Protein AF-A0A956JVE2-F1 (afdb_monomer_lite)

Foldseek 3Di:
DDDDDPPVVVVVVVVVVVVVVDDDDDQAFKWWKKWDDDPVLVVFFFKKWKFKDWPVRDTPDTDIDGADNGDIDIDIDGQDDPPRDNPIKMKMKMFGAGPVRDTPDIDMDIDDDDDDDPIDIDTDTDDDDDDDDDPPPDDDDDDDDDDDDDDDDPDDDDDDDDDDDDDDDDLPPDEDPQWDQDNSDTDGDDPPDDDPDDDDDPPRPALDDDPPPDHDHDDDDFDDDPPTFDADDDDDDPDDRPDPGLGDLFQWQDKAAEAFKIKTAGDPDQWGFIWIFFACPQLAGQQDPPDDRGGLATDTHDDPDPFTFNDKYHAHFKIWTATPQQWIWIFGAQCLLQRQQLDDGGHNHTDTADAGFDEKAREHFKIKTAHPPQQLWIWMFGDDALWQRLRHGPDGGNNHTDTRDDNFRFPYKYGYHFKIWTAGPQRWIWIFGAVQLQERQDDSDPGGGSHTDTRDDDRFWDDKYYYHNKIWTAGHQGFIWIFGDCCQLQRADDDRHPPDGGNHTDTADDDRFWDEWEYEHFKIWTAGPQAWIWIAGFQCFLQRQQQDRDGHNHTDTNDPHFFDYKYYYHFKIWGAGDSNWIWIFGACPRSNRNQDPPDGGHNHTDTHGHDDD

Sequence (613 aa):
MRRIKQSTLLAALLAALLGALAGCDDPLTQLLVYIDADSTARARGRRVRVVVSGESGLPLLDKDVAIGSDASFPLRVPLLPMGGDAARRWSVYAELIDEAGQIIAQKRAIGSYLAEQVSEVWLLFESACLDTLDCGGRTCQEGTCVSACVVPGALGSGARARPVPCPDIDCAGGCGECEVCVGGSCQAVGDGTPCGDGRCWRGACCDGCWDGTKCVAGDSTEACGGDGRRCEACTCTGDSCSGGFCEQSTQARRVAAGALHTCALLGPGGAGEAYCWGEGRDGALGVGPDAPPKAELPQRIVKGSPELYVEIGTGARFSCALDSAGVISCWGRNDVGQLGAGVPGDLDTPLPIAGTWRSLGVGGAHACAVSNDGSGAISCWGGLTGWETGQGARAPAQLAPAAVASSVMFGSVSAGVYHSCAVDDGRGLWCWGDVASFALGQVAPAAPLAQPTRVGSASDWSRVVAGAFHNCALRGAGELWCWGENSHGQVGVGPARPGVLVWQPRRVGSNDDYNALALGQSATCAVRRSGELYCWGSNDIGQLGLGDRLDRDSPARVSLEGWQAIALGRRHTCGVRRGGTLWCWGENTRGQLGLGAGQGLKQLPTRVCFPAP

Structure (mmCIF, N/CA/C/O backbone):
data_AF-A0A956JVE2-F1
#
_entry.id   AF-A0A956JVE2-F1
#
loop_
_atom_site.group_PDB
_atom_site.id
_atom_site.type_symbol
_atom_site.label_atom_id
_atom_site.label_alt_id
_atom_site.label_comp_id
_atom_site.label_asym_id
_atom_site.label_entity_id
_atom_site.label_seq_id
_atom_site.pdbx_PDB_ins_code
_atom_site.Cartn_x
_atom_site.Cartn_y
_atom_site.Cartn_z
_atom_site.occupancy
_atom_site.B_iso_or_equiv
_atom_site.auth_seq_id
_atom_site.auth_comp_id
_atom_site.auth_asym_id
_atom_site.auth_atom_id
_atom_site.pdbx_PDB_model_num
ATOM 1 N N . MET A 1 1 ? 36.284 -66.614 -29.655 1.00 28.73 1 MET A N 1
ATOM 2 C CA . MET A 1 1 ? 36.488 -67.638 -28.604 1.00 28.73 1 MET A CA 1
ATOM 3 C C . MET A 1 1 ? 36.491 -66.947 -27.251 1.00 28.73 1 MET A C 1
ATOM 5 O O . MET A 1 1 ? 37.255 -66.012 -27.101 1.00 28.73 1 MET A O 1
ATOM 9 N N . ARG A 1 2 ? 35.659 -67.441 -26.317 1.00 29.73 2 ARG A N 1
ATOM 10 C CA . ARG A 1 2 ? 35.480 -67.017 -24.905 1.00 29.73 2 ARG A CA 1
ATOM 11 C C . ARG A 1 2 ? 34.862 -65.609 -24.729 1.00 29.73 2 ARG A C 1
ATOM 13 O O . ARG A 1 2 ? 35.447 -64.630 -25.152 1.00 29.73 2 ARG A O 1
ATOM 20 N N . ARG A 1 3 ? 33.575 -65.485 -24.346 1.00 25.94 3 ARG A N 1
ATOM 21 C CA . ARG A 1 3 ? 32.963 -65.692 -22.997 1.00 25.94 3 ARG A CA 1
ATOM 22 C C . ARG A 1 3 ? 33.569 -64.691 -21.991 1.00 25.94 3 ARG A C 1
ATOM 24 O O . ARG A 1 3 ? 34.773 -64.738 -21.826 1.00 25.94 3 ARG A O 1
ATOM 31 N N . ILE A 1 4 ? 32.863 -63.809 -21.273 1.00 28.80 4 ILE A N 1
ATOM 32 C CA . ILE A 1 4 ? 31.464 -63.739 -20.810 1.00 28.80 4 ILE A CA 1
ATOM 33 C C . ILE A 1 4 ? 31.181 -62.289 -20.316 1.00 28.80 4 ILE A C 1
ATOM 35 O O . ILE A 1 4 ? 32.044 -61.687 -19.690 1.00 28.80 4 ILE A O 1
ATOM 39 N N . LYS A 1 5 ? 29.951 -61.804 -20.575 1.00 29.78 5 LYS A N 1
ATOM 40 C CA . LYS A 1 5 ? 29.157 -60.706 -19.955 1.00 29.78 5 LYS A CA 1
ATOM 41 C C . LYS A 1 5 ? 29.723 -59.268 -19.878 1.00 29.78 5 LYS A C 1
ATOM 43 O O . LYS A 1 5 ? 30.234 -58.840 -18.852 1.00 29.78 5 LYS A O 1
ATOM 48 N N . GLN A 1 6 ? 29.379 -58.464 -20.889 1.00 36.91 6 GLN A N 1
ATOM 49 C CA . GLN A 1 6 ? 29.153 -57.009 -20.781 1.00 36.91 6 GLN A CA 1
ATOM 50 C C . GLN A 1 6 ? 27.664 -56.677 -21.028 1.00 36.91 6 GLN A C 1
ATOM 52 O O . GLN A 1 6 ? 27.305 -55.858 -21.864 1.00 36.91 6 GLN A O 1
ATOM 57 N N . SER A 1 7 ? 26.768 -57.354 -20.307 1.00 42.75 7 SER A N 1
ATOM 58 C CA . SER A 1 7 ? 25.317 -57.097 -20.358 1.00 42.75 7 SER A CA 1
ATOM 59 C C . SER A 1 7 ? 24.669 -56.973 -18.974 1.00 42.75 7 SER A C 1
ATOM 61 O O . SER A 1 7 ? 23.461 -57.117 -18.834 1.00 42.75 7 SER A O 1
ATOM 63 N N . THR A 1 8 ? 25.461 -56.653 -17.947 1.00 37.53 8 THR A N 1
ATOM 64 C CA . THR A 1 8 ? 24.978 -56.342 -16.587 1.00 37.53 8 THR A CA 1
ATOM 65 C C . THR A 1 8 ? 25.189 -54.884 -16.180 1.00 37.53 8 THR A C 1
ATOM 67 O O . THR A 1 8 ? 24.553 -54.442 -15.233 1.00 37.53 8 THR A O 1
ATOM 70 N N . LEU A 1 9 ? 25.994 -54.098 -16.908 1.00 34.34 9 LEU A N 1
ATOM 71 C CA . LEU A 1 9 ? 26.166 -52.673 -16.592 1.00 34.34 9 LEU A CA 1
ATOM 72 C C . LEU A 1 9 ? 25.031 -51.793 -17.131 1.00 34.34 9 LEU A C 1
ATOM 74 O O . LEU A 1 9 ? 24.680 -50.814 -16.488 1.00 34.34 9 LEU A O 1
ATOM 78 N N . LEU A 1 10 ? 24.401 -52.157 -18.253 1.00 37.81 10 LEU A N 1
ATOM 79 C CA . LEU A 1 10 ? 23.277 -51.381 -18.791 1.00 37.81 10 LEU A CA 1
ATOM 80 C C . LEU A 1 10 ? 21.951 -51.688 -18.069 1.00 37.81 10 LEU A C 1
ATOM 82 O O . LEU A 1 10 ? 21.102 -50.814 -17.956 1.00 37.81 10 LEU A O 1
ATOM 86 N N . ALA A 1 11 ? 21.812 -52.892 -17.500 1.00 35.03 11 ALA A N 1
ATOM 87 C CA . ALA A 1 11 ? 20.708 -53.229 -16.600 1.00 35.03 11 ALA A CA 1
ATOM 88 C C . ALA A 1 11 ? 20.886 -52.596 -15.207 1.00 35.03 11 ALA A C 1
ATOM 90 O O . ALA A 1 11 ? 19.901 -52.180 -14.614 1.00 35.03 11 ALA A O 1
ATOM 91 N N . ALA A 1 12 ? 22.125 -52.448 -14.715 1.00 32.31 12 ALA A N 1
ATOM 92 C CA . ALA A 1 12 ? 22.411 -51.714 -13.479 1.00 32.31 12 ALA A CA 1
ATOM 93 C C . ALA A 1 12 ? 22.217 -50.195 -13.641 1.00 32.31 12 ALA A C 1
ATOM 95 O O . ALA A 1 12 ? 21.722 -49.549 -12.727 1.00 32.31 12 ALA A O 1
ATOM 96 N N . LEU A 1 13 ? 22.527 -49.631 -14.813 1.00 34.66 13 LEU A N 1
ATOM 97 C CA . LEU A 1 13 ? 22.259 -48.220 -15.115 1.00 34.66 13 LEU A CA 1
ATOM 98 C C . LEU A 1 13 ? 20.762 -47.930 -15.302 1.00 34.66 13 LEU A C 1
ATOM 100 O O . LEU A 1 13 ? 20.307 -46.885 -14.854 1.00 34.66 13 LEU A O 1
ATOM 104 N N . LEU A 1 14 ? 19.977 -48.854 -15.872 1.00 36.22 14 LEU A N 1
ATOM 105 C CA . LEU A 1 14 ? 18.512 -48.726 -15.909 1.00 36.22 14 LEU A CA 1
ATOM 106 C C . LEU A 1 14 ? 17.836 -49.049 -14.567 1.00 36.22 14 LEU A C 1
ATOM 108 O O . LEU A 1 14 ? 16.815 -48.445 -14.266 1.00 36.22 14 LEU A O 1
ATOM 112 N N . ALA A 1 15 ? 18.411 -49.921 -13.734 1.00 33.44 15 ALA A N 1
ATOM 113 C CA . ALA A 1 15 ? 17.953 -50.127 -12.358 1.00 33.44 15 ALA A CA 1
ATOM 114 C C . ALA A 1 15 ? 18.285 -48.924 -11.459 1.00 33.44 15 ALA A C 1
ATOM 116 O O . ALA A 1 15 ? 17.464 -48.561 -10.631 1.00 33.44 15 ALA A O 1
ATOM 117 N N . ALA A 1 16 ? 19.418 -48.248 -11.673 1.00 32.84 16 ALA A N 1
ATOM 118 C CA . ALA A 1 16 ? 19.752 -46.994 -10.995 1.00 32.84 16 ALA A CA 1
ATOM 119 C C . ALA A 1 16 ? 18.871 -45.823 -11.470 1.00 32.84 16 ALA A C 1
ATOM 121 O O . ALA A 1 16 ? 18.487 -44.980 -10.670 1.00 32.84 16 ALA A O 1
ATOM 122 N N . LEU A 1 17 ? 18.483 -45.792 -12.749 1.00 34.31 17 LEU A N 1
ATOM 123 C CA . LEU A 1 17 ? 17.538 -44.798 -13.279 1.00 34.31 17 LEU A CA 1
ATOM 124 C C . LEU A 1 17 ? 16.071 -45.082 -12.907 1.00 34.31 17 LEU A C 1
ATOM 126 O O . LEU A 1 17 ? 15.273 -44.150 -12.895 1.00 34.31 17 LEU A O 1
ATOM 130 N N . LEU A 1 18 ? 15.718 -46.325 -12.559 1.00 32.81 18 LEU A N 1
ATOM 131 C CA . LEU A 1 18 ? 14.401 -46.682 -12.010 1.00 32.81 18 LEU A CA 1
ATOM 132 C C . LEU A 1 18 ? 14.360 -46.637 -10.469 1.00 32.81 18 LEU A C 1
ATOM 134 O O . LEU A 1 18 ? 13.309 -46.337 -9.916 1.00 32.81 18 LEU A O 1
ATOM 138 N N . GLY A 1 19 ? 15.489 -46.826 -9.778 1.00 30.80 19 GLY A N 1
ATOM 139 C CA . GLY A 1 19 ? 15.658 -46.540 -8.344 1.00 30.80 19 GLY A CA 1
ATOM 140 C C . GLY A 1 19 ? 15.738 -45.038 -8.043 1.00 30.80 19 GLY A C 1
ATOM 141 O O . GLY A 1 19 ? 15.246 -44.577 -7.022 1.00 30.80 19 GLY A O 1
ATOM 142 N N . ALA A 1 20 ? 16.210 -44.227 -8.994 1.00 33.00 20 ALA A N 1
ATOM 143 C CA . ALA A 1 20 ? 16.106 -42.766 -8.932 1.00 33.00 20 ALA A CA 1
ATOM 144 C C . ALA A 1 20 ? 14.659 -42.237 -9.065 1.00 33.00 20 ALA A C 1
ATOM 146 O O . ALA A 1 20 ? 14.431 -41.040 -8.900 1.00 33.00 20 ALA A O 1
ATOM 147 N N . LEU A 1 21 ? 13.684 -43.111 -9.342 1.00 32.72 21 LEU A N 1
ATOM 148 C CA . LEU A 1 21 ? 12.253 -42.793 -9.342 1.00 32.72 21 LEU A CA 1
ATOM 149 C C . LEU A 1 21 ? 11.496 -43.407 -8.146 1.00 32.72 21 LEU A C 1
ATOM 151 O O . LEU A 1 21 ? 10.292 -43.192 -8.034 1.00 32.72 21 LEU A O 1
ATOM 155 N N . ALA A 1 22 ? 12.178 -44.100 -7.223 1.00 32.28 22 ALA A N 1
ATOM 156 C CA . ALA A 1 22 ? 11.594 -44.600 -5.979 1.00 32.28 22 ALA A CA 1
ATOM 157 C C . ALA A 1 22 ? 12.660 -44.783 -4.871 1.00 32.28 22 ALA A C 1
ATOM 159 O O . ALA A 1 22 ? 13.375 -45.775 -4.859 1.00 32.28 22 ALA A O 1
ATOM 160 N N . GLY A 1 23 ? 12.704 -43.845 -3.915 1.00 35.44 23 GLY A N 1
ATOM 161 C CA . GLY A 1 23 ? 13.117 -44.074 -2.519 1.00 35.44 23 GLY A CA 1
ATOM 162 C C . GLY A 1 23 ? 14.580 -44.432 -2.204 1.00 35.44 23 GLY A C 1
ATOM 163 O O . GLY A 1 23 ? 14.911 -45.601 -2.080 1.00 35.44 23 GLY A O 1
ATOM 164 N N . CYS A 1 24 ? 15.373 -43.400 -1.882 1.00 28.70 24 CYS A N 1
ATOM 165 C CA . CYS A 1 24 ? 16.495 -43.399 -0.925 1.00 28.70 24 CYS A CA 1
ATOM 166 C C . CYS A 1 24 ? 17.641 -44.439 -1.108 1.00 28.70 24 CYS A C 1
ATOM 168 O O . CYS A 1 24 ? 17.661 -45.469 -0.444 1.00 28.70 24 CYS A O 1
ATOM 170 N N . ASP A 1 25 ? 18.680 -44.073 -1.878 1.00 34.38 25 ASP A N 1
ATOM 171 C CA . ASP A 1 25 ? 20.006 -44.733 -1.923 1.00 34.38 25 ASP A CA 1
ATOM 172 C C . ASP A 1 25 ? 21.142 -43.716 -1.611 1.00 34.38 25 ASP A C 1
ATOM 174 O O . ASP A 1 25 ? 21.927 -43.338 -2.481 1.00 34.38 25 ASP A O 1
ATOM 178 N N . ASP A 1 26 ? 21.247 -43.252 -0.356 1.00 34.91 26 ASP A N 1
ATOM 179 C CA . ASP A 1 26 ? 22.468 -42.608 0.180 1.00 34.91 26 ASP A CA 1
ATOM 180 C C . ASP A 1 26 ? 22.826 -43.231 1.555 1.00 34.91 26 ASP A C 1
ATOM 182 O O . ASP A 1 26 ? 21.987 -43.207 2.463 1.00 34.91 26 ASP A O 1
ATOM 186 N N . PRO A 1 27 ? 24.027 -43.823 1.766 1.00 36.66 27 PRO A N 1
ATOM 187 C CA . PRO A 1 27 ? 24.342 -44.612 2.960 1.00 36.66 27 PRO A CA 1
ATOM 188 C C . PRO A 1 27 ? 24.721 -43.802 4.215 1.00 36.66 27 PRO A C 1
ATOM 190 O O . PRO A 1 27 ? 25.323 -44.358 5.136 1.00 36.66 27 PRO A O 1
ATOM 193 N N . LEU A 1 28 ? 24.416 -42.506 4.304 1.00 38.56 28 LEU A N 1
ATOM 194 C CA . LEU A 1 28 ? 24.859 -41.673 5.431 1.00 38.56 28 LEU A CA 1
ATOM 195 C C . LEU A 1 28 ? 23.735 -40.872 6.087 1.00 38.56 28 LEU A C 1
ATOM 197 O O . LEU A 1 28 ? 23.852 -39.667 6.285 1.00 38.56 28 LEU A O 1
ATOM 201 N N . THR A 1 29 ? 22.695 -41.552 6.570 1.00 40.94 29 THR A N 1
ATOM 202 C CA . THR A 1 29 ? 21.870 -40.959 7.630 1.00 40.94 29 THR A CA 1
ATOM 203 C C . THR A 1 29 ? 22.684 -40.939 8.927 1.00 40.94 29 THR A C 1
ATOM 205 O O . THR A 1 29 ? 22.970 -41.983 9.526 1.00 40.94 29 THR A O 1
ATOM 208 N N . GLN A 1 30 ? 23.112 -39.749 9.344 1.00 38.19 30 GLN A N 1
ATOM 209 C CA . GLN A 1 30 ? 23.846 -39.538 10.590 1.00 38.19 30 GLN A CA 1
ATOM 210 C C . GLN A 1 30 ? 22.916 -38.928 11.638 1.00 38.19 30 GLN A C 1
ATOM 212 O O . GLN A 1 30 ? 22.277 -37.911 11.398 1.00 38.19 30 GLN A O 1
ATOM 217 N N . LEU A 1 31 ? 22.877 -39.526 12.823 1.00 40.56 31 LEU A N 1
ATOM 218 C CA . LEU A 1 31 ? 22.295 -38.921 14.010 1.00 40.56 31 LEU A CA 1
ATOM 219 C C . LEU A 1 31 ? 23.300 -37.918 14.571 1.00 40.56 31 LEU A C 1
ATOM 221 O O . LEU A 1 31 ? 24.431 -38.296 14.892 1.00 40.56 31 LEU A O 1
ATOM 225 N N . LEU A 1 32 ? 22.896 -36.658 14.695 1.00 40.31 32 LEU A N 1
ATOM 226 C CA . LEU A 1 32 ? 23.666 -35.657 15.419 1.00 40.31 32 LEU A CA 1
ATOM 227 C C . LEU A 1 32 ? 23.145 -35.596 16.855 1.00 40.31 32 LEU A C 1
ATOM 229 O O . LEU A 1 32 ? 21.994 -35.231 17.075 1.00 40.31 32 LEU A O 1
ATOM 233 N N . VAL A 1 33 ? 23.980 -35.974 17.821 1.00 43.50 33 VAL A N 1
ATOM 234 C CA . VAL A 1 33 ? 23.644 -35.896 19.247 1.00 43.50 33 VAL A CA 1
ATOM 235 C C . VAL A 1 33 ? 24.290 -34.644 19.819 1.00 43.50 33 VAL A C 1
ATOM 237 O O . VAL A 1 33 ? 25.512 -34.502 19.750 1.00 43.50 33 VAL A O 1
ATOM 240 N N . TYR A 1 34 ? 23.467 -33.748 20.362 1.00 41.53 34 TYR A N 1
ATOM 241 C CA . TYR A 1 34 ? 23.909 -32.536 21.049 1.00 41.53 34 TYR A CA 1
ATOM 242 C C . TYR A 1 34 ? 23.710 -32.701 22.553 1.00 41.53 34 TYR A C 1
ATOM 244 O O . TYR A 1 34 ? 22.629 -33.098 22.993 1.00 41.53 34 TYR A O 1
ATOM 252 N N . ILE A 1 35 ? 24.750 -32.408 23.330 1.00 48.34 35 ILE A N 1
ATOM 253 C CA . ILE A 1 35 ? 24.728 -32.509 24.791 1.00 48.34 35 ILE A CA 1
ATOM 254 C C . ILE A 1 35 ? 25.179 -31.164 25.346 1.00 48.34 35 ILE A C 1
ATOM 256 O O . ILE A 1 35 ? 26.320 -30.765 25.115 1.00 48.34 35 ILE A O 1
ATOM 260 N N . ASP A 1 36 ? 24.280 -30.480 26.051 1.00 44.38 36 ASP A N 1
ATOM 261 C CA . ASP A 1 36 ? 24.583 -29.251 26.783 1.00 44.38 36 ASP A CA 1
ATOM 262 C C . ASP A 1 36 ? 24.616 -29.552 28.286 1.00 44.38 36 ASP A C 1
ATOM 264 O O . ASP A 1 36 ? 23.643 -30.044 28.863 1.00 44.38 36 ASP A O 1
ATOM 268 N N . ALA A 1 37 ? 25.766 -29.318 28.914 1.00 45.69 37 ALA A N 1
ATOM 269 C CA . ALA A 1 37 ? 25.959 -29.524 30.344 1.00 45.69 37 ALA A CA 1
ATOM 270 C C . ALA A 1 37 ? 25.873 -28.176 31.074 1.00 45.69 37 ALA A C 1
ATOM 272 O O . ALA A 1 37 ? 26.638 -27.268 30.752 1.00 45.69 37 ALA A O 1
ATOM 273 N N . ASP A 1 38 ? 25.004 -28.049 32.083 1.00 45.81 38 ASP A N 1
ATOM 274 C CA . ASP A 1 38 ? 24.951 -26.855 32.942 1.00 45.81 38 ASP A CA 1
ATOM 275 C C . ASP A 1 38 ? 26.289 -26.649 33.683 1.00 45.81 38 ASP A C 1
ATOM 277 O O . ASP A 1 38 ? 26.966 -27.600 34.083 1.00 45.81 38 ASP A O 1
ATOM 281 N N . SER A 1 39 ? 26.656 -25.388 33.894 1.00 44.53 39 SER A N 1
ATOM 282 C CA . SER A 1 39 ? 27.806 -24.898 34.660 1.00 44.53 39 SER A CA 1
ATOM 283 C C . SER A 1 39 ? 28.000 -25.579 36.025 1.00 44.53 39 SER A C 1
ATOM 285 O O . SER A 1 39 ? 29.137 -25.813 36.439 1.00 44.53 39 SER A O 1
ATOM 287 N N . THR A 1 40 ? 26.915 -25.974 36.701 1.00 43.97 40 THR A N 1
ATOM 288 C CA . THR A 1 40 ? 26.959 -26.700 37.982 1.00 43.97 40 THR A CA 1
ATOM 289 C C . THR A 1 40 ? 27.339 -28.181 37.828 1.00 43.97 40 THR A C 1
ATOM 291 O O . THR A 1 40 ? 28.047 -28.726 38.677 1.00 43.97 40 THR A O 1
ATOM 294 N N . ALA A 1 41 ? 26.953 -28.825 36.721 1.00 48.22 41 ALA A N 1
ATOM 295 C CA . ALA A 1 41 ? 27.340 -30.193 36.369 1.00 48.22 41 ALA A CA 1
ATOM 296 C C . ALA A 1 41 ? 28.768 -30.259 35.792 1.00 48.22 41 ALA A C 1
ATOM 298 O O . ALA A 1 41 ? 29.512 -31.191 36.108 1.00 48.22 41 ALA A O 1
ATOM 299 N N . ARG A 1 42 ? 29.190 -29.228 35.039 1.00 46.53 42 ARG A N 1
ATOM 300 C CA . ARG A 1 42 ? 30.574 -29.040 34.547 1.00 46.53 42 ARG A CA 1
ATOM 301 C C . ARG A 1 42 ? 31.610 -28.974 35.677 1.00 46.53 42 ARG A C 1
ATOM 303 O O . ARG A 1 42 ? 32.765 -29.321 35.462 1.00 46.53 42 ARG A O 1
ATOM 310 N N . ALA A 1 43 ? 31.209 -28.569 36.885 1.00 46.72 43 ALA A N 1
ATOM 311 C CA . ALA A 1 43 ? 32.100 -28.508 38.046 1.00 46.72 43 ALA A CA 1
ATOM 312 C C . ALA A 1 43 ? 32.384 -29.881 38.695 1.00 46.72 43 ALA A C 1
ATOM 314 O O . ALA A 1 43 ? 33.346 -29.996 39.452 1.00 46.72 43 ALA A O 1
ATOM 315 N N . ARG A 1 44 ? 31.563 -30.913 38.432 1.00 51.72 44 ARG A N 1
ATOM 316 C CA . ARG A 1 44 ? 31.717 -32.267 39.013 1.00 51.72 44 ARG A CA 1
ATOM 317 C C . ARG A 1 44 ? 31.977 -33.366 37.975 1.00 51.72 44 ARG A C 1
ATOM 319 O O . ARG A 1 44 ? 32.641 -34.344 38.300 1.00 51.72 44 ARG A O 1
ATOM 326 N N . GLY A 1 45 ? 31.481 -33.224 36.745 1.00 58.66 45 GLY A N 1
ATOM 327 C CA . GLY A 1 45 ? 31.694 -34.176 35.649 1.00 58.66 45 GLY A CA 1
ATOM 328 C C . GLY A 1 45 ? 32.787 -33.717 34.689 1.00 58.66 45 GLY A C 1
ATOM 329 O O . GLY A 1 45 ? 32.776 -32.570 34.251 1.00 58.66 45 GLY A O 1
ATOM 330 N N . ARG A 1 46 ? 33.717 -34.613 34.330 1.00 60.91 46 ARG A N 1
ATOM 331 C CA . ARG A 1 46 ? 34.794 -34.312 33.362 1.00 60.91 46 ARG A CA 1
ATOM 332 C C . ARG A 1 46 ? 34.607 -34.974 31.999 1.00 60.91 46 ARG A C 1
ATOM 334 O O . ARG A 1 46 ? 35.262 -34.563 31.040 1.00 60.91 46 ARG A O 1
ATOM 341 N N . ARG A 1 47 ? 33.762 -36.005 31.893 1.00 63.97 47 ARG A N 1
ATOM 342 C CA . ARG A 1 47 ? 33.546 -36.757 30.647 1.00 63.97 47 ARG A CA 1
ATOM 343 C C . ARG A 1 47 ? 32.078 -37.132 30.463 1.00 63.97 47 ARG A C 1
ATOM 345 O O . ARG A 1 47 ? 31.366 -37.343 31.440 1.00 63.97 47 ARG A O 1
ATOM 352 N N . VAL A 1 48 ? 31.657 -37.252 29.207 1.00 65.31 48 VAL A N 1
ATOM 353 C CA . VAL A 1 48 ? 30.383 -37.869 28.818 1.00 65.31 48 VAL A CA 1
ATOM 354 C C . VAL A 1 48 ? 30.671 -39.161 28.070 1.00 65.31 48 VAL A C 1
ATOM 356 O O . VAL A 1 48 ? 31.450 -39.147 27.115 1.00 65.31 48 VAL A O 1
ATOM 359 N N . ARG A 1 49 ? 30.022 -40.254 28.472 1.00 67.69 49 ARG A N 1
ATOM 360 C CA . ARG A 1 49 ? 30.025 -41.520 27.738 1.00 67.69 49 ARG A CA 1
ATOM 361 C C . ARG A 1 49 ? 28.737 -41.655 26.943 1.00 67.69 49 ARG A C 1
ATOM 363 O O . ARG A 1 49 ? 27.652 -41.523 27.505 1.00 67.69 49 ARG A O 1
ATOM 370 N N . VAL A 1 50 ? 28.847 -41.923 25.644 1.00 65.31 50 VAL A N 1
ATOM 371 C CA . VAL A 1 50 ? 27.701 -42.163 24.759 1.00 65.31 50 VAL A CA 1
ATOM 372 C C . VAL A 1 50 ? 27.793 -43.565 24.184 1.00 65.31 50 VAL A C 1
ATOM 374 O O . VAL A 1 50 ? 28.760 -43.906 23.501 1.00 65.31 50 VAL A O 1
ATOM 377 N N . VAL A 1 51 ? 26.751 -44.354 24.430 1.00 63.38 51 VAL A N 1
ATOM 378 C CA . VAL A 1 51 ? 26.617 -45.724 23.948 1.00 63.38 51 VAL A CA 1
ATOM 379 C C . VAL A 1 51 ? 25.379 -45.837 23.072 1.00 63.38 51 VAL A C 1
ATOM 381 O O . VAL A 1 51 ? 24.274 -45.477 23.472 1.00 63.38 51 VAL A O 1
ATOM 384 N N . VAL A 1 52 ? 25.546 -46.378 21.872 1.00 61.09 52 VAL A N 1
ATOM 385 C CA . VAL A 1 52 ? 24.449 -46.704 20.961 1.00 61.09 52 VAL A CA 1
ATOM 386 C C . VAL A 1 52 ? 24.462 -48.200 20.752 1.00 61.09 52 VAL A C 1
ATOM 388 O O . VAL A 1 52 ? 25.459 -48.754 20.305 1.00 61.09 52 VAL A O 1
ATOM 391 N N . SER A 1 53 ? 23.368 -48.864 21.103 1.00 58.53 53 SER A N 1
ATOM 392 C CA . SER A 1 53 ? 23.254 -50.322 21.017 1.00 58.53 53 SER A CA 1
ATOM 393 C C . SER A 1 53 ? 22.062 -50.717 20.158 1.00 58.53 53 SER A C 1
ATOM 395 O O . SER A 1 53 ? 21.006 -50.082 20.225 1.00 58.53 53 SER A O 1
ATOM 397 N N . GLY A 1 54 ? 22.239 -51.772 19.364 1.00 54.47 54 GLY A N 1
ATOM 398 C CA . GLY A 1 54 ? 21.136 -52.450 18.682 1.00 54.47 54 GLY A CA 1
ATOM 399 C C . GLY A 1 54 ? 20.467 -53.494 19.582 1.00 54.47 54 GLY A C 1
ATOM 400 O O . GLY A 1 54 ? 20.936 -53.772 20.686 1.00 54.47 54 GLY A O 1
ATOM 401 N N . GLU A 1 55 ? 19.396 -54.123 19.095 1.00 46.62 55 GLU A N 1
ATOM 402 C CA . GLU A 1 55 ? 18.625 -55.136 19.844 1.00 46.62 55 GLU A CA 1
ATOM 403 C C . GLU A 1 55 ? 19.436 -56.362 20.310 1.00 46.62 55 GLU A C 1
ATOM 405 O O . GLU A 1 55 ? 19.037 -57.027 21.261 1.00 46.62 55 GLU A O 1
ATOM 410 N N . SER A 1 56 ? 20.602 -56.645 19.719 1.00 51.03 56 SER A N 1
ATOM 411 C CA . SER A 1 56 ? 21.493 -57.733 20.153 1.00 51.03 56 SER A CA 1
ATOM 412 C C . SER A 1 56 ? 22.291 -57.425 21.430 1.00 51.03 56 SER A C 1
ATOM 414 O O . SER A 1 56 ? 23.077 -58.262 21.865 1.00 51.03 56 SER A O 1
ATOM 416 N N . GLY A 1 57 ? 22.143 -56.227 22.010 1.00 50.72 57 GLY A N 1
ATOM 417 C CA . GLY A 1 57 ? 22.792 -55.821 23.263 1.00 50.72 57 GLY A CA 1
ATOM 418 C C . GLY A 1 57 ? 24.293 -55.525 23.161 1.00 50.72 57 GLY A C 1
ATOM 419 O O . GLY A 1 57 ? 24.894 -55.100 24.142 1.00 50.72 57 GLY A O 1
ATOM 420 N N . LEU A 1 58 ? 24.900 -55.710 21.985 1.00 53.81 58 LEU A N 1
ATOM 421 C CA . LEU A 1 58 ? 26.271 -55.283 21.711 1.00 53.81 58 LEU A CA 1
ATOM 422 C C . LEU A 1 58 ? 26.282 -53.812 21.259 1.00 53.81 58 LEU A C 1
ATOM 424 O O . LEU A 1 58 ? 25.460 -53.437 20.410 1.00 53.81 58 LEU A O 1
ATOM 428 N N . PRO A 1 59 ? 27.196 -52.981 21.794 1.00 57.19 59 PRO A N 1
ATOM 429 C CA . PRO A 1 59 ? 27.262 -51.575 21.434 1.00 57.19 59 PRO A CA 1
ATOM 430 C C . PRO A 1 59 ? 27.760 -51.418 19.993 1.00 57.19 59 PRO A C 1
ATOM 432 O O . PRO A 1 59 ? 28.823 -51.908 19.621 1.00 57.19 59 PRO A O 1
ATOM 435 N N . LEU A 1 60 ? 26.968 -50.722 19.181 1.00 55.09 60 LEU A N 1
ATOM 436 C CA . LEU A 1 60 ? 27.318 -50.275 17.832 1.00 55.09 60 LEU A CA 1
ATOM 437 C C . LEU A 1 60 ? 28.259 -49.059 17.878 1.00 55.09 60 LEU A C 1
ATOM 439 O O . LEU A 1 60 ? 29.072 -48.869 16.978 1.00 55.09 60 LEU A O 1
ATOM 443 N N . LEU A 1 61 ? 28.156 -48.249 18.935 1.00 55.94 61 LEU A N 1
ATOM 444 C CA . LEU A 1 61 ? 29.072 -47.162 19.267 1.00 55.94 61 LEU A CA 1
ATOM 445 C C . LEU A 1 61 ? 29.203 -47.081 20.788 1.00 55.94 61 LEU A C 1
ATOM 447 O O . LEU A 1 61 ? 28.198 -47.153 21.485 1.00 55.94 61 LEU A O 1
ATOM 451 N N . ASP A 1 62 ? 30.417 -46.897 21.290 1.00 68.38 62 ASP A N 1
ATOM 452 C CA . ASP A 1 62 ? 30.701 -46.632 22.701 1.00 68.38 62 ASP A CA 1
ATOM 453 C C . ASP A 1 62 ? 31.903 -45.685 22.761 1.00 68.38 62 ASP A C 1
ATOM 455 O O . ASP A 1 62 ? 33.001 -46.042 22.323 1.00 68.38 62 ASP A O 1
ATOM 459 N N . LYS A 1 63 ? 31.674 -44.432 23.163 1.00 60.28 63 LYS A N 1
ATOM 460 C CA . LYS A 1 63 ? 32.702 -43.384 23.150 1.00 60.28 63 LYS A CA 1
ATOM 461 C C . LYS A 1 63 ? 32.630 -42.492 24.379 1.00 60.28 63 LYS A C 1
ATOM 463 O O . LYS A 1 63 ? 31.561 -41.990 24.715 1.00 60.28 63 LYS A O 1
ATOM 468 N N . ASP A 1 64 ? 33.804 -42.203 24.932 1.00 61.88 64 ASP A N 1
ATOM 469 C CA . ASP A 1 64 ? 34.013 -41.193 25.968 1.00 61.88 64 ASP A CA 1
ATOM 470 C C . ASP A 1 64 ? 34.510 -39.881 25.351 1.00 61.88 64 ASP A C 1
ATOM 472 O O . ASP A 1 64 ? 35.438 -39.873 24.538 1.00 61.88 64 ASP A O 1
ATOM 476 N N . VAL A 1 65 ? 33.931 -38.760 25.775 1.00 59.94 65 VAL A N 1
ATOM 477 C CA . VAL A 1 65 ? 34.303 -37.414 25.320 1.00 59.94 65 VAL A CA 1
ATOM 478 C C . VAL A 1 65 ? 34.590 -36.527 26.529 1.00 59.94 65 VAL A C 1
ATOM 480 O O . VAL A 1 65 ? 33.781 -36.454 27.452 1.00 59.94 65 VAL A O 1
ATOM 483 N N . ALA A 1 66 ? 35.745 -35.855 26.545 1.00 59.44 66 ALA A N 1
ATOM 484 C CA . ALA A 1 66 ? 36.119 -34.925 27.613 1.00 59.44 66 ALA A CA 1
ATOM 485 C C . ALA A 1 66 ? 35.396 -33.577 27.470 1.00 59.44 66 ALA A C 1
ATOM 487 O O . ALA A 1 66 ? 35.317 -33.030 26.371 1.00 59.44 66 ALA A O 1
ATOM 488 N N . ILE A 1 67 ? 34.895 -33.037 28.583 1.00 57.12 67 ILE A N 1
ATOM 489 C CA . ILE A 1 67 ? 34.135 -31.783 28.618 1.00 57.12 67 ILE A CA 1
ATOM 490 C C . ILE A 1 67 ? 35.101 -30.612 28.845 1.00 57.12 67 ILE A C 1
ATOM 492 O O . ILE A 1 67 ? 35.724 -30.514 29.899 1.00 57.12 67 ILE A O 1
ATOM 496 N N . GLY A 1 68 ? 35.254 -29.739 27.845 1.00 53.25 68 GLY A N 1
ATOM 497 C CA . GLY A 1 68 ? 35.965 -28.461 27.969 1.00 53.25 68 GLY A CA 1
ATOM 498 C C . GLY A 1 68 ? 35.108 -27.405 28.677 1.00 53.25 68 GLY A C 1
ATOM 499 O O . GLY A 1 68 ? 33.906 -27.585 28.837 1.00 53.25 68 GLY A O 1
ATOM 500 N N . SER A 1 69 ? 35.702 -26.289 29.104 1.00 45.59 69 SER A N 1
ATOM 501 C CA . SER A 1 69 ? 35.022 -25.282 29.940 1.00 45.59 69 SER A CA 1
ATOM 502 C C . SER A 1 69 ? 33.803 -24.598 29.289 1.00 45.59 69 SER A C 1
ATOM 504 O O . SER A 1 69 ? 32.948 -24.112 30.022 1.00 45.59 69 SER A O 1
ATOM 506 N N . ASP A 1 70 ? 33.649 -24.664 27.960 1.00 49.19 70 ASP A N 1
ATOM 507 C CA . ASP A 1 70 ? 32.468 -24.200 27.212 1.00 49.19 70 ASP A CA 1
ATOM 508 C C . ASP A 1 70 ? 32.004 -25.230 26.179 1.00 49.19 70 ASP A C 1
ATOM 510 O O . ASP A 1 70 ? 32.365 -25.174 25.006 1.00 49.19 70 ASP A O 1
ATOM 514 N N . ALA A 1 71 ? 31.247 -26.226 26.631 1.00 42.25 71 ALA A N 1
ATOM 515 C CA . ALA A 1 71 ? 31.133 -27.483 25.911 1.00 42.25 71 ALA A CA 1
ATOM 516 C C . ALA A 1 71 ? 29.697 -27.856 25.544 1.00 42.25 71 ALA A C 1
ATOM 518 O O . ALA A 1 71 ? 28.978 -28.490 26.316 1.00 42.25 71 ALA A O 1
ATOM 519 N N . SER A 1 72 ? 29.343 -27.546 24.305 1.00 44.75 72 SER A N 1
ATOM 520 C CA . SER A 1 72 ? 28.391 -28.328 23.537 1.00 44.75 72 SER A CA 1
ATOM 521 C C . SER A 1 72 ? 29.136 -29.137 22.477 1.00 44.75 72 SER A C 1
ATOM 523 O O . SER A 1 72 ? 29.956 -28.603 21.728 1.00 44.75 72 SER A O 1
ATOM 525 N N . PHE A 1 73 ? 28.874 -30.445 22.414 1.00 45.25 73 PHE A N 1
ATOM 526 C CA . PHE A 1 73 ? 29.578 -31.347 21.500 1.00 45.25 73 PHE A CA 1
ATOM 527 C C . PHE A 1 73 ? 28.625 -31.984 20.494 1.00 45.25 73 PHE A C 1
ATOM 529 O O . PHE A 1 73 ? 27.683 -32.659 20.909 1.00 45.25 73 PHE A O 1
ATOM 536 N N . PRO A 1 74 ? 28.885 -31.839 19.186 1.00 43.56 74 PRO A N 1
ATOM 537 C CA . PRO A 1 74 ? 28.192 -32.609 18.169 1.00 43.56 74 PRO A CA 1
ATOM 538 C C . PRO A 1 74 ? 28.853 -33.984 18.000 1.00 43.56 74 PRO A C 1
ATOM 540 O O . PRO A 1 74 ? 30.018 -34.081 17.606 1.00 43.56 74 PRO A O 1
ATOM 543 N N . LEU A 1 75 ? 28.104 -35.062 18.241 1.00 45.00 75 LEU A N 1
ATOM 544 C CA . LEU A 1 75 ? 28.535 -36.427 17.920 1.00 45.00 75 LEU A CA 1
ATOM 545 C C . LEU A 1 75 ? 27.736 -36.962 16.728 1.00 45.00 75 LEU A C 1
ATOM 547 O O . LEU A 1 75 ? 26.511 -36.985 16.774 1.00 45.00 75 LEU A O 1
ATOM 551 N N . ARG A 1 76 ? 28.429 -37.408 15.672 1.00 45.53 76 ARG A N 1
ATOM 552 C CA . ARG A 1 76 ? 27.818 -38.045 14.492 1.00 45.53 76 ARG A CA 1
ATOM 553 C C . ARG A 1 76 ? 27.783 -39.560 14.671 1.00 45.53 76 ARG A C 1
ATOM 555 O O . ARG A 1 76 ? 28.838 -40.174 14.837 1.00 45.53 76 ARG A O 1
ATOM 562 N N . VAL A 1 77 ? 26.595 -40.157 14.599 1.00 47.50 77 VAL A N 1
ATOM 563 C CA . VAL A 1 77 ? 26.397 -41.611 14.707 1.00 47.50 77 VAL A CA 1
ATOM 564 C C . VAL A 1 77 ? 25.696 -42.137 13.451 1.00 47.50 77 VAL A C 1
ATOM 566 O O . VAL A 1 77 ? 24.611 -41.660 13.137 1.00 47.50 77 VAL A O 1
ATOM 569 N N . PRO A 1 78 ? 26.264 -43.106 12.717 1.00 45.16 78 PRO A N 1
ATOM 570 C CA . PRO A 1 78 ? 25.589 -43.701 11.565 1.00 45.16 78 PRO A CA 1
ATOM 571 C C . PRO A 1 78 ? 24.367 -44.517 12.016 1.00 45.16 78 PRO A C 1
ATOM 573 O O . PRO A 1 78 ? 24.470 -45.329 12.935 1.00 45.16 78 PRO A O 1
ATOM 576 N N . LEU A 1 79 ? 23.213 -44.303 11.378 1.00 45.91 79 LEU A N 1
ATOM 577 C CA . LEU A 1 79 ? 21.946 -44.943 11.763 1.00 45.91 79 LEU A CA 1
ATOM 578 C C . LEU A 1 79 ? 21.699 -46.311 11.112 1.00 45.91 79 LEU A C 1
ATOM 580 O O . LEU A 1 79 ? 20.783 -47.021 11.522 1.00 45.91 79 LEU A O 1
ATOM 584 N N . LEU A 1 80 ? 22.528 -46.715 10.148 1.00 42.75 80 LEU A N 1
ATOM 585 C CA . LEU A 1 80 ? 22.453 -48.030 9.516 1.00 42.75 80 LEU A CA 1
ATOM 586 C C . LEU A 1 80 ? 23.720 -48.834 9.845 1.00 42.75 80 LEU A C 1
ATOM 588 O O . LEU A 1 80 ? 24.826 -48.374 9.547 1.00 42.75 80 LEU A O 1
ATOM 592 N N . PRO A 1 81 ? 23.606 -50.036 10.445 1.00 39.75 81 PRO A N 1
ATOM 593 C CA . PRO A 1 81 ? 24.742 -50.943 10.533 1.00 39.75 81 PRO A CA 1
ATOM 594 C C . PRO A 1 81 ? 25.205 -51.314 9.118 1.00 39.75 81 PRO A C 1
ATOM 596 O O . PRO A 1 81 ? 24.375 -51.405 8.209 1.00 39.75 81 PRO A O 1
ATOM 599 N N . MET A 1 82 ? 26.504 -51.585 8.930 1.00 39.03 82 MET A N 1
ATOM 600 C CA . MET A 1 82 ? 27.019 -52.163 7.679 1.00 39.03 82 MET A CA 1
ATOM 601 C C . MET A 1 82 ? 26.267 -53.474 7.388 1.00 39.03 82 MET A C 1
ATOM 603 O O . MET A 1 82 ? 26.548 -54.503 7.997 1.00 39.03 82 MET A O 1
ATOM 607 N N . GLY A 1 83 ? 25.246 -53.405 6.532 1.00 45.00 83 GLY A N 1
ATOM 608 C CA . GLY A 1 83 ? 24.262 -54.473 6.343 1.00 45.00 83 GLY A CA 1
ATOM 609 C C . GLY A 1 83 ? 22.853 -54.003 5.956 1.00 45.00 83 GLY A C 1
ATOM 610 O O . GLY A 1 83 ? 22.094 -54.817 5.448 1.00 45.00 83 GLY A O 1
ATOM 611 N N . GLY A 1 84 ? 22.512 -52.718 6.136 1.00 41.84 84 GLY A N 1
ATOM 612 C CA . GLY A 1 84 ? 21.375 -52.081 5.442 1.00 41.84 84 GLY A CA 1
ATOM 613 C C . GLY A 1 84 ? 19.960 -52.439 5.922 1.00 41.84 84 GLY A C 1
ATOM 614 O O . GLY A 1 84 ? 19.000 -52.170 5.212 1.00 41.84 84 GLY A O 1
ATOM 615 N N . ASP A 1 85 ? 19.798 -53.024 7.110 1.00 42.06 85 ASP A N 1
ATOM 616 C CA . ASP A 1 85 ? 18.478 -53.416 7.626 1.00 42.06 85 ASP A CA 1
ATOM 617 C C . ASP A 1 85 ? 17.852 -52.303 8.493 1.00 42.06 85 ASP A C 1
ATOM 619 O O . ASP A 1 85 ? 18.140 -52.178 9.688 1.00 42.06 85 ASP A O 1
ATOM 623 N N . ALA A 1 86 ? 17.011 -51.469 7.872 1.00 41.72 86 ALA A N 1
ATOM 624 C CA . ALA A 1 86 ? 16.358 -50.304 8.482 1.00 41.72 86 ALA A CA 1
ATOM 625 C C . ALA A 1 86 ? 15.258 -50.652 9.514 1.00 41.72 86 ALA A C 1
ATOM 627 O O . ALA A 1 86 ? 14.705 -49.754 10.148 1.00 41.72 86 ALA A O 1
ATOM 628 N N . ALA A 1 87 ? 14.938 -51.937 9.715 1.00 37.78 87 ALA A N 1
ATOM 629 C CA . ALA A 1 87 ? 13.882 -52.384 10.630 1.00 37.78 87 ALA A CA 1
ATOM 630 C C . ALA A 1 87 ? 14.318 -52.492 12.108 1.00 37.78 87 ALA A C 1
ATOM 632 O O . ALA A 1 87 ? 13.492 -52.770 12.981 1.00 37.78 87 ALA A O 1
ATOM 633 N N . ARG A 1 88 ? 15.606 -52.296 12.422 1.00 43.56 88 ARG A N 1
ATOM 634 C CA . ARG A 1 88 ? 16.140 -52.509 13.778 1.00 43.56 88 ARG A CA 1
ATOM 635 C C . ARG A 1 88 ? 15.956 -51.287 14.678 1.00 43.56 88 ARG A C 1
ATOM 637 O O . ARG A 1 88 ? 16.390 -50.186 14.347 1.00 43.56 88 ARG A O 1
ATOM 644 N N . ARG A 1 89 ? 15.392 -51.493 15.875 1.00 47.53 89 ARG A N 1
ATOM 645 C CA . ARG A 1 89 ? 15.340 -50.459 16.919 1.00 47.53 89 ARG A CA 1
ATOM 646 C C . ARG A 1 89 ? 16.714 -50.287 17.564 1.00 47.53 89 ARG A C 1
ATOM 648 O O . ARG A 1 89 ? 17.398 -51.256 17.889 1.00 47.53 89 ARG A O 1
ATOM 655 N N . TRP A 1 90 ? 17.104 -49.040 17.775 1.00 51.56 90 TRP A N 1
ATOM 656 C CA . TRP A 1 90 ? 18.337 -48.665 18.459 1.00 51.56 90 TRP A CA 1
ATOM 657 C C . TRP A 1 90 ? 18.010 -47.935 19.759 1.00 51.56 90 TRP A C 1
ATOM 659 O O . TRP A 1 90 ? 17.001 -47.234 19.863 1.00 51.56 90 TRP A O 1
ATOM 669 N N . SER A 1 91 ? 18.868 -48.105 20.764 1.00 54.44 91 SER A N 1
ATOM 670 C CA . SER A 1 91 ? 18.804 -47.316 21.992 1.00 54.44 91 SER A CA 1
ATOM 671 C C . SER A 1 91 ? 20.069 -46.495 22.149 1.00 54.44 91 SER A C 1
ATOM 673 O O . SER A 1 91 ? 21.170 -47.042 22.043 1.00 54.44 91 SER A O 1
ATOM 675 N N . VAL A 1 92 ? 19.895 -45.205 22.424 1.00 56.44 92 VAL A N 1
ATOM 676 C CA . VAL A 1 92 ? 20.986 -44.297 22.775 1.00 56.44 92 VAL A CA 1
ATOM 677 C C . VAL A 1 92 ? 20.995 -44.131 24.278 1.00 56.44 92 VAL A C 1
ATOM 679 O O . VAL A 1 92 ? 19.957 -43.929 24.911 1.00 56.44 92 VAL A O 1
ATOM 682 N N . TYR A 1 93 ? 22.185 -44.225 24.834 1.00 59.78 93 TYR A N 1
ATOM 683 C CA . TYR A 1 93 ? 22.451 -44.099 26.242 1.00 59.78 93 TYR A CA 1
ATOM 684 C C . TYR A 1 93 ? 23.568 -43.082 26.440 1.00 59.78 93 TYR A C 1
ATOM 686 O O . TYR A 1 93 ? 24.605 -43.178 25.788 1.00 59.78 93 TYR A O 1
ATOM 694 N N . ALA A 1 94 ? 23.338 -42.089 27.293 1.00 62.31 94 ALA A N 1
ATOM 695 C CA . ALA A 1 94 ? 24.315 -41.056 27.602 1.00 62.31 94 ALA A CA 1
ATOM 696 C C . ALA A 1 94 ? 24.464 -40.914 29.118 1.00 62.31 94 ALA A C 1
ATOM 698 O O . ALA A 1 94 ? 23.466 -40.764 29.826 1.00 62.31 94 ALA A O 1
ATOM 699 N N . GLU A 1 95 ? 25.705 -40.930 29.599 1.00 65.12 95 GLU A N 1
ATOM 700 C CA . GLU A 1 95 ? 26.052 -40.780 31.014 1.00 65.12 95 GLU A CA 1
ATOM 701 C C . GLU A 1 95 ? 27.089 -39.678 31.208 1.00 65.12 95 GLU A C 1
ATOM 703 O O . GLU A 1 95 ? 28.103 -39.629 30.509 1.00 65.12 95 GLU A O 1
ATOM 708 N N . LEU A 1 96 ? 26.859 -38.821 32.199 1.00 63.69 96 LEU A N 1
ATOM 709 C CA . LEU A 1 96 ? 27.851 -37.887 32.708 1.00 63.69 96 LEU A CA 1
ATOM 710 C C . LEU A 1 96 ? 28.627 -38.563 33.838 1.00 63.69 96 LEU A C 1
ATOM 712 O O . LEU A 1 96 ? 28.021 -38.991 34.823 1.00 63.69 96 LEU A O 1
ATOM 716 N N . ILE A 1 97 ? 29.953 -38.617 33.715 1.00 66.69 97 ILE A N 1
ATOM 717 C CA . ILE A 1 97 ? 30.829 -39.289 34.680 1.00 66.69 97 ILE A CA 1
ATOM 718 C C . ILE A 1 97 ? 31.853 -38.329 35.303 1.00 66.69 97 ILE A C 1
ATOM 720 O O . ILE A 1 97 ? 32.340 -37.388 34.660 1.00 66.69 97 ILE A O 1
ATOM 724 N N . ASP A 1 98 ? 32.180 -38.570 36.573 1.00 68.56 98 ASP A N 1
ATOM 725 C CA . ASP A 1 98 ? 33.188 -37.812 37.322 1.00 68.56 98 ASP A CA 1
ATOM 726 C C . ASP A 1 98 ? 34.633 -38.252 37.000 1.00 68.56 98 ASP A C 1
ATOM 728 O O . ASP A 1 98 ? 34.893 -39.102 36.140 1.00 68.56 98 ASP A O 1
ATOM 732 N N . GLU A 1 99 ? 35.610 -37.643 37.679 1.00 65.12 99 GLU A N 1
ATOM 733 C CA . GLU A 1 99 ? 37.036 -37.968 37.521 1.00 65.12 99 GLU A CA 1
ATOM 734 C C . GLU A 1 99 ? 37.388 -39.409 37.917 1.00 65.12 99 GLU A C 1
ATOM 736 O O . GLU A 1 99 ? 38.335 -39.972 37.369 1.00 65.12 99 GLU A O 1
ATOM 741 N N . ALA A 1 100 ? 36.615 -40.017 38.821 1.00 68.94 100 ALA A N 1
ATOM 742 C CA . ALA A 1 100 ? 36.777 -41.400 39.259 1.00 68.94 100 ALA A CA 1
ATOM 743 C C . ALA A 1 100 ? 36.023 -42.402 38.361 1.00 68.94 100 ALA A C 1
ATOM 745 O O . ALA A 1 100 ? 36.158 -43.612 38.546 1.00 68.94 100 ALA A O 1
ATOM 746 N N . GLY A 1 101 ? 35.265 -41.918 37.369 1.00 64.50 101 GLY A N 1
ATOM 747 C CA . GLY A 1 101 ? 34.460 -42.735 36.461 1.00 64.50 101 GLY A CA 1
ATOM 748 C C . GLY A 1 101 ? 33.103 -43.147 37.036 1.00 64.50 101 GLY A C 1
ATOM 749 O O . GLY A 1 101 ? 32.485 -44.066 36.501 1.00 64.50 101 GLY A O 1
ATOM 750 N N . GLN A 1 102 ? 32.637 -42.502 38.109 1.00 72.31 102 GLN A N 1
ATOM 751 C CA . GLN A 1 102 ? 31.308 -42.745 38.667 1.00 72.31 102 GLN A CA 1
ATOM 752 C C . GLN A 1 102 ? 30.241 -41.926 37.937 1.00 72.31 102 GLN A C 1
ATOM 754 O O . GLN A 1 102 ? 30.473 -40.781 37.546 1.00 72.31 102 GLN A O 1
ATOM 759 N N . ILE A 1 103 ? 29.062 -42.525 37.753 1.00 69.75 103 ILE A N 1
ATOM 760 C CA . ILE A 1 103 ? 27.935 -41.918 37.036 1.00 69.75 103 ILE A CA 1
ATOM 761 C C . ILE A 1 103 ? 27.266 -40.874 37.928 1.00 69.75 103 ILE A C 1
ATOM 763 O O . ILE A 1 103 ? 26.747 -41.189 38.996 1.00 69.75 103 ILE A O 1
ATOM 767 N N . ILE A 1 104 ? 27.254 -39.631 37.454 1.00 58.59 104 ILE A N 1
ATOM 768 C CA . ILE A 1 104 ? 26.618 -38.490 38.117 1.00 58.59 104 ILE A CA 1
ATOM 769 C C . ILE A 1 104 ? 25.173 -38.327 37.625 1.00 58.59 104 ILE A C 1
ATOM 771 O O . ILE A 1 104 ? 24.283 -38.003 38.408 1.00 58.59 104 ILE A O 1
ATOM 775 N N . ALA A 1 105 ? 24.935 -38.548 36.327 1.00 56.88 105 ALA A N 1
ATOM 776 C CA . ALA A 1 105 ? 23.619 -38.467 35.692 1.00 56.88 105 ALA A CA 1
ATOM 777 C C . ALA A 1 105 ? 23.567 -39.336 34.425 1.00 56.88 105 ALA A C 1
ATOM 779 O O . ALA A 1 105 ? 24.573 -39.463 33.731 1.00 56.88 105 ALA A O 1
ATOM 780 N N . GLN A 1 106 ? 22.400 -39.900 34.097 1.00 62.31 106 GLN A N 1
ATOM 781 C CA . GLN A 1 106 ? 22.221 -40.770 32.927 1.00 62.31 106 GLN A CA 1
ATOM 782 C C . GLN A 1 106 ? 20.872 -40.547 32.238 1.00 62.31 106 GLN A C 1
ATOM 784 O O . GLN A 1 106 ? 19.862 -40.306 32.904 1.00 62.31 106 GLN A O 1
ATOM 789 N N . LYS A 1 107 ? 20.837 -40.668 30.907 1.00 53.66 107 LYS A N 1
ATOM 790 C CA . LYS A 1 107 ? 19.610 -40.573 30.103 1.00 53.66 107 LYS A CA 1
ATOM 791 C C . LYS A 1 107 ? 19.611 -41.624 28.996 1.00 53.66 107 LYS A C 1
ATOM 793 O O . LYS A 1 107 ? 20.624 -41.851 28.335 1.00 53.66 107 LYS A O 1
ATOM 798 N N . ARG A 1 108 ? 18.460 -42.265 28.783 1.00 54.97 108 ARG A N 1
ATOM 799 C CA . ARG A 1 108 ? 18.261 -43.280 27.740 1.00 54.97 108 ARG A CA 1
ATOM 800 C C . ARG A 1 108 ? 17.114 -42.874 26.828 1.00 54.97 108 ARG A C 1
ATOM 802 O O . ARG A 1 108 ? 16.063 -42.476 27.319 1.00 54.97 108 ARG A O 1
ATOM 809 N N . ALA A 1 109 ? 17.301 -43.031 25.524 1.00 48.28 109 ALA A N 1
ATOM 810 C CA . ALA A 1 109 ? 16.271 -42.811 24.518 1.00 48.28 109 ALA A CA 1
ATOM 811 C C . ALA A 1 109 ? 16.142 -44.028 23.590 1.00 48.28 109 ALA A C 1
ATOM 813 O O . ALA A 1 109 ? 17.131 -44.690 23.264 1.00 48.28 109 ALA A O 1
ATOM 814 N N . ILE A 1 110 ? 14.910 -44.312 23.167 1.00 40.88 110 ILE A N 1
ATOM 815 C CA . ILE A 1 110 ? 14.551 -45.341 22.185 1.00 40.88 110 ILE A CA 1
ATOM 816 C C . ILE A 1 110 ? 13.508 -44.690 21.268 1.00 40.88 110 ILE A C 1
ATOM 818 O O . ILE A 1 110 ? 12.457 -44.327 21.771 1.00 40.88 110 ILE A O 1
ATOM 822 N N . GLY A 1 111 ? 13.803 -44.499 19.976 1.00 42.38 111 GLY A N 1
ATOM 823 C CA . GLY A 1 111 ? 12.857 -44.080 18.920 1.00 42.38 111 GLY A CA 1
ATOM 824 C C . GLY A 1 111 ? 11.725 -43.080 19.271 1.00 42.38 111 GLY A C 1
ATOM 825 O O . GLY A 1 111 ? 10.657 -43.492 19.708 1.00 42.38 111 GLY A O 1
ATOM 826 N N . SER A 1 112 ? 11.928 -41.807 18.891 1.00 28.36 112 SER A N 1
ATOM 827 C CA . SER A 1 112 ? 11.001 -40.644 18.797 1.00 28.36 112 SER A CA 1
ATOM 828 C C . SER A 1 112 ? 10.540 -39.888 20.073 1.00 28.36 112 SER A C 1
ATOM 830 O O . SER A 1 112 ? 9.845 -40.426 20.924 1.00 28.36 112 SER A O 1
ATOM 832 N N . TYR A 1 113 ? 10.897 -38.585 20.072 1.00 24.52 113 TYR A N 1
ATOM 833 C CA . TYR A 1 113 ? 10.532 -37.405 20.893 1.00 24.52 113 TYR A CA 1
ATOM 834 C C . TYR A 1 113 ? 10.852 -37.338 22.403 1.00 24.52 113 TYR A C 1
ATOM 836 O O . TYR A 1 113 ? 10.543 -38.239 23.175 1.00 24.52 113 TYR A O 1
ATOM 844 N N . LEU A 1 114 ? 11.401 -36.184 22.824 1.00 30.19 114 LEU A N 1
ATOM 845 C CA . LEU A 1 114 ? 11.495 -35.721 24.216 1.00 30.19 114 LEU A CA 1
ATOM 846 C C . LEU A 1 114 ? 11.334 -34.187 24.306 1.00 30.19 114 LEU A C 1
ATOM 848 O O . LEU A 1 114 ? 12.054 -33.452 23.641 1.00 30.19 114 LEU A O 1
ATOM 852 N N . ALA A 1 115 ? 10.438 -33.754 25.194 1.00 25.42 115 ALA A N 1
ATOM 853 C CA . ALA A 1 115 ? 10.431 -32.509 25.979 1.00 25.42 115 ALA A CA 1
ATOM 854 C C . ALA A 1 115 ? 9.792 -32.922 27.335 1.00 25.42 115 ALA A C 1
ATOM 856 O O . ALA A 1 115 ? 8.936 -33.804 27.334 1.00 25.42 115 ALA A O 1
ATOM 857 N N . GLU A 1 116 ? 10.204 -32.511 28.535 1.00 29.80 116 GLU A N 1
ATOM 858 C CA . GLU A 1 116 ? 10.496 -31.165 29.025 1.00 29.80 116 GLU A CA 1
ATOM 859 C C . GLU A 1 116 ? 11.400 -31.191 30.284 1.00 29.80 116 GLU A C 1
ATOM 861 O O . GLU A 1 116 ? 11.381 -32.145 31.062 1.00 29.80 116 GLU A O 1
ATOM 866 N N . GLN A 1 117 ? 12.075 -30.053 30.491 1.00 29.55 117 GLN A N 1
ATOM 867 C CA . GLN A 1 117 ? 12.607 -29.473 31.738 1.00 29.55 117 GLN A CA 1
ATOM 868 C C . GLN A 1 117 ? 13.907 -30.064 32.327 1.00 29.55 117 GLN A C 1
ATOM 870 O O . GLN A 1 117 ? 13.937 -31.071 33.029 1.00 29.55 117 GLN A O 1
ATOM 875 N N . VAL A 1 118 ? 14.960 -29.265 32.083 1.00 37.62 118 VAL A N 1
ATOM 876 C CA . VAL A 1 118 ? 16.376 -29.319 32.491 1.00 37.62 118 VAL A CA 1
ATOM 877 C C . VAL A 1 118 ? 17.136 -30.537 31.941 1.00 37.62 118 VAL A C 1
ATOM 879 O O . VAL A 1 118 ? 16.760 -31.672 32.197 1.00 37.62 118 VAL A O 1
ATOM 882 N N . SER A 1 119 ? 18.242 -30.315 31.211 1.00 40.72 119 SER A N 1
ATOM 883 C CA . SER A 1 119 ? 19.124 -31.326 30.569 1.00 40.72 119 SER A CA 1
ATOM 884 C C . SER A 1 119 ? 18.549 -32.061 29.333 1.00 40.72 119 SER A C 1
ATOM 886 O O . SER A 1 119 ? 18.060 -33.195 29.398 1.00 40.72 119 SER A O 1
ATOM 888 N N . GLU A 1 120 ? 18.623 -31.412 28.165 1.00 34.19 120 GLU A N 1
ATOM 889 C CA . GLU A 1 120 ? 18.083 -31.904 26.885 1.00 34.19 120 GLU A CA 1
ATOM 890 C C . GLU A 1 120 ? 19.142 -32.567 25.985 1.00 34.19 120 GLU A C 1
ATOM 892 O O . GLU A 1 120 ? 20.280 -32.113 25.889 1.00 34.19 120 GLU A O 1
ATOM 897 N N . VAL A 1 121 ? 18.740 -33.652 25.311 1.00 33.66 121 VAL A N 1
ATOM 898 C CA . VAL A 1 121 ? 19.488 -34.320 24.234 1.00 33.66 121 VAL A CA 1
ATOM 899 C C . VAL A 1 121 ? 18.659 -34.156 22.967 1.00 33.66 121 VAL A C 1
ATOM 901 O O . VAL A 1 121 ? 17.541 -34.668 22.904 1.00 33.66 121 VAL A O 1
ATOM 904 N N . TRP A 1 122 ? 19.194 -33.450 21.973 1.00 34.00 122 TRP A N 1
ATOM 905 C CA . TRP A 1 122 ? 18.511 -33.216 20.699 1.00 34.00 122 TRP A CA 1
ATOM 906 C C . TRP A 1 122 ? 18.863 -34.311 19.693 1.00 34.00 122 TRP A C 1
ATOM 908 O O . TRP A 1 122 ? 20.038 -34.642 19.529 1.00 34.00 122 TRP A O 1
ATOM 918 N N . LEU A 1 123 ? 17.845 -34.854 19.020 1.00 34.09 123 LEU A N 1
ATOM 919 C CA . LEU A 1 123 ? 17.981 -35.790 17.905 1.00 34.09 123 LEU A CA 1
ATOM 920 C C . LEU A 1 123 ? 17.315 -35.163 16.675 1.00 34.09 123 LEU A C 1
ATOM 922 O O . LEU A 1 123 ? 16.098 -34.991 16.656 1.00 34.09 123 LEU A O 1
ATOM 926 N N . LEU A 1 124 ? 18.108 -34.807 15.667 1.00 33.41 124 LEU A N 1
ATOM 927 C CA . LEU A 1 124 ? 17.630 -34.255 14.395 1.00 33.41 124 LEU A CA 1
ATOM 928 C C . LEU A 1 124 ? 17.794 -35.301 13.286 1.00 33.41 124 LEU A C 1
ATOM 930 O O . LEU A 1 124 ? 18.815 -35.986 13.233 1.00 33.41 124 LEU A O 1
ATOM 934 N N . PHE A 1 125 ? 16.800 -35.398 12.402 1.00 34.03 125 PHE A N 1
ATOM 935 C CA . PHE A 1 125 ? 16.847 -36.195 11.174 1.00 34.03 125 PHE A CA 1
ATOM 936 C C . PHE A 1 125 ? 16.769 -35.247 9.972 1.00 34.03 125 PHE A C 1
ATOM 938 O O . PHE A 1 125 ? 15.971 -34.310 9.987 1.00 34.03 125 PHE A O 1
ATOM 945 N N . GLU A 1 126 ? 17.567 -35.480 8.931 1.00 29.80 126 GLU A N 1
ATOM 946 C CA . GLU A 1 126 ? 17.421 -34.757 7.663 1.00 29.80 126 GLU A CA 1
ATOM 947 C C . GLU A 1 126 ? 16.214 -35.302 6.884 1.00 29.80 126 GLU A C 1
ATOM 949 O O . GLU A 1 126 ? 16.089 -36.501 6.635 1.00 29.80 126 GLU A O 1
ATOM 954 N N . SER A 1 127 ? 15.288 -34.409 6.536 1.00 28.88 127 SER A N 1
ATOM 955 C CA . SER A 1 127 ? 14.017 -34.714 5.881 1.00 28.88 127 SER A CA 1
ATOM 956 C C . SER A 1 127 ? 14.169 -34.779 4.359 1.00 28.88 127 SER A C 1
ATOM 958 O O . SER A 1 127 ? 14.088 -33.753 3.684 1.00 28.88 127 SER A O 1
ATOM 960 N N . ALA A 1 128 ? 14.350 -35.977 3.806 1.00 32.03 128 ALA A N 1
ATOM 961 C CA . ALA A 1 128 ? 14.209 -36.217 2.369 1.00 32.03 128 ALA A CA 1
ATOM 962 C C . ALA A 1 128 ? 13.822 -37.675 2.078 1.00 32.03 128 ALA A C 1
ATOM 964 O O . ALA A 1 128 ? 14.631 -38.436 1.574 1.00 32.03 128 ALA A O 1
ATOM 965 N N . CYS A 1 129 ? 12.603 -38.078 2.433 1.00 25.81 129 CYS A N 1
ATOM 966 C CA . CYS A 1 129 ? 11.888 -39.225 1.853 1.00 25.81 129 CYS A CA 1
ATOM 967 C C . CYS A 1 129 ? 10.548 -39.312 2.587 1.00 25.81 129 CYS A C 1
ATOM 969 O O . CYS A 1 129 ? 10.554 -39.700 3.747 1.00 25.81 129 CYS A O 1
ATOM 971 N N . LEU A 1 130 ? 9.442 -38.910 1.953 1.00 28.77 130 LEU A N 1
ATOM 972 C CA . LEU A 1 130 ? 8.074 -39.378 2.230 1.00 28.77 130 LEU A CA 1
ATOM 973 C C . LEU A 1 130 ? 7.116 -38.682 1.248 1.00 28.77 130 LEU A C 1
ATOM 975 O O . LEU A 1 130 ? 6.689 -37.563 1.493 1.00 28.77 130 LEU A O 1
ATOM 979 N N . ASP A 1 131 ? 6.857 -39.335 0.112 1.00 25.47 131 ASP A N 1
ATOM 980 C CA . ASP A 1 131 ? 5.507 -39.450 -0.458 1.00 25.47 131 ASP A CA 1
ATOM 981 C C . ASP A 1 131 ? 5.491 -40.486 -1.596 1.00 25.47 131 ASP A C 1
ATOM 983 O O . ASP A 1 131 ? 6.031 -40.261 -2.677 1.00 25.47 131 ASP A O 1
ATOM 987 N N . THR A 1 132 ? 4.901 -41.659 -1.344 1.00 26.86 132 THR A N 1
ATOM 988 C CA . THR A 1 132 ? 3.714 -42.195 -2.051 1.00 26.86 132 THR A CA 1
ATOM 989 C C . THR A 1 132 ? 3.359 -43.602 -1.541 1.00 26.86 132 THR A C 1
ATOM 991 O O . THR A 1 132 ? 4.226 -44.411 -1.220 1.00 26.86 132 THR A O 1
ATOM 994 N N . LEU A 1 133 ? 2.050 -43.846 -1.406 1.00 28.67 133 LEU A N 1
ATOM 995 C CA . LEU A 1 133 ? 1.398 -45.032 -0.837 1.00 28.67 133 LEU A CA 1
ATOM 996 C C . LEU A 1 133 ? 1.661 -46.346 -1.602 1.00 28.67 133 LEU A C 1
ATOM 998 O O . LEU A 1 133 ? 1.595 -46.363 -2.828 1.00 28.67 133 LEU A O 1
ATOM 1002 N N . ASP A 1 134 ? 1.684 -47.464 -0.865 1.00 30.30 134 ASP A N 1
ATOM 1003 C CA . ASP A 1 134 ? 0.864 -48.633 -1.218 1.00 30.30 134 ASP A CA 1
ATOM 1004 C C . ASP A 1 134 ? 0.079 -49.104 0.017 1.00 30.30 134 ASP A C 1
ATOM 1006 O O . ASP A 1 134 ? 0.630 -49.396 1.082 1.00 30.30 134 ASP A O 1
ATOM 1010 N N . CYS A 1 135 ? -1.244 -49.106 -0.127 1.00 31.66 135 CYS A N 1
ATOM 1011 C CA . CYS A 1 135 ? -2.207 -49.389 0.920 1.00 31.66 135 CYS A CA 1
ATOM 1012 C C . CYS A 1 135 ? -2.711 -50.823 0.771 1.00 31.66 135 CYS A C 1
ATOM 1014 O O . CYS A 1 135 ? -3.849 -51.070 0.377 1.00 31.66 135 CYS A O 1
ATOM 1016 N N . GLY A 1 136 ? -1.921 -51.750 1.311 1.00 32.94 136 GLY A N 1
ATOM 1017 C CA . GLY A 1 136 ? -2.411 -52.990 1.925 1.00 32.94 136 GLY A CA 1
ATOM 1018 C C . GLY A 1 136 ? -3.221 -52.748 3.211 1.00 32.94 136 GLY A C 1
ATOM 1019 O O . GLY A 1 136 ? -3.237 -53.594 4.101 1.00 32.94 136 GLY A O 1
ATOM 1020 N N . GLY A 1 137 ? -3.888 -51.591 3.307 1.00 31.62 137 GLY A N 1
ATOM 1021 C CA . GLY A 1 137 ? -5.022 -51.391 4.195 1.00 31.62 137 GLY A CA 1
ATOM 1022 C C . GLY A 1 137 ? -4.850 -50.465 5.396 1.00 31.62 137 GLY A C 1
ATOM 1023 O O . GLY A 1 137 ? -5.611 -50.685 6.339 1.00 31.62 137 GLY A O 1
ATOM 1024 N N . ARG A 1 138 ? -3.929 -49.471 5.397 1.00 28.17 138 ARG A N 1
ATOM 1025 C CA . ARG A 1 138 ? -4.043 -48.210 6.188 1.00 28.17 138 ARG A CA 1
ATOM 1026 C C . ARG A 1 138 ? -2.830 -47.256 6.081 1.00 28.17 138 ARG A C 1
ATOM 1028 O O . ARG A 1 138 ? -1.721 -47.643 6.431 1.00 28.17 138 ARG A O 1
ATOM 1035 N N . THR A 1 139 ? -3.093 -45.978 5.789 1.00 26.08 139 THR A N 1
ATOM 1036 C CA . THR A 1 139 ? -2.320 -44.797 6.234 1.00 26.08 139 THR A CA 1
ATOM 1037 C C . THR A 1 139 ? -3.280 -43.645 6.550 1.00 26.08 139 THR A C 1
ATOM 1039 O O . THR A 1 139 ? -4.342 -43.526 5.941 1.00 26.08 139 THR A O 1
ATOM 1042 N N . CYS A 1 140 ? -2.917 -42.842 7.553 1.00 25.95 140 CYS A N 1
ATOM 1043 C CA . CYS A 1 140 ? -3.692 -41.715 8.069 1.00 25.95 140 CYS A CA 1
ATOM 1044 C C . CYS A 1 140 ? -3.516 -40.455 7.208 1.00 25.95 140 CYS A C 1
ATOM 1046 O O . CYS A 1 140 ? -2.397 -40.133 6.815 1.00 25.95 140 CYS A O 1
ATOM 1048 N N . GLN A 1 141 ? -4.596 -39.691 7.042 1.00 24.95 141 GLN A N 1
ATOM 1049 C CA . GLN A 1 141 ? -4.543 -38.243 6.849 1.00 24.95 141 GLN A CA 1
ATOM 1050 C C . GLN A 1 141 ? -5.389 -37.555 7.926 1.00 24.95 141 GLN A C 1
ATOM 1052 O O . GLN A 1 141 ? -6.225 -38.174 8.583 1.00 24.95 141 GLN A O 1
ATOM 1057 N N . GLU A 1 142 ? -5.101 -36.275 8.114 1.00 27.33 142 GLU A N 1
ATOM 1058 C CA . GLU A 1 142 ? -5.793 -35.323 8.975 1.00 27.33 142 GLU A CA 1
ATOM 1059 C C . GLU A 1 142 ? -7.318 -35.330 8.720 1.00 27.33 142 GLU A C 1
ATOM 1061 O O . GLU A 1 142 ? -7.752 -35.158 7.583 1.00 27.33 142 GLU A O 1
ATOM 1066 N N . GLY A 1 143 ? -8.120 -35.531 9.777 1.00 34.62 143 GLY A N 1
ATOM 1067 C CA . GLY A 1 143 ? -9.589 -35.438 9.739 1.00 34.62 143 GLY A CA 1
ATOM 1068 C C . GLY A 1 143 ? -10.357 -36.673 10.245 1.00 34.62 143 GLY A C 1
ATOM 1069 O O . GLY A 1 143 ? -10.887 -37.437 9.448 1.00 34.62 143 GLY A O 1
ATOM 1070 N N . THR A 1 144 ? -10.509 -36.777 11.576 1.00 25.72 144 THR A N 1
ATOM 1071 C CA . THR A 1 144 ? -11.452 -37.611 12.386 1.00 25.72 144 THR A CA 1
ATOM 1072 C C . THR A 1 144 ? -11.219 -39.136 12.597 1.00 25.72 144 THR A C 1
ATOM 1074 O O . THR A 1 144 ? -10.886 -39.882 11.685 1.00 25.72 144 THR A O 1
ATOM 1077 N N . CYS A 1 145 ? -11.377 -39.564 13.871 1.00 27.56 145 CYS A N 1
ATOM 1078 C CA . CYS A 1 145 ? -11.099 -40.879 14.519 1.00 27.56 145 CYS A CA 1
ATOM 1079 C C . CYS A 1 145 ? -12.259 -41.902 14.350 1.00 27.56 145 CYS A C 1
ATOM 1081 O O . CYS A 1 145 ? -13.306 -41.508 13.868 1.00 27.56 145 CYS A O 1
ATOM 1083 N N . VAL A 1 146 ? -12.208 -43.214 14.673 1.00 28.58 146 VAL A N 1
ATOM 1084 C CA . VAL A 1 146 ? -11.880 -43.958 15.929 1.00 28.58 146 VAL A CA 1
ATOM 1085 C C . VAL A 1 146 ? -11.672 -45.465 15.585 1.00 28.58 146 VAL A C 1
ATOM 1087 O O . VAL A 1 146 ? -12.124 -45.914 14.544 1.00 28.58 146 VAL A O 1
ATOM 1090 N N . SER A 1 147 ? -10.966 -46.336 16.322 1.00 23.88 147 SER A N 1
ATOM 1091 C CA . SER A 1 147 ? -11.209 -46.756 17.710 1.00 23.88 147 SER A CA 1
ATOM 1092 C C . SER A 1 147 ? -9.993 -47.473 18.333 1.00 23.88 147 SER A C 1
ATOM 1094 O O . SER A 1 147 ? -9.371 -48.325 17.700 1.00 23.88 147 SER A O 1
ATOM 1096 N N . ALA A 1 148 ? -9.772 -47.201 19.622 1.00 26.22 148 ALA A N 1
ATOM 1097 C CA . ALA A 1 148 ? -8.859 -47.871 20.558 1.00 26.22 148 ALA A CA 1
ATOM 1098 C C . ALA A 1 148 ? -7.356 -47.527 20.469 1.00 26.22 148 ALA A C 1
ATOM 1100 O O . ALA A 1 148 ? -6.512 -48.357 20.146 1.00 26.22 148 ALA A O 1
ATOM 1101 N N . CYS A 1 149 ? -7.007 -46.332 20.955 1.00 24.84 149 CYS A N 1
ATOM 1102 C CA . CYS A 1 149 ? -5.735 -46.144 21.654 1.00 24.84 149 CYS A CA 1
ATOM 1103 C C . CYS A 1 149 ? -5.850 -46.702 23.083 1.00 24.84 149 CYS A C 1
ATOM 1105 O O . CYS A 1 149 ? -6.811 -46.396 23.804 1.00 24.84 149 CYS A O 1
ATOM 1107 N N . VAL A 1 150 ? -4.859 -47.493 23.493 1.00 24.58 150 VAL A N 1
ATOM 1108 C CA . VAL A 1 150 ? -4.528 -47.724 24.905 1.00 24.58 150 VAL A CA 1
ATOM 1109 C C . VAL A 1 150 ? -3.630 -46.572 25.357 1.00 24.58 150 VAL A C 1
ATOM 1111 O O . VAL A 1 150 ? -2.669 -46.238 24.669 1.00 24.58 150 VAL A O 1
ATOM 1114 N N . VAL A 1 151 ? -3.938 -45.976 26.509 1.00 26.58 151 VAL A N 1
ATOM 1115 C CA . VAL A 1 151 ? -3.059 -45.025 27.207 1.00 26.58 151 VAL A CA 1
ATOM 1116 C C . VAL A 1 151 ? -2.228 -45.816 28.225 1.00 26.58 151 VAL A C 1
ATOM 1118 O O . VAL A 1 151 ? -2.817 -46.577 28.995 1.00 26.58 151 VAL A O 1
ATOM 1121 N N . PRO A 1 152 ? -0.895 -45.664 28.297 1.00 25.91 152 PRO A N 1
ATOM 1122 C CA . PRO A 1 152 ? -0.142 -46.111 29.460 1.00 25.91 152 PRO A CA 1
ATOM 1123 C C . PRO A 1 152 ? -0.449 -45.204 30.658 1.00 25.91 152 PRO A C 1
ATOM 1125 O O . PRO A 1 152 ? -0.177 -44.005 30.629 1.00 25.91 152 PRO A O 1
ATOM 1128 N N . GLY A 1 153 ? -1.010 -45.792 31.716 1.00 28.31 153 GLY A N 1
ATOM 1129 C CA . GLY A 1 153 ? -0.982 -45.220 33.059 1.00 28.31 153 GLY A CA 1
ATOM 1130 C C . GLY A 1 153 ? 0.420 -45.287 33.673 1.00 28.31 153 GLY A C 1
ATOM 1131 O O . GLY A 1 153 ? 1.338 -45.895 33.117 1.00 28.31 153 GLY A O 1
ATOM 1132 N N . ALA A 1 154 ? 0.573 -44.660 34.840 1.00 27.61 154 ALA A N 1
ATOM 1133 C CA . ALA A 1 154 ? 1.798 -44.702 35.630 1.00 27.61 154 ALA A CA 1
ATOM 1134 C C . ALA A 1 154 ? 2.284 -46.148 35.859 1.00 27.61 154 ALA A C 1
ATOM 1136 O O . ALA A 1 154 ? 1.491 -47.063 36.081 1.00 27.61 154 ALA A O 1
ATOM 1137 N N . LEU A 1 155 ? 3.605 -46.334 35.792 1.00 27.33 155 LEU A N 1
ATOM 1138 C CA . LEU A 1 155 ? 4.304 -47.606 35.985 1.00 27.33 155 LEU A CA 1
ATOM 1139 C C . LEU A 1 155 ? 3.835 -48.335 37.256 1.00 27.33 155 LEU A C 1
ATOM 1141 O O . LEU A 1 155 ? 4.087 -47.866 38.363 1.00 27.33 155 LEU A O 1
ATOM 1145 N N . GLY A 1 156 ? 3.220 -49.512 37.098 1.00 26.67 156 GLY A N 1
ATOM 1146 C CA . GLY A 1 156 ? 2.889 -50.379 38.232 1.00 26.67 156 GLY A CA 1
ATOM 1147 C C . GLY A 1 156 ? 1.938 -51.536 37.916 1.00 26.67 156 GLY A C 1
ATOM 1148 O O . GLY A 1 156 ? 0.739 -51.415 38.098 1.00 26.67 156 GLY A O 1
ATOM 1149 N N . SER A 1 157 ? 2.510 -52.667 37.491 1.00 29.19 157 SER A N 1
ATOM 1150 C CA . SER A 1 157 ? 2.012 -54.053 37.629 1.00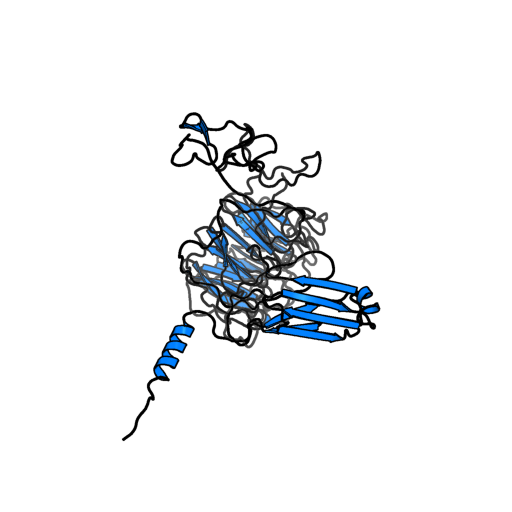 29.19 157 SER A CA 1
ATOM 1151 C C . SER A 1 157 ? 0.562 -54.423 37.246 1.00 29.19 157 SER A C 1
ATOM 1153 O O . SER A 1 157 ? -0.370 -54.224 38.015 1.00 29.19 157 SER A O 1
ATOM 1155 N N . GLY A 1 158 ? 0.455 -55.258 36.203 1.00 30.86 158 GLY A N 1
ATOM 1156 C CA . GLY A 1 158 ? -0.157 -56.584 36.374 1.00 30.86 158 GLY A CA 1
ATOM 1157 C C . GLY A 1 158 ? -1.439 -56.894 35.593 1.00 30.86 158 GLY A C 1
ATOM 1158 O O . GLY A 1 158 ? -2.521 -56.495 35.992 1.00 30.86 158 GLY A O 1
ATOM 1159 N N . ALA A 1 159 ? -1.300 -57.749 34.571 1.00 25.09 159 ALA A N 1
ATOM 1160 C CA . ALA A 1 159 ? -1.969 -59.059 34.443 1.00 25.09 159 ALA A CA 1
ATOM 1161 C C . ALA A 1 159 ? -2.499 -59.355 33.028 1.00 25.09 159 ALA A C 1
ATOM 1163 O O . ALA A 1 159 ? -3.114 -58.533 32.359 1.00 25.09 159 ALA A O 1
ATOM 1164 N N . ARG A 1 160 ? -2.203 -60.579 32.577 1.00 25.70 160 ARG A N 1
ATOM 1165 C CA . ARG A 1 160 ? -2.512 -61.145 31.259 1.00 25.70 160 ARG A CA 1
ATOM 1166 C C . ARG A 1 160 ? -3.999 -61.488 31.131 1.00 25.70 160 ARG A C 1
ATOM 1168 O O . ARG A 1 160 ? -4.588 -62.013 32.069 1.00 25.70 160 ARG A O 1
ATOM 1175 N N . ALA A 1 161 ? -4.544 -61.314 29.931 1.00 24.66 161 ALA A N 1
ATOM 1176 C CA . ALA A 1 161 ? -5.873 -61.780 29.554 1.00 24.66 161 ALA A CA 1
ATOM 1177 C C . ALA A 1 161 ? -5.877 -63.264 29.127 1.00 24.66 161 ALA A C 1
ATOM 1179 O O . ALA A 1 161 ? -4.969 -63.723 28.428 1.00 24.66 161 ALA A O 1
ATOM 1180 N N . ARG A 1 162 ? -6.948 -63.988 29.476 1.00 22.75 162 ARG A N 1
ATOM 1181 C CA . ARG A 1 162 ? -7.486 -65.120 28.701 1.00 22.75 162 ARG A CA 1
ATOM 1182 C C . ARG A 1 162 ? -9.028 -65.061 28.704 1.00 22.75 162 ARG A C 1
ATOM 1184 O O . ARG A 1 162 ? -9.576 -64.737 29.754 1.00 22.75 162 ARG A O 1
ATOM 1191 N N . PRO A 1 163 ? -9.714 -65.387 27.588 1.00 32.91 163 PRO A N 1
ATOM 1192 C CA . PRO A 1 163 ? -11.172 -65.268 27.465 1.00 32.91 163 PRO A CA 1
ATOM 1193 C C . PRO A 1 163 ? -11.910 -66.622 27.496 1.00 32.91 163 PRO A C 1
ATOM 1195 O O . PRO A 1 163 ? -11.402 -67.596 26.942 1.00 32.91 163 PRO A O 1
ATOM 1198 N N . VAL A 1 164 ? -13.130 -66.652 28.059 1.00 23.86 164 VAL A N 1
ATOM 1199 C CA . VAL A 1 164 ? -14.224 -67.603 27.735 1.00 23.86 164 VAL A CA 1
ATOM 1200 C C . VAL A 1 164 ? -15.589 -66.870 27.894 1.00 23.86 164 VAL A C 1
ATOM 1202 O O . VAL A 1 164 ? -15.675 -66.017 28.777 1.00 23.86 164 VAL A O 1
ATOM 1205 N N . PRO A 1 165 ? -16.620 -67.141 27.052 1.00 40.88 165 PRO A N 1
ATOM 1206 C CA . PRO A 1 165 ? -17.712 -66.212 26.691 1.00 40.88 165 PRO A CA 1
ATOM 1207 C C . PRO A 1 165 ? -19.119 -66.634 27.185 1.00 40.88 165 PRO A C 1
ATOM 1209 O O . PRO A 1 165 ? -19.257 -67.755 27.664 1.00 40.88 165 PRO A O 1
ATOM 1212 N N . CYS A 1 166 ? -20.146 -65.775 27.008 1.00 23.36 166 CYS A N 1
ATOM 1213 C CA . CYS A 1 166 ? -21.610 -66.062 26.914 1.00 23.36 166 CYS A CA 1
ATOM 1214 C C . CYS A 1 166 ? -22.413 -64.730 26.696 1.00 23.36 166 CYS A C 1
ATOM 1216 O O . CYS A 1 166 ? -21.865 -63.685 27.043 1.00 23.36 166 CYS A O 1
ATOM 1218 N N . PRO A 1 167 ? -23.708 -64.708 26.285 1.00 33.03 167 PRO A N 1
ATOM 1219 C CA . PRO A 1 167 ? -24.271 -65.066 24.967 1.00 33.03 167 PRO A CA 1
ATOM 1220 C C . PRO A 1 167 ? -25.267 -64.010 24.375 1.00 33.03 167 PRO A C 1
ATOM 1222 O O . PRO A 1 167 ? -25.920 -63.269 25.102 1.00 33.03 167 PRO A O 1
ATOM 1225 N N . ASP A 1 168 ? -25.389 -63.991 23.044 1.00 35.88 168 ASP A N 1
ATOM 1226 C CA . ASP A 1 168 ? -26.518 -63.570 22.181 1.00 35.88 168 ASP A CA 1
ATOM 1227 C C . ASP A 1 168 ? -27.470 -62.423 22.605 1.00 35.88 168 ASP A C 1
ATOM 1229 O O . ASP A 1 168 ? -28.555 -62.664 23.135 1.00 35.88 168 ASP A O 1
ATOM 1233 N N . ILE A 1 169 ? -27.149 -61.187 22.190 1.00 36.94 169 ILE A N 1
ATOM 1234 C CA . ILE A 1 169 ? -28.125 -60.142 21.805 1.00 36.94 169 ILE A CA 1
ATOM 1235 C C . ILE A 1 169 ? -27.527 -59.400 20.601 1.00 36.94 169 ILE A C 1
ATOM 1237 O O . ILE A 1 169 ? -26.680 -58.525 20.765 1.00 36.94 169 ILE A O 1
ATOM 1241 N N . ASP A 1 170 ? -27.909 -59.789 19.386 1.00 38.31 170 ASP A N 1
ATOM 1242 C CA . ASP A 1 170 ? -27.252 -59.309 18.165 1.00 38.31 170 ASP A CA 1
ATOM 1243 C C . ASP A 1 170 ? -27.997 -58.099 17.564 1.00 38.31 170 ASP A C 1
ATOM 1245 O O . ASP A 1 170 ? -29.028 -58.244 16.909 1.00 38.31 170 ASP A O 1
ATOM 1249 N N . CYS A 1 171 ? -27.467 -56.889 17.771 1.00 48.94 171 CYS A N 1
ATOM 1250 C CA . CYS A 1 171 ? -27.692 -55.743 16.880 1.00 48.94 171 CYS A CA 1
ATOM 1251 C C . CYS A 1 171 ? -26.634 -55.832 15.766 1.00 48.94 171 CYS A C 1
ATOM 1253 O O . CYS A 1 171 ? -25.645 -55.095 15.775 1.00 48.94 171 CYS A O 1
ATOM 1255 N N . ALA A 1 172 ? -26.788 -56.808 14.864 1.00 39.88 172 ALA A N 1
ATOM 1256 C CA . ALA A 1 172 ? -25.805 -57.143 13.834 1.00 39.88 172 ALA A CA 1
ATOM 1257 C C . ALA A 1 172 ? -25.631 -55.980 12.837 1.00 39.88 172 ALA A C 1
ATOM 1259 O O . ALA A 1 172 ? -26.332 -55.877 11.832 1.00 39.88 172 ALA A O 1
ATOM 1260 N N . GLY A 1 173 ? -24.713 -55.071 13.166 1.00 48.91 173 GLY A N 1
ATOM 1261 C CA . GLY A 1 173 ? -24.452 -53.825 12.443 1.00 48.91 173 GLY A CA 1
ATOM 1262 C C . GLY A 1 173 ? -23.897 -52.701 13.324 1.00 48.91 173 GLY A C 1
ATOM 1263 O O . GLY A 1 173 ? -23.257 -51.797 12.796 1.00 48.91 173 GLY A O 1
ATOM 1264 N N . GLY A 1 174 ? -24.071 -52.793 14.651 1.00 47.59 174 GLY A N 1
ATOM 1265 C CA . GLY A 1 174 ? -23.759 -51.709 15.589 1.00 47.59 174 GLY A CA 1
ATOM 1266 C C . GLY A 1 174 ? -24.812 -50.592 15.546 1.00 47.59 174 GLY A C 1
ATOM 1267 O O . GLY A 1 174 ? -25.429 -50.352 14.513 1.00 47.59 174 GLY A O 1
ATOM 1268 N N . CYS A 1 175 ? -25.046 -49.931 16.681 1.00 47.12 175 CYS A N 1
ATOM 1269 C CA . CYS A 1 175 ? -25.872 -48.720 16.740 1.00 47.12 175 CYS A CA 1
ATOM 1270 C C . CYS A 1 175 ? -24.998 -47.474 16.523 1.00 47.12 175 CYS A C 1
ATOM 1272 O O . CYS A 1 175 ? -23.783 -47.538 16.727 1.00 47.12 175 CYS A O 1
ATOM 1274 N N . GLY A 1 176 ? -25.597 -46.359 16.089 1.00 48.75 176 GLY A N 1
ATOM 1275 C CA . GLY A 1 176 ? -24.869 -45.106 15.856 1.00 48.75 176 GLY A CA 1
ATOM 1276 C C . GLY A 1 176 ? -24.252 -44.517 17.133 1.00 48.75 176 GLY A C 1
ATOM 1277 O O . GLY A 1 176 ? -24.605 -44.915 18.241 1.00 48.75 176 GLY A O 1
ATOM 1278 N N . GLU A 1 177 ? -23.348 -43.539 16.993 1.00 43.31 177 GLU A N 1
ATOM 1279 C CA . GLU A 1 177 ? -22.538 -42.973 18.095 1.00 43.31 177 GLU A CA 1
ATOM 1280 C C . GLU A 1 177 ? -23.341 -42.378 19.278 1.00 43.31 177 GLU A C 1
ATOM 1282 O O . GLU A 1 177 ? -22.763 -42.158 20.341 1.00 43.31 177 GLU A O 1
ATOM 1287 N N . CYS A 1 178 ? -24.664 -42.194 19.151 1.00 49.00 178 CYS A N 1
ATOM 1288 C CA . CYS A 1 178 ? -25.557 -41.701 20.215 1.00 49.00 178 CYS A CA 1
ATOM 1289 C C . CYS A 1 178 ? -26.809 -42.581 20.435 1.00 49.00 178 CYS A C 1
ATOM 1291 O O . CYS A 1 178 ? -27.848 -42.109 20.906 1.00 49.00 178 CYS A O 1
ATOM 1293 N N . GLU A 1 179 ? -26.716 -43.873 20.114 1.00 52.09 179 GLU A N 1
ATOM 1294 C CA . GLU A 1 179 ? -27.785 -44.856 20.300 1.00 52.09 179 GLU A CA 1
ATOM 1295 C C . GLU A 1 179 ? -27.298 -46.075 21.096 1.00 52.09 179 GLU A C 1
ATOM 1297 O O . GLU A 1 179 ? -26.153 -46.508 20.984 1.00 52.09 179 GLU A O 1
ATOM 1302 N N . VAL A 1 180 ? -28.189 -46.677 21.883 1.00 52.50 180 VAL A N 1
ATOM 1303 C CA . VAL A 1 180 ? -27.935 -47.914 22.633 1.00 52.50 180 VAL A CA 1
ATOM 1304 C C . VAL A 1 180 ? -28.882 -49.022 22.176 1.00 52.50 180 VAL A C 1
ATOM 1306 O O . VAL A 1 180 ? -30.070 -48.793 21.955 1.00 52.50 180 VAL A O 1
ATOM 1309 N N . CYS A 1 181 ? -28.359 -50.242 22.023 1.00 47.12 181 CYS A N 1
ATOM 1310 C CA . CYS A 1 181 ? -29.154 -51.412 21.643 1.00 47.12 181 CYS A CA 1
ATOM 1311 C C . CYS A 1 181 ? -29.950 -51.904 22.861 1.00 47.12 181 CYS A C 1
ATOM 1313 O O . CYS A 1 181 ? -29.386 -52.480 23.793 1.00 47.12 181 CYS A O 1
ATOM 1315 N N . VAL A 1 182 ? -31.266 -51.693 22.857 1.00 54.44 182 VAL A N 1
ATOM 1316 C CA . VAL A 1 182 ? -32.181 -52.179 23.896 1.00 54.44 182 VAL A CA 1
ATOM 1317 C C . VAL A 1 182 ? -33.174 -53.132 23.241 1.00 54.44 182 VAL A C 1
ATOM 1319 O O . VAL A 1 182 ? -33.926 -52.757 22.342 1.00 54.44 182 VAL A O 1
ATOM 1322 N N . GLY A 1 183 ? -33.148 -54.400 23.661 1.00 48.81 183 GLY A N 1
ATOM 1323 C CA . GLY A 1 183 ? -34.076 -55.425 23.170 1.00 48.81 183 GLY A CA 1
ATOM 1324 C C . GLY A 1 183 ? -33.952 -55.754 21.676 1.00 48.81 183 GLY A C 1
ATOM 1325 O O . GLY A 1 183 ? -34.953 -56.102 21.059 1.00 48.81 183 GLY A O 1
ATOM 1326 N N . GLY A 1 184 ? -32.756 -55.628 21.088 1.00 51.69 184 GLY A N 1
ATOM 1327 C CA . GLY A 1 184 ? -32.524 -55.886 19.657 1.00 51.69 184 GLY A CA 1
ATOM 1328 C C . GLY A 1 184 ? -32.878 -54.716 18.732 1.00 51.69 184 GLY A C 1
ATOM 1329 O O . GLY A 1 184 ? -32.978 -54.902 17.523 1.00 51.69 184 GLY A O 1
ATOM 1330 N N . SER A 1 185 ? -33.068 -53.513 19.285 1.00 45.34 185 SER A N 1
ATOM 1331 C CA . SER A 1 185 ? -33.327 -52.283 18.527 1.00 45.34 185 SER A CA 1
ATOM 1332 C C . SER A 1 185 ? -32.479 -51.122 19.050 1.00 45.34 185 SER A C 1
ATOM 1334 O O . SER A 1 185 ? -32.302 -50.994 20.262 1.00 45.34 185 SER A O 1
ATOM 1336 N N . CYS A 1 186 ? -31.948 -50.289 18.152 1.00 51.94 186 CYS A N 1
ATOM 1337 C CA . CYS A 1 186 ? -31.189 -49.094 18.524 1.00 51.94 186 CYS A CA 1
ATOM 1338 C C . CYS A 1 186 ? -32.146 -47.992 18.997 1.00 51.94 186 CYS A C 1
ATOM 1340 O O . CYS A 1 186 ? -33.118 -47.671 18.313 1.00 51.94 186 CYS A O 1
ATOM 1342 N N . GLN A 1 187 ? -31.894 -47.448 20.186 1.00 53.78 187 GLN A N 1
ATOM 1343 C CA . GLN A 1 187 ? -32.681 -46.373 20.787 1.00 53.78 187 GLN A CA 1
ATOM 1344 C C . GLN A 1 187 ? -31.776 -45.198 21.161 1.00 53.78 187 GLN A C 1
ATOM 1346 O O . GLN A 1 187 ? -30.692 -45.401 21.707 1.00 53.78 187 GLN A O 1
ATOM 1351 N N . ALA A 1 188 ? -32.228 -43.972 20.894 1.00 50.94 188 ALA A N 1
ATOM 1352 C CA . ALA A 1 188 ? -31.491 -42.752 21.217 1.00 50.94 188 ALA A CA 1
ATOM 1353 C C . ALA A 1 188 ? -31.346 -42.559 22.736 1.00 50.94 188 ALA A C 1
ATOM 1355 O O . ALA A 1 188 ? -32.298 -42.766 23.495 1.00 50.94 188 ALA A O 1
ATOM 1356 N N . VAL A 1 189 ? -30.162 -42.135 23.180 1.00 53.31 189 VAL A N 1
ATOM 1357 C CA . VAL A 1 189 ? -29.899 -41.843 24.597 1.00 53.31 189 VAL A CA 1
ATOM 1358 C C . VAL A 1 189 ? -30.259 -40.385 24.893 1.00 53.31 189 VAL A C 1
ATOM 1360 O O . VAL A 1 189 ? -29.829 -39.486 24.180 1.00 53.31 189 VAL A O 1
ATOM 1363 N N . GLY A 1 190 ? -31.048 -40.135 25.942 1.00 45.75 190 GLY A N 1
ATOM 1364 C CA . GLY A 1 190 ? -31.386 -38.773 26.374 1.00 45.75 190 GLY A CA 1
ATOM 1365 C C . GLY A 1 190 ? -30.215 -38.043 27.049 1.00 45.75 190 GLY A C 1
ATOM 1366 O O . GLY A 1 190 ? -29.408 -38.669 27.749 1.00 45.75 190 GLY A O 1
ATOM 1367 N N . ASP A 1 191 ? -30.166 -36.720 26.856 1.00 40.38 191 ASP A N 1
ATOM 1368 C CA . ASP A 1 191 ? -29.109 -35.811 27.322 1.00 40.38 191 ASP A CA 1
ATOM 1369 C C . ASP A 1 191 ? -28.692 -36.056 28.783 1.00 40.38 191 ASP A C 1
ATOM 1371 O O . ASP A 1 191 ? -29.502 -35.991 29.709 1.00 40.38 191 ASP A O 1
ATOM 1375 N N . GLY A 1 192 ? -27.393 -36.299 28.996 1.00 43.56 192 GLY A N 1
ATOM 1376 C CA . GLY A 1 192 ? -26.780 -36.402 30.327 1.00 43.56 192 GLY A CA 1
ATOM 1377 C C . GLY A 1 192 ? -26.700 -37.806 30.938 1.00 43.56 192 GLY A C 1
ATOM 1378 O O . GLY A 1 192 ? -26.290 -37.933 32.093 1.00 43.56 192 GLY A O 1
ATOM 1379 N N . THR A 1 193 ? -27.036 -38.864 30.198 1.00 41.06 193 THR A N 1
ATOM 1380 C CA . THR A 1 193 ? -26.961 -40.244 30.715 1.00 41.06 193 THR A CA 1
ATOM 1381 C C . THR A 1 193 ? -25.586 -40.882 30.432 1.00 41.06 193 THR A C 1
ATOM 1383 O O . THR A 1 193 ? -25.113 -40.792 29.300 1.00 41.06 193 THR A O 1
ATOM 1386 N N . PRO A 1 194 ? -24.908 -41.537 31.403 1.00 37.91 194 PRO A N 1
ATOM 1387 C CA . PRO A 1 194 ? -23.598 -42.146 31.166 1.00 37.91 194 PRO A CA 1
ATOM 1388 C C . PRO A 1 194 ? -23.716 -43.446 30.356 1.00 37.91 194 PRO A C 1
ATOM 1390 O O . PRO A 1 194 ? -24.373 -44.391 30.794 1.00 37.91 194 PRO A O 1
ATOM 1393 N N . CYS A 1 195 ? -23.032 -43.523 29.214 1.00 34.44 195 CYS A N 1
ATOM 1394 C CA . CYS A 1 195 ? -22.894 -44.754 28.434 1.00 34.44 195 CYS A CA 1
ATOM 1395 C C . CYS A 1 195 ? -21.753 -45.627 29.002 1.00 34.44 195 CYS A C 1
ATOM 1397 O O . CYS A 1 195 ? -20.695 -45.119 29.384 1.00 34.44 195 CYS A O 1
ATOM 1399 N N . GLY A 1 196 ? -21.982 -46.939 29.108 1.00 33.16 196 GLY A N 1
ATOM 1400 C CA . GLY A 1 196 ? -21.048 -47.908 29.700 1.00 33.16 196 GLY A CA 1
ATOM 1401 C C . GLY A 1 196 ? -19.722 -48.067 28.939 1.00 33.16 196 GLY A C 1
ATOM 1402 O O . GLY A 1 196 ? -19.635 -47.763 27.756 1.00 33.16 196 GLY A O 1
ATOM 1403 N N . ASP A 1 197 ? -18.703 -48.562 29.652 1.00 39.19 197 ASP A N 1
ATOM 1404 C CA . ASP A 1 197 ? -17.298 -48.800 29.251 1.00 39.19 197 ASP A CA 1
ATOM 1405 C C . ASP A 1 197 ? -16.349 -47.587 29.175 1.00 39.19 197 ASP A C 1
ATOM 1407 O O . ASP A 1 197 ? -15.260 -47.635 28.596 1.00 39.19 197 ASP A O 1
ATOM 1411 N N . GLY A 1 198 ? -16.678 -46.523 29.912 1.00 38.44 198 GLY A N 1
ATOM 1412 C CA . GLY A 1 198 ? -15.660 -45.617 30.462 1.00 38.44 198 GLY A CA 1
ATOM 1413 C C . GLY A 1 198 ? -15.016 -44.640 29.475 1.00 38.44 198 GLY A C 1
ATOM 1414 O O . GLY A 1 198 ? -13.956 -44.089 29.774 1.00 38.44 198 GLY A O 1
ATOM 1415 N N . ARG A 1 199 ? -15.646 -44.364 28.327 1.00 35.78 199 ARG A N 1
ATOM 1416 C CA . ARG A 1 199 ? -15.281 -43.226 27.468 1.00 35.78 199 ARG A CA 1
ATOM 1417 C C . ARG A 1 199 ? -16.514 -42.480 26.952 1.00 35.78 199 ARG A C 1
ATOM 1419 O O . ARG A 1 199 ? -16.976 -42.741 25.854 1.00 35.78 199 ARG A O 1
ATOM 1426 N N . CYS A 1 200 ? -16.930 -41.459 27.699 1.00 32.72 200 CYS A N 1
ATOM 1427 C CA . CYS A 1 200 ? -17.495 -40.229 27.142 1.00 32.72 200 CYS A CA 1
ATOM 1428 C C . CYS A 1 200 ? -16.728 -39.064 27.776 1.00 32.72 200 CYS A C 1
ATOM 1430 O O . CYS A 1 200 ? -16.746 -38.888 28.995 1.00 32.72 200 CYS A O 1
ATOM 1432 N N . TRP A 1 201 ? -16.005 -38.295 26.964 1.00 36.19 201 TRP A N 1
ATOM 1433 C CA . TRP A 1 201 ? -15.490 -36.997 27.399 1.00 36.19 201 TRP A CA 1
ATOM 1434 C C . TRP A 1 201 ? -16.644 -35.986 27.397 1.00 36.19 201 TRP A C 1
ATOM 1436 O O . TRP A 1 201 ? -17.632 -36.170 26.685 1.00 36.19 201 TRP A O 1
ATOM 1446 N N . ARG A 1 202 ? -16.532 -34.926 28.209 1.00 36.12 202 ARG A N 1
ATOM 1447 C CA . ARG A 1 202 ? -17.482 -33.799 28.214 1.00 36.12 202 ARG A CA 1
ATOM 1448 C C . ARG A 1 202 ? -17.808 -33.373 26.769 1.00 36.12 202 ARG A C 1
ATOM 1450 O O . ARG A 1 202 ? -16.893 -32.979 26.056 1.00 36.12 202 ARG A O 1
ATOM 1457 N N . GLY A 1 203 ? -19.088 -33.437 26.381 1.00 43.94 203 GLY A N 1
ATOM 1458 C CA . GLY A 1 203 ? -19.613 -32.910 25.109 1.00 43.94 203 GLY A CA 1
ATOM 1459 C C . GLY A 1 203 ? -19.861 -33.908 23.962 1.00 43.94 203 GLY A C 1
ATOM 1460 O O . GLY A 1 203 ? -20.147 -33.466 22.859 1.00 43.94 203 GLY A O 1
ATOM 1461 N N . ALA A 1 204 ? -19.765 -35.225 24.170 1.00 41.44 204 ALA A N 1
ATOM 1462 C CA . ALA A 1 204 ? -19.674 -36.188 23.057 1.00 41.44 204 ALA A CA 1
ATOM 1463 C C . ALA A 1 204 ? -20.978 -36.576 22.312 1.00 41.44 204 ALA A C 1
ATOM 1465 O O . ALA A 1 204 ? -20.890 -37.317 21.345 1.00 41.44 204 ALA A O 1
ATOM 1466 N N . CYS A 1 205 ? -22.156 -36.080 22.702 1.00 42.69 205 CYS A N 1
ATOM 1467 C CA . CYS A 1 205 ? -23.394 -36.228 21.908 1.00 42.69 205 CYS A CA 1
ATOM 1468 C C . CYS A 1 205 ? -24.139 -34.892 21.791 1.00 42.69 205 CYS A C 1
ATOM 1470 O O . CYS A 1 205 ? -25.363 -34.836 21.836 1.00 42.69 205 CYS A O 1
ATOM 1472 N N . CYS A 1 206 ? -23.391 -33.793 21.689 1.00 40.03 206 CYS A N 1
ATOM 1473 C CA . CYS A 1 206 ? -23.958 -32.516 21.294 1.00 40.03 206 CYS A CA 1
ATOM 1474 C C . CYS A 1 206 ? -23.670 -32.325 19.810 1.00 40.03 206 CYS A C 1
ATOM 1476 O O . CYS A 1 206 ? -22.503 -32.294 19.426 1.00 40.03 206 CYS A O 1
ATOM 1478 N N . ASP A 1 207 ? -24.691 -32.096 18.994 1.00 40.28 207 ASP A N 1
ATOM 1479 C CA . ASP A 1 207 ? -24.488 -31.710 17.596 1.00 40.28 207 ASP A CA 1
ATOM 1480 C C . ASP A 1 207 ? -24.018 -30.236 17.484 1.00 40.28 207 ASP A C 1
ATOM 1482 O O . ASP A 1 207 ? -24.401 -29.554 16.551 1.00 40.28 207 ASP A O 1
ATOM 1486 N N . GLY A 1 208 ? -23.254 -29.700 18.462 1.00 45.41 208 GLY A N 1
ATOM 1487 C CA . GLY A 1 208 ? -22.728 -28.320 18.560 1.00 45.41 208 GLY A CA 1
ATOM 1488 C C . GLY A 1 208 ? -22.076 -27.971 19.930 1.00 45.41 208 GLY A C 1
ATOM 1489 O O . GLY A 1 208 ? -21.668 -28.865 20.670 1.00 45.41 208 GLY A O 1
ATOM 1490 N N . CYS A 1 209 ? -21.894 -26.680 20.273 1.00 35.41 209 CYS A N 1
ATOM 1491 C CA . CYS A 1 209 ? -21.068 -26.226 21.420 1.00 35.41 209 CYS A CA 1
ATOM 1492 C C . CYS A 1 209 ? -21.683 -26.463 22.823 1.00 35.41 209 CYS A C 1
ATOM 1494 O O . CYS A 1 209 ? -22.874 -26.254 23.044 1.00 35.41 209 CYS A O 1
ATOM 1496 N N . TRP A 1 210 ? -20.828 -26.813 23.798 1.00 38.91 210 TRP A N 1
ATOM 1497 C CA . TRP A 1 210 ? -21.163 -27.065 25.213 1.00 38.91 210 TRP A CA 1
ATOM 1498 C C . TRP A 1 210 ? -20.826 -25.859 26.108 1.00 38.91 210 TRP A C 1
ATOM 1500 O O . TRP A 1 210 ? -19.662 -25.468 26.202 1.00 38.91 210 TRP A O 1
ATOM 1510 N N . ASP A 1 211 ? -21.817 -25.297 26.809 1.00 43.03 211 ASP A N 1
ATOM 1511 C CA . ASP A 1 211 ? -21.653 -24.085 27.642 1.00 43.03 211 ASP A CA 1
ATOM 1512 C C . ASP A 1 211 ? -21.266 -24.351 29.111 1.00 43.03 211 ASP A C 1
ATOM 1514 O O . ASP A 1 211 ? -21.091 -23.420 29.896 1.00 43.03 211 ASP A O 1
ATOM 1518 N N . GLY A 1 212 ? -21.113 -25.623 29.494 1.00 43.91 212 GLY A N 1
ATOM 1519 C CA . GLY A 1 212 ? -20.882 -26.042 30.879 1.00 43.91 212 GLY A CA 1
ATOM 1520 C C . GLY A 1 212 ? -22.117 -26.616 31.580 1.00 43.91 212 GLY A C 1
ATOM 1521 O O . GLY A 1 212 ? -21.948 -27.242 32.626 1.00 43.91 212 GLY A O 1
ATOM 1522 N N . THR A 1 213 ? -23.319 -26.477 31.005 1.00 39.34 213 THR A N 1
ATOM 1523 C CA . THR A 1 213 ? -24.578 -27.000 31.572 1.00 39.34 213 THR A CA 1
ATOM 1524 C C . THR A 1 213 ? -25.509 -27.704 30.573 1.00 39.34 213 THR A C 1
ATOM 1526 O O . THR A 1 213 ? -26.296 -28.539 31.018 1.00 39.34 213 THR A O 1
ATOM 1529 N N . LYS A 1 214 ? -25.425 -27.440 29.256 1.00 37.22 214 LYS A N 1
ATOM 1530 C CA . LYS A 1 214 ? -26.221 -28.142 28.219 1.00 37.22 214 LYS A CA 1
ATOM 1531 C C . LYS A 1 214 ? -25.570 -28.163 26.823 1.00 37.22 214 LYS A C 1
ATOM 1533 O O . LYS A 1 214 ? -24.679 -27.364 26.532 1.00 37.22 214 LYS A O 1
ATOM 1538 N N . CYS A 1 215 ? -26.054 -29.068 25.965 1.00 35.28 215 CYS A N 1
ATOM 1539 C CA . CYS A 1 215 ? -25.736 -29.147 24.534 1.00 35.28 215 CYS A CA 1
ATOM 1540 C C . CYS A 1 215 ? -26.555 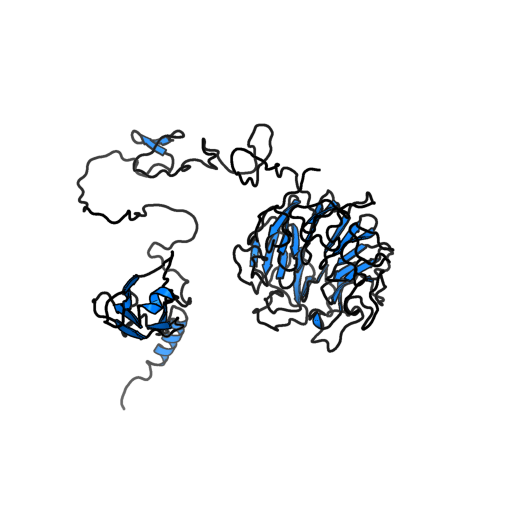-28.133 23.713 1.00 35.28 215 CYS A C 1
ATOM 1542 O O . CYS A 1 215 ? -27.740 -27.937 23.984 1.00 35.28 215 CYS A O 1
ATOM 1544 N N . VAL A 1 216 ? -25.957 -27.536 22.676 1.00 44.47 216 VAL A N 1
ATOM 1545 C CA . VAL A 1 216 ? -26.647 -26.687 21.683 1.00 44.47 216 VAL A CA 1
ATOM 1546 C C . VAL A 1 216 ? -26.212 -27.135 20.285 1.00 44.47 216 VAL A C 1
ATOM 1548 O O . VAL A 1 216 ? -25.013 -27.167 20.042 1.00 44.47 216 VAL A O 1
ATOM 1551 N N . ALA A 1 217 ? -27.133 -27.507 19.389 1.00 32.00 217 ALA A N 1
ATOM 1552 C CA . ALA A 1 217 ? -26.804 -27.985 18.036 1.00 32.00 217 ALA A CA 1
ATOM 1553 C C . ALA A 1 217 ? -26.367 -26.846 17.073 1.00 32.00 217 ALA A C 1
ATOM 1555 O O . ALA A 1 217 ? -26.925 -25.752 17.132 1.00 32.00 217 ALA A O 1
ATOM 1556 N N . GLY A 1 218 ? -25.373 -27.098 16.211 1.00 31.53 218 GLY A N 1
ATOM 1557 C CA . GLY A 1 218 ? -24.924 -26.307 15.058 1.00 31.53 218 GLY A CA 1
ATOM 1558 C C . GLY A 1 218 ? -25.841 -26.529 13.850 1.00 31.53 218 GLY A C 1
ATOM 1559 O O . GLY A 1 218 ? -26.761 -27.333 13.892 1.00 31.53 218 GLY A O 1
ATOM 1560 N N . ASP A 1 219 ? -25.732 -25.840 12.728 1.00 30.83 219 ASP A N 1
ATOM 1561 C CA . ASP A 1 219 ? -24.687 -25.013 12.144 1.00 30.83 219 ASP A CA 1
ATOM 1562 C C . ASP A 1 219 ? -25.304 -23.640 11.804 1.00 30.83 219 ASP A C 1
ATOM 1564 O O . ASP A 1 219 ? -26.527 -23.500 11.770 1.00 30.83 219 ASP A O 1
ATOM 1568 N N . SER A 1 220 ? -24.491 -22.637 11.472 1.00 29.56 220 SER A N 1
ATOM 1569 C CA . SER A 1 220 ? -24.948 -21.314 11.014 1.00 29.56 220 SER A CA 1
ATOM 1570 C C . SER A 1 220 ? -25.507 -20.368 12.106 1.00 29.56 220 SER A C 1
ATOM 1572 O O . SER A 1 220 ? -26.480 -20.615 12.795 1.00 29.56 220 SER A O 1
ATOM 1574 N N . THR A 1 221 ? -24.913 -19.181 12.208 1.00 30.95 221 THR A N 1
ATOM 1575 C CA . THR A 1 221 ? -25.646 -17.928 11.978 1.00 30.95 221 THR A CA 1
ATOM 1576 C C . THR A 1 221 ? -26.873 -17.515 12.849 1.00 30.95 221 THR A C 1
ATOM 1578 O O . THR A 1 221 ? -27.290 -16.364 12.724 1.00 30.95 221 THR A O 1
ATOM 1581 N N . GLU A 1 222 ? -27.406 -18.261 13.816 1.00 32.94 222 GLU A N 1
ATOM 1582 C CA . GLU A 1 222 ? -28.581 -17.793 14.586 1.00 32.94 222 GLU A CA 1
ATOM 1583 C C . GLU A 1 222 ? -28.541 -18.037 16.107 1.00 32.94 222 GLU A C 1
ATOM 1585 O O . GLU A 1 222 ? -28.311 -19.134 16.594 1.00 32.94 222 GLU A O 1
ATOM 1590 N N . ALA A 1 223 ? -28.810 -16.931 16.818 1.00 28.25 223 ALA A N 1
ATOM 1591 C CA . ALA A 1 223 ? -29.487 -16.777 18.108 1.00 28.25 223 ALA A CA 1
ATOM 1592 C C . ALA A 1 223 ? -28.975 -17.537 19.351 1.00 28.25 223 ALA A C 1
ATOM 1594 O O . ALA A 1 223 ? -29.392 -18.652 19.647 1.00 28.25 223 ALA A O 1
ATOM 1595 N N . CYS A 1 224 ? -28.261 -16.809 20.220 1.00 23.17 224 CYS A N 1
ATOM 1596 C CA . CYS A 1 224 ? -28.337 -17.032 21.667 1.00 23.17 224 CYS A CA 1
ATOM 1597 C C . CYS A 1 224 ? -29.135 -15.887 22.307 1.00 23.17 224 CYS A C 1
ATOM 1599 O O . CYS A 1 224 ? -28.688 -14.743 22.325 1.00 23.17 224 CYS A O 1
ATOM 1601 N N . GLY A 1 225 ? -30.311 -16.218 22.845 1.00 30.12 225 GLY A N 1
ATOM 1602 C CA . GLY A 1 225 ? -31.246 -15.282 23.475 1.00 30.12 225 GLY A CA 1
ATOM 1603 C C . GLY A 1 225 ? -32.269 -14.752 22.472 1.00 30.12 225 GLY A C 1
ATOM 1604 O O . GLY A 1 225 ? -31.909 -14.397 21.354 1.00 30.12 225 GLY A O 1
ATOM 1605 N N . GLY A 1 226 ? -33.546 -14.719 22.855 1.00 28.95 226 GLY A N 1
ATOM 1606 C CA . GLY A 1 226 ? -34.697 -14.369 22.007 1.00 28.95 226 GLY A CA 1
ATOM 1607 C C . GLY A 1 226 ? -34.728 -12.955 21.404 1.00 28.95 226 GLY A C 1
ATOM 1608 O O . GLY A 1 226 ? -35.800 -12.515 21.015 1.00 28.95 226 GLY A O 1
ATOM 1609 N N . ASP A 1 227 ? -33.580 -12.287 21.277 1.00 31.81 227 ASP A N 1
ATOM 1610 C CA . ASP A 1 227 ? -33.408 -10.944 20.716 1.00 31.81 227 ASP A CA 1
ATOM 1611 C C . ASP A 1 227 ? -32.444 -10.900 19.502 1.00 31.81 227 ASP A C 1
ATOM 1613 O O . ASP A 1 227 ? -32.156 -9.825 18.975 1.00 31.81 227 ASP A O 1
ATOM 1617 N N . GLY A 1 228 ? -31.941 -12.050 19.024 1.00 31.06 228 GLY A N 1
ATOM 1618 C CA . GLY A 1 228 ? -31.323 -12.161 17.691 1.00 31.06 228 GLY A CA 1
ATOM 1619 C C . GLY A 1 228 ? -29.919 -11.559 17.504 1.00 31.06 228 GLY A C 1
ATOM 1620 O O . GLY A 1 228 ? -29.624 -11.062 16.416 1.00 31.06 228 GLY A O 1
ATOM 1621 N N . ARG A 1 229 ? -29.022 -11.613 18.501 1.00 30.31 229 ARG A N 1
ATOM 1622 C CA . ARG A 1 229 ? -27.636 -11.102 18.371 1.00 30.31 229 ARG A CA 1
ATOM 1623 C C . ARG A 1 229 ? -26.555 -12.176 18.613 1.00 30.31 229 ARG A C 1
ATOM 1625 O O . ARG A 1 229 ? -26.823 -13.182 19.265 1.00 30.31 229 ARG A O 1
ATOM 1632 N N . ARG A 1 230 ? -25.354 -12.008 18.023 1.00 31.19 230 ARG A N 1
ATOM 1633 C CA . ARG A 1 230 ? -24.259 -13.014 17.960 1.00 31.19 230 ARG A CA 1
ATOM 1634 C C . ARG A 1 230 ? -23.009 -12.592 18.746 1.00 31.19 230 ARG A C 1
ATOM 1636 O O . ARG A 1 230 ? -22.540 -11.469 18.581 1.00 31.19 230 ARG A O 1
ATOM 1643 N N . CYS A 1 231 ? -22.397 -13.531 19.474 1.00 28.27 231 CYS A N 1
ATOM 1644 C CA . CYS A 1 231 ? -21.099 -13.357 20.138 1.00 28.27 231 CYS A CA 1
ATOM 1645 C C . CYS A 1 231 ? -19.961 -13.988 19.318 1.00 28.27 231 CYS A C 1
ATOM 1647 O O . CYS A 1 231 ? -19.905 -15.204 19.171 1.00 28.27 231 CYS A O 1
ATOM 1649 N N . GLU A 1 232 ? -19.011 -13.177 18.850 1.00 32.59 232 GLU A N 1
ATOM 1650 C CA . GLU A 1 232 ? -17.678 -13.635 18.440 1.00 32.59 232 GLU A CA 1
ATOM 1651 C C . GLU A 1 232 ? -16.638 -12.903 19.307 1.00 32.59 232 GLU A C 1
ATOM 1653 O O . GLU A 1 232 ? -16.563 -11.678 19.265 1.00 32.59 232 GLU A O 1
ATOM 1658 N N . ALA A 1 233 ? -15.853 -13.685 20.062 1.00 31.86 233 ALA A N 1
ATOM 1659 C CA . ALA A 1 233 ? -14.758 -13.316 20.975 1.00 31.86 233 ALA A CA 1
ATOM 1660 C C . ALA A 1 233 ? -15.136 -12.697 22.344 1.00 31.86 233 ALA A C 1
ATOM 1662 O O . ALA A 1 233 ? -15.218 -11.483 22.496 1.00 31.86 233 ALA A O 1
ATOM 1663 N N . CYS A 1 234 ? -15.207 -13.542 23.383 1.00 25.27 234 CYS A N 1
ATOM 1664 C CA . CYS A 1 234 ? -15.060 -13.125 24.783 1.00 25.27 234 CYS A CA 1
ATOM 1665 C C . CYS A 1 234 ? -13.897 -13.893 25.430 1.00 25.27 234 CYS A C 1
ATOM 1667 O O . CYS A 1 234 ? -13.918 -15.121 25.487 1.00 25.27 234 CYS A O 1
ATOM 1669 N N . THR A 1 235 ? -12.899 -13.182 25.957 1.00 28.08 235 THR A N 1
ATOM 1670 C CA . THR A 1 235 ? -12.007 -13.710 26.999 1.00 28.08 235 THR A CA 1
ATOM 1671 C C . THR A 1 235 ? -12.624 -13.387 28.354 1.00 28.08 235 THR A C 1
ATOM 1673 O O . THR A 1 235 ? -12.687 -12.219 28.731 1.00 28.08 235 THR A O 1
ATOM 1676 N N . CYS A 1 236 ? -13.090 -14.404 29.077 1.00 25.11 236 CYS A N 1
ATOM 1677 C CA . CYS A 1 236 ? -13.604 -14.250 30.435 1.00 25.11 236 CYS A CA 1
ATOM 1678 C C . CYS A 1 236 ? -12.461 -14.375 31.452 1.00 25.11 236 CYS A C 1
ATOM 1680 O O . CYS A 1 236 ? -11.780 -15.398 31.498 1.00 25.11 236 CYS A O 1
ATOM 1682 N N . THR A 1 237 ? -12.294 -13.375 32.315 1.00 25.84 237 THR A N 1
ATOM 1683 C CA . THR A 1 237 ? -11.545 -13.496 33.574 1.00 25.84 237 THR A CA 1
ATOM 1684 C C . THR A 1 237 ? -12.473 -13.105 34.718 1.00 25.84 237 THR A C 1
ATOM 1686 O O . THR A 1 237 ? -12.873 -11.951 34.757 1.00 25.84 237 THR A O 1
ATOM 1689 N N . GLY A 1 238 ? -12.799 -14.057 35.606 1.00 28.91 238 GLY A N 1
ATOM 1690 C CA . GLY A 1 238 ? -13.380 -13.879 36.952 1.00 28.91 238 GLY A CA 1
ATOM 1691 C C . GLY A 1 238 ? -14.548 -12.892 37.123 1.00 28.91 238 GLY A C 1
ATOM 1692 O O . GLY A 1 238 ? -14.353 -11.687 37.028 1.00 28.91 238 GLY A O 1
ATOM 1693 N N . ASP A 1 239 ? -15.740 -13.411 37.448 1.00 26.84 239 ASP A N 1
ATOM 1694 C CA . ASP A 1 239 ? -16.959 -12.742 37.966 1.00 26.84 239 ASP A CA 1
ATOM 1695 C C . ASP A 1 239 ? -17.389 -11.380 37.373 1.00 26.84 239 ASP A C 1
ATOM 1697 O O . ASP A 1 239 ? -18.298 -10.726 37.883 1.00 26.84 239 ASP A O 1
ATOM 1701 N N . SER A 1 240 ? -16.823 -10.963 36.242 1.00 26.02 240 SER A N 1
ATOM 1702 C CA . SER A 1 240 ? -17.248 -9.784 35.497 1.00 26.02 240 SER A CA 1
ATOM 1703 C C . SER A 1 240 ? -17.014 -9.983 34.000 1.00 26.02 240 SER A C 1
ATOM 1705 O O . SER A 1 240 ? -15.902 -10.224 33.539 1.00 26.02 240 SER A O 1
ATOM 1707 N N . CYS A 1 241 ? -18.090 -9.886 33.216 1.00 29.59 241 CYS A N 1
ATOM 1708 C CA . CYS A 1 241 ? -18.005 -9.735 31.766 1.00 29.59 241 CYS A CA 1
ATOM 1709 C C . CYS A 1 241 ? -17.849 -8.245 31.449 1.00 29.59 241 CYS A C 1
ATOM 1711 O O . CYS A 1 241 ? -18.817 -7.562 31.130 1.00 29.59 241 CYS A O 1
ATOM 1713 N N . SER A 1 242 ? -16.634 -7.720 31.551 1.00 34.38 242 SER A N 1
ATOM 1714 C CA . SER A 1 242 ? -16.269 -6.410 31.002 1.00 34.38 242 SER A CA 1
ATOM 1715 C C . SER A 1 242 ? -15.765 -6.577 29.565 1.00 34.38 242 SER A C 1
ATOM 1717 O O . SER A 1 242 ? -14.630 -6.263 29.228 1.00 34.38 242 SER A O 1
ATOM 1719 N N . GLY A 1 243 ? -16.619 -7.119 28.699 1.00 33.25 243 GLY A N 1
ATOM 1720 C CA . GLY A 1 243 ? -16.343 -7.295 27.277 1.00 33.25 243 GLY A CA 1
ATOM 1721 C C . GLY A 1 243 ? -17.543 -6.808 26.492 1.00 33.25 243 GLY A C 1
ATOM 1722 O O . GLY A 1 243 ? -18.478 -7.568 26.265 1.00 33.25 243 GLY A O 1
ATOM 1723 N N . GLY A 1 244 ? -17.552 -5.519 26.149 1.00 35.28 244 GLY A N 1
ATOM 1724 C CA . GLY A 1 244 ? -18.578 -4.950 25.285 1.00 35.28 244 GLY A CA 1
ATOM 1725 C C . GLY A 1 244 ? -18.690 -5.773 24.003 1.00 35.28 244 GLY A C 1
ATOM 1726 O O . GLY A 1 244 ? -17.688 -6.051 23.347 1.00 35.28 244 GLY A O 1
ATOM 1727 N N . PHE A 1 245 ? -19.912 -6.181 23.683 1.00 37.25 245 PHE A N 1
ATOM 1728 C CA . PHE A 1 245 ? -20.261 -6.887 22.461 1.00 37.25 245 PHE A CA 1
ATOM 1729 C C . PHE A 1 245 ? -19.595 -6.241 21.231 1.00 37.25 245 PHE A C 1
ATOM 1731 O O . PHE A 1 245 ? -19.814 -5.061 20.952 1.00 37.25 245 PHE A O 1
ATOM 1738 N N . CYS A 1 246 ? -18.862 -7.024 20.427 1.00 44.47 246 CYS A N 1
ATOM 1739 C CA . CYS A 1 246 ? -18.502 -6.663 19.049 1.00 44.47 246 CYS A CA 1
ATOM 1740 C C . CYS A 1 246 ? -19.739 -6.766 18.128 1.00 44.47 246 CYS A C 1
ATOM 1742 O O . CYS A 1 246 ? -19.730 -7.473 17.121 1.00 44.47 246 CYS A O 1
ATOM 1744 N N . GLU A 1 247 ? -20.835 -6.102 18.497 1.00 39.38 247 GLU A N 1
ATOM 1745 C CA . GLU A 1 247 ? -22.127 -6.175 17.801 1.00 39.38 247 GLU A CA 1
ATOM 1746 C C . GLU A 1 247 ? -22.279 -5.161 16.677 1.00 39.38 247 GLU A C 1
ATOM 1748 O O . GLU A 1 247 ? -23.204 -5.262 15.871 1.00 39.38 247 GLU A O 1
ATOM 1753 N N . GLN A 1 248 ? -21.382 -4.184 16.569 1.00 48.25 248 GLN A N 1
ATOM 1754 C CA . GLN A 1 248 ? -21.478 -3.276 15.445 1.00 48.25 248 GLN A CA 1
ATOM 1755 C C . GLN A 1 248 ? -20.985 -3.996 14.198 1.00 48.25 248 GLN A C 1
ATOM 1757 O O . GLN A 1 248 ? -19.813 -4.364 14.086 1.00 48.25 248 GLN A O 1
ATOM 1762 N N . SER A 1 249 ? -21.924 -4.204 13.268 1.00 51.34 249 SER A N 1
ATOM 1763 C CA . SER A 1 249 ? -21.663 -4.360 11.841 1.00 51.34 249 SER A CA 1
ATOM 1764 C C . SER A 1 249 ? -20.584 -3.350 11.467 1.00 51.34 249 SER A C 1
ATOM 1766 O O . SER A 1 249 ? -20.864 -2.180 11.203 1.00 51.34 249 SER A O 1
ATOM 1768 N N . THR A 1 250 ? -19.335 -3.797 11.470 1.00 61.72 250 THR A N 1
ATOM 1769 C CA . THR A 1 250 ? -18.232 -3.015 10.950 1.00 61.72 250 THR A CA 1
ATOM 1770 C C . THR A 1 250 ? -18.541 -2.891 9.473 1.00 61.72 250 THR A C 1
ATOM 1772 O O . THR A 1 250 ? -18.558 -3.875 8.749 1.00 61.72 250 THR A O 1
ATOM 1775 N N . GLN A 1 251 ? -18.904 -1.695 9.020 1.00 80.81 251 GLN A N 1
ATOM 1776 C CA . GLN A 1 251 ? -18.959 -1.404 7.592 1.00 80.81 251 GLN A CA 1
ATOM 1777 C C . GLN A 1 251 ? -17.584 -0.909 7.159 1.00 80.81 251 GLN A C 1
ATOM 1779 O O . GLN A 1 251 ? -17.476 0.140 6.527 1.00 80.81 251 GLN A O 1
ATOM 1784 N N . ALA A 1 252 ? -16.516 -1.625 7.540 1.00 88.75 252 ALA A N 1
ATOM 1785 C CA . ALA A 1 252 ? -15.198 -1.285 7.042 1.00 88.75 252 ALA A CA 1
ATOM 1786 C C . ALA A 1 252 ? -15.212 -1.502 5.527 1.00 88.75 252 ALA A C 1
ATOM 1788 O O . ALA A 1 252 ? -15.707 -2.513 5.024 1.00 88.75 252 ALA A O 1
ATOM 1789 N N . ARG A 1 253 ? -14.721 -0.513 4.787 1.00 88.75 253 ARG A N 1
ATOM 1790 C CA . ARG A 1 253 ? -14.661 -0.552 3.319 1.00 88.75 253 ARG A CA 1
ATOM 1791 C C . ARG A 1 253 ? -13.240 -0.482 2.813 1.00 88.75 253 ARG A C 1
ATOM 1793 O O . ARG A 1 253 ? -12.918 -1.098 1.799 1.00 88.75 253 ARG A O 1
ATOM 1800 N N . ARG A 1 254 ? -12.400 0.266 3.523 1.00 93.06 254 ARG A N 1
ATOM 1801 C CA . ARG A 1 254 ? -10.992 0.446 3.196 1.00 93.06 254 ARG A CA 1
ATOM 1802 C C . ARG A 1 254 ? -10.160 0.346 4.449 1.00 93.06 254 ARG A C 1
ATOM 1804 O O . ARG A 1 254 ? -10.615 0.680 5.539 1.00 93.06 254 ARG A O 1
ATOM 1811 N N . VAL A 1 255 ? -8.936 -0.098 4.248 1.00 96.19 255 VAL A N 1
ATOM 1812 C CA . VAL A 1 255 ? -7.910 -0.173 5.269 1.00 96.19 255 VAL A CA 1
ATOM 1813 C C . VAL A 1 255 ? -6.598 0.242 4.624 1.00 96.19 255 VAL A C 1
ATOM 1815 O O . VAL A 1 255 ? -6.366 -0.052 3.452 1.00 96.19 255 VAL A O 1
ATOM 1818 N N . ALA A 1 256 ? -5.779 0.950 5.384 1.00 97.50 256 ALA A N 1
ATOM 1819 C CA . ALA A 1 256 ? -4.417 1.318 5.051 1.00 97.50 256 ALA A CA 1
ATOM 1820 C C . ALA A 1 256 ? -3.541 0.988 6.259 1.00 97.50 256 ALA A C 1
ATOM 1822 O O . ALA A 1 256 ? -3.911 1.271 7.398 1.00 97.50 256 ALA A O 1
ATOM 1823 N N . ALA A 1 257 ? -2.409 0.344 6.009 1.00 96.81 257 ALA A N 1
ATOM 1824 C CA . ALA A 1 257 ? -1.471 -0.071 7.035 1.00 96.81 257 ALA A CA 1
ATOM 1825 C C . ALA A 1 257 ? -0.121 0.579 6.730 1.00 96.81 257 ALA A C 1
ATOM 1827 O O . ALA A 1 257 ? 0.438 0.391 5.654 1.00 96.81 257 ALA A O 1
ATOM 1828 N N . GLY A 1 258 ? 0.358 1.396 7.663 1.00 93.31 258 GLY A N 1
ATOM 1829 C CA . GLY A 1 258 ? 1.609 2.131 7.554 1.00 93.31 258 GLY A CA 1
ATOM 1830 C C . GLY A 1 258 ? 2.755 1.346 8.170 1.00 93.31 258 GLY A C 1
ATOM 1831 O O . GLY A 1 258 ? 2.679 0.131 8.378 1.00 93.31 258 GLY A O 1
ATOM 1832 N N . ALA A 1 259 ? 3.841 2.033 8.521 1.00 93.06 259 ALA A N 1
ATOM 1833 C CA . ALA A 1 259 ? 4.967 1.327 9.123 1.00 93.06 259 ALA A CA 1
ATOM 1834 C C . ALA A 1 259 ? 4.651 0.779 10.523 1.00 93.06 259 ALA A C 1
ATOM 1836 O O . ALA A 1 259 ? 5.137 -0.296 10.870 1.00 93.06 259 ALA A O 1
ATOM 1837 N N . LEU A 1 260 ? 3.878 1.524 11.322 1.00 92.06 260 LEU A N 1
ATOM 1838 C CA . LEU A 1 260 ? 3.645 1.238 12.745 1.00 92.06 260 LEU A CA 1
ATOM 1839 C C . LEU A 1 260 ? 2.201 1.496 13.208 1.00 92.06 260 LEU A C 1
ATOM 1841 O O . LEU A 1 260 ? 1.895 1.313 14.387 1.00 92.06 260 LEU A O 1
ATOM 1845 N N . HIS A 1 261 ? 1.321 1.933 12.311 1.00 97.31 261 HIS A N 1
ATOM 1846 C CA . HIS A 1 261 ? -0.076 2.238 12.599 1.00 97.31 261 HIS A CA 1
ATOM 1847 C C . HIS A 1 261 ? -0.966 1.802 11.438 1.00 97.31 261 HIS A C 1
ATOM 1849 O O . HIS A 1 261 ? -0.489 1.491 10.345 1.00 97.31 261 HIS A O 1
ATOM 1855 N N . THR A 1 262 ? -2.263 1.748 11.696 1.00 98.12 262 THR A N 1
ATOM 1856 C CA . THR A 1 262 ? -3.281 1.330 10.736 1.00 98.12 262 THR A CA 1
ATOM 1857 C C . THR A 1 262 ? -4.441 2.302 10.805 1.00 98.12 262 THR A C 1
ATOM 1859 O O . THR A 1 262 ? -4.805 2.753 11.889 1.00 98.12 262 THR A O 1
ATOM 1862 N N . CYS A 1 263 ? -5.041 2.593 9.657 1.00 97.38 263 CYS A N 1
ATOM 1863 C CA . CYS A 1 263 ? -6.284 3.332 9.578 1.00 97.38 263 CYS A CA 1
ATOM 1864 C C . CYS A 1 263 ? -7.304 2.589 8.711 1.00 97.38 263 CYS A C 1
ATOM 1866 O O . CYS A 1 263 ? -6.949 1.875 7.773 1.00 97.38 263 CYS A O 1
ATOM 1868 N N . ALA A 1 264 ? -8.588 2.770 8.996 1.00 95.69 264 ALA A N 1
ATOM 1869 C CA . ALA A 1 264 ? -9.682 2.205 8.219 1.00 95.69 264 ALA A CA 1
ATOM 1870 C C . ALA A 1 264 ? -10.817 3.210 8.036 1.00 95.69 264 ALA A C 1
ATOM 1872 O O . ALA A 1 264 ? -11.034 4.070 8.886 1.00 95.69 264 ALA A O 1
ATOM 1873 N N . LEU A 1 265 ? -11.544 3.067 6.926 1.00 94.19 265 LEU A N 1
ATOM 1874 C CA . LEU A 1 265 ? -12.753 3.836 6.633 1.00 94.19 265 LEU A CA 1
ATOM 1875 C C . LEU A 1 265 ? -13.988 2.978 6.884 1.00 94.19 265 LEU A C 1
ATOM 1877 O O . LEU A 1 265 ? -14.115 1.892 6.301 1.00 94.19 265 LEU A O 1
ATOM 1881 N N . LEU A 1 266 ? -14.885 3.473 7.733 1.00 91.31 266 LEU A N 1
ATOM 1882 C CA . LEU A 1 266 ? -16.120 2.808 8.134 1.00 91.31 266 LEU A CA 1
ATOM 1883 C C . LEU A 1 266 ? -17.326 3.617 7.651 1.00 91.31 266 LEU A C 1
ATOM 1885 O O . LEU A 1 266 ? -17.490 4.774 8.033 1.00 91.31 266 LEU A O 1
ATOM 1889 N N . GLY A 1 267 ? -18.178 3.014 6.821 1.00 85.75 267 GLY A N 1
ATOM 1890 C CA . GLY A 1 267 ? -19.379 3.681 6.320 1.00 85.75 267 GLY A CA 1
ATOM 1891 C C . GLY A 1 267 ? -20.030 3.037 5.086 1.00 85.75 267 GLY A C 1
ATOM 1892 O O . GLY A 1 267 ? -19.533 2.043 4.531 1.00 85.75 267 GLY A O 1
ATOM 1893 N N . PRO A 1 268 ? -21.182 3.583 4.656 1.00 75.06 268 PRO A N 1
ATOM 1894 C CA . PRO A 1 268 ? -21.922 3.098 3.497 1.00 75.06 268 PRO A CA 1
ATOM 1895 C C . PRO A 1 268 ? -21.304 3.565 2.165 1.00 75.06 268 PRO A C 1
ATOM 1897 O O . PRO A 1 268 ? -20.594 4.559 2.087 1.00 75.06 268 PRO A O 1
ATOM 1900 N N . GLY A 1 269 ? -21.607 2.858 1.070 1.00 72.38 269 GLY A N 1
ATOM 1901 C CA . GLY A 1 269 ? -21.413 3.399 -0.288 1.00 72.38 269 GLY A CA 1
ATOM 1902 C C . GLY A 1 269 ? -19.969 3.653 -0.745 1.00 72.38 269 GLY A C 1
ATOM 1903 O O . GLY A 1 269 ? -19.772 4.354 -1.729 1.00 72.38 269 GLY A O 1
ATOM 1904 N N . GLY A 1 270 ? -18.959 3.087 -0.073 1.00 76.19 270 GLY A N 1
ATOM 1905 C CA . GLY A 1 270 ? -17.545 3.258 -0.443 1.00 76.19 270 GLY A CA 1
ATOM 1906 C C . GLY A 1 270 ? -16.874 4.502 0.148 1.00 76.19 270 GLY A C 1
ATOM 1907 O O . GLY A 1 270 ? -15.678 4.691 -0.081 1.00 76.19 270 GLY A O 1
ATOM 1908 N N . ALA A 1 271 ? -17.617 5.282 0.937 1.00 88.00 271 ALA A N 1
ATOM 1909 C CA . ALA A 1 271 ? -17.116 6.382 1.746 1.00 88.00 271 ALA A CA 1
ATOM 1910 C C . ALA A 1 271 ? -17.306 6.073 3.241 1.00 88.00 271 ALA A C 1
ATOM 1912 O O . ALA A 1 271 ? -18.139 5.242 3.613 1.00 88.00 271 ALA A O 1
ATOM 1913 N N . GLY A 1 272 ? -16.533 6.710 4.116 1.00 90.94 272 GLY A N 1
ATOM 1914 C CA . GLY A 1 272 ? -16.659 6.464 5.545 1.00 90.94 272 GLY A CA 1
ATOM 1915 C C . GLY A 1 272 ? -15.897 7.421 6.441 1.00 90.94 272 GLY A C 1
ATOM 1916 O O . GLY A 1 272 ? -15.085 8.235 5.999 1.00 90.94 272 GLY A O 1
ATOM 1917 N N . GLU A 1 273 ? -16.175 7.289 7.730 1.00 92.00 273 GLU A N 1
ATOM 1918 C CA . GLU A 1 273 ? -15.408 7.933 8.786 1.00 92.00 273 GLU A CA 1
ATOM 1919 C C . GLU A 1 273 ? -14.098 7.187 8.996 1.00 92.00 273 GLU A C 1
ATOM 1921 O O . GLU A 1 273 ? -14.065 5.954 8.933 1.00 92.00 273 GLU A O 1
ATOM 1926 N N . ALA A 1 274 ? -13.015 7.925 9.238 1.00 94.00 274 ALA A N 1
ATOM 1927 C CA . ALA A 1 274 ? -11.721 7.304 9.463 1.00 94.00 274 ALA A CA 1
ATOM 1928 C C . ALA A 1 274 ? -11.494 7.003 10.944 1.00 94.00 274 ALA A C 1
ATOM 1930 O O . ALA A 1 274 ? -11.798 7.803 11.832 1.00 94.00 274 ALA A O 1
ATOM 1931 N N . TYR A 1 275 ? -10.894 5.846 11.176 1.00 94.56 275 TYR A N 1
ATOM 1932 C CA . TYR A 1 275 ? -10.433 5.395 12.474 1.00 94.56 275 TYR A CA 1
ATOM 1933 C C . TYR A 1 275 ? -8.983 4.956 12.345 1.00 94.56 275 TYR A C 1
ATOM 1935 O O . TYR A 1 275 ? -8.668 4.229 11.406 1.00 94.56 275 TYR A O 1
ATOM 1943 N N . CYS A 1 276 ? -8.125 5.347 13.282 1.00 96.75 276 CYS A N 1
ATOM 1944 C CA . CYS A 1 276 ? -6.709 4.993 13.298 1.00 96.75 276 CYS A CA 1
ATOM 1945 C C . CYS A 1 276 ? -6.295 4.390 14.647 1.00 96.75 276 CYS A C 1
ATOM 1947 O O . CYS A 1 276 ? -6.845 4.733 15.692 1.00 96.75 276 CYS A O 1
ATOM 1949 N N . TRP A 1 277 ? -5.330 3.472 14.626 1.00 96.75 277 TRP A N 1
ATOM 1950 C CA . TRP A 1 277 ? -4.736 2.847 15.812 1.00 96.75 277 TRP A CA 1
ATOM 1951 C C . TRP A 1 277 ? -3.291 2.418 15.551 1.00 96.75 277 TRP A C 1
ATOM 1953 O O . TRP A 1 277 ? -2.838 2.362 14.409 1.00 96.75 277 TRP A O 1
ATOM 1963 N N . GLY A 1 278 ? -2.559 2.082 16.608 1.00 96.94 278 GLY A N 1
ATOM 1964 C CA . GLY A 1 278 ? -1.142 1.747 16.563 1.00 96.94 278 GLY A CA 1
ATOM 1965 C C . GLY A 1 278 ? -0.266 2.833 17.188 1.00 96.94 278 GLY A C 1
ATOM 1966 O O . GLY A 1 278 ? -0.634 3.435 18.197 1.00 96.94 278 GLY A O 1
ATOM 1967 N N . GLU A 1 279 ? 0.904 3.087 16.600 1.00 95.56 279 GLU A N 1
ATOM 1968 C CA . GLU A 1 279 ? 1.773 4.199 17.006 1.00 95.56 279 GLU A CA 1
ATOM 1969 C C . GLU A 1 279 ? 1.059 5.549 16.844 1.00 95.56 279 GLU A C 1
ATOM 1971 O O . GLU A 1 279 ? 0.561 5.858 15.763 1.00 95.56 279 GLU A O 1
ATOM 1976 N N . GLY A 1 280 ? 1.048 6.358 17.908 1.00 93.50 280 GLY A N 1
ATOM 1977 C CA . GLY A 1 280 ? 0.420 7.682 17.920 1.00 93.50 280 GLY A CA 1
ATOM 1978 C C . GLY A 1 280 ? 1.348 8.855 18.182 1.00 93.50 280 GLY A C 1
ATOM 1979 O O . GLY A 1 280 ? 0.887 9.993 18.180 1.00 93.50 280 GLY A O 1
ATOM 1980 N N . ARG A 1 281 ? 2.653 8.613 18.351 1.00 91.62 281 ARG A N 1
ATOM 1981 C CA . ARG A 1 281 ? 3.643 9.699 18.338 1.00 91.62 281 ARG A CA 1
ATOM 1982 C C . ARG A 1 281 ? 3.567 10.502 17.044 1.00 91.62 281 ARG A C 1
ATOM 1984 O O . ARG A 1 281 ? 3.162 9.985 16.001 1.00 91.62 281 ARG A O 1
ATOM 1991 N N . ASP A 1 282 ? 4.027 11.744 17.132 1.00 93.50 282 ASP A N 1
ATOM 1992 C CA . ASP A 1 282 ? 4.102 12.684 16.014 1.00 93.50 282 ASP A CA 1
ATOM 1993 C C . ASP A 1 282 ? 2.709 13.003 15.421 1.00 93.50 282 ASP A C 1
ATOM 1995 O O . ASP A 1 282 ? 2.620 13.471 14.298 1.00 93.50 282 ASP A O 1
ATOM 1999 N N . GLY A 1 283 ? 1.613 12.689 16.127 1.00 94.75 283 GLY A N 1
ATOM 2000 C CA . GLY A 1 283 ? 0.243 12.957 15.683 1.00 94.75 283 GLY A CA 1
ATOM 2001 C C . GLY A 1 283 ? -0.339 11.961 14.677 1.00 94.75 283 GLY A C 1
ATOM 2002 O O . GLY A 1 283 ? -1.433 12.189 14.167 1.00 94.75 283 GLY A O 1
ATOM 2003 N N . ALA A 1 284 ? 0.341 10.842 14.381 1.00 94.69 284 ALA A N 1
ATOM 2004 C CA . ALA A 1 284 ? 0.020 9.928 13.269 1.00 94.69 284 ALA A CA 1
ATOM 2005 C C . ALA A 1 284 ? -1.424 9.371 13.247 1.00 94.69 284 ALA A C 1
ATOM 2007 O O . ALA A 1 284 ? -1.906 8.933 12.196 1.00 94.69 284 ALA A O 1
ATOM 2008 N N . LEU A 1 285 ? -2.121 9.394 14.389 1.00 96.25 285 LEU A N 1
ATOM 2009 C CA . LEU A 1 285 ? -3.506 8.930 14.519 1.00 96.25 285 LEU A CA 1
ATOM 2010 C C . LEU A 1 285 ? -4.549 9.995 14.161 1.00 96.25 285 LEU A C 1
ATOM 2012 O O . LEU A 1 285 ? -5.658 9.619 13.801 1.00 96.25 285 LEU A O 1
ATOM 2016 N N . GLY A 1 286 ? -4.223 11.289 14.229 1.00 96.19 286 GLY A N 1
ATOM 2017 C CA . GLY A 1 286 ? -5.148 12.358 13.828 1.00 96.19 286 GLY A CA 1
ATOM 2018 C C . GLY A 1 286 ? -6.326 12.560 14.785 1.00 96.19 286 GLY A C 1
ATOM 2019 O O . GLY A 1 286 ? -7.400 12.989 14.360 1.00 96.19 286 GLY A O 1
ATOM 2020 N N . VAL A 1 287 ? -6.165 12.189 16.058 1.00 94.50 287 VAL A N 1
ATOM 2021 C CA . VAL A 1 287 ? -7.240 12.183 17.069 1.00 94.50 287 VAL A CA 1
ATOM 2022 C C . VAL A 1 287 ? -7.174 13.374 18.029 1.00 94.50 287 VAL A C 1
ATOM 2024 O O . VAL A 1 287 ? -7.957 13.444 18.971 1.00 94.50 287 VAL A O 1
ATOM 2027 N N . GLY A 1 288 ? -6.266 14.321 17.785 1.00 94.25 288 GLY A N 1
ATOM 2028 C CA . GLY A 1 288 ? -6.047 15.485 18.636 1.00 94.25 288 GLY A CA 1
ATOM 2029 C C . GLY A 1 288 ? -4.828 15.367 19.559 1.00 94.25 288 GLY A C 1
ATOM 2030 O O . GLY A 1 288 ? -4.203 14.311 19.639 1.00 94.25 288 GLY A O 1
ATOM 2031 N N . PRO A 1 289 ? -4.485 16.460 20.259 1.00 90.31 289 PRO A N 1
ATOM 2032 C CA . PRO A 1 289 ? -3.261 16.570 21.061 1.00 90.31 289 PRO A CA 1
ATOM 2033 C C . PRO A 1 289 ? -3.237 15.640 22.283 1.00 90.31 289 PRO A C 1
ATOM 2035 O O . PRO A 1 289 ? -2.169 15.308 22.788 1.00 90.31 289 PRO A O 1
ATOM 2038 N N . ASP A 1 290 ? -4.406 15.186 22.739 1.00 88.88 290 ASP A N 1
ATOM 2039 C CA . ASP A 1 290 ? -4.545 14.264 23.872 1.00 88.88 290 ASP A CA 1
ATOM 2040 C C . ASP A 1 290 ? -4.426 12.784 23.451 1.00 88.88 290 ASP A C 1
ATOM 2042 O O . ASP A 1 290 ? -4.730 11.875 24.230 1.00 88.88 290 ASP A O 1
ATOM 2046 N N . ALA A 1 291 ? -4.002 12.520 22.208 1.00 88.06 291 ALA A N 1
ATOM 2047 C CA . ALA A 1 291 ? -3.798 11.173 21.696 1.00 88.06 291 ALA A CA 1
ATOM 2048 C C . ALA A 1 291 ? -2.809 10.382 22.570 1.00 88.06 291 ALA A C 1
ATOM 2050 O O . ALA A 1 291 ? -1.738 10.888 22.924 1.00 88.06 291 ALA A O 1
ATOM 2051 N N . PRO A 1 292 ? -3.083 9.099 22.864 1.00 88.62 292 PRO A N 1
ATOM 2052 C CA . PRO A 1 292 ? -2.082 8.268 23.504 1.00 88.62 292 PRO A CA 1
ATOM 2053 C C . PRO A 1 292 ? -0.893 8.060 22.547 1.00 88.62 292 PRO A C 1
ATOM 2055 O O . PRO A 1 292 ? -1.087 7.902 21.338 1.00 88.62 292 PRO A O 1
ATOM 2058 N N . PRO A 1 293 ? 0.347 7.933 23.061 1.00 88.50 293 PRO A N 1
ATOM 2059 C CA . PRO A 1 293 ? 1.517 7.642 22.224 1.00 88.50 293 PRO A CA 1
ATOM 2060 C C . PRO A 1 293 ? 1.398 6.291 21.500 1.00 88.50 293 PRO A C 1
ATOM 2062 O O . PRO A 1 293 ? 2.120 6.023 20.542 1.00 88.50 293 PRO A O 1
ATOM 2065 N N . LYS A 1 294 ? 0.502 5.427 21.980 1.00 92.19 294 LYS A N 1
ATOM 2066 C CA . LYS A 1 294 ? 0.152 4.135 21.412 1.00 92.19 294 LYS A CA 1
ATOM 2067 C C . LYS A 1 294 ? -1.340 3.888 21.644 1.00 92.19 294 LYS A C 1
ATOM 2069 O O . LYS A 1 294 ? -1.760 3.797 22.794 1.00 92.19 294 LYS A O 1
ATOM 2074 N N . ALA A 1 295 ? -2.120 3.739 20.579 1.00 92.88 295 ALA A N 1
ATOM 2075 C CA . ALA A 1 295 ? -3.527 3.357 20.646 1.00 92.88 295 ALA A CA 1
ATOM 2076 C C . ALA A 1 295 ? -3.685 1.869 20.320 1.00 92.88 295 ALA A C 1
ATOM 2078 O O . ALA A 1 295 ? -3.432 1.437 19.200 1.00 92.88 295 ALA A O 1
ATOM 2079 N N . GLU A 1 296 ? -4.116 1.072 21.294 1.00 91.75 296 GLU A N 1
ATOM 2080 C CA . GLU A 1 296 ? -4.311 -0.377 21.115 1.00 91.75 296 GLU A CA 1
ATOM 2081 C C . GLU A 1 296 ? -5.703 -0.742 20.587 1.00 91.75 296 GLU A C 1
ATOM 2083 O O . GLU A 1 296 ? -5.946 -1.900 20.255 1.00 91.75 296 GLU A O 1
ATOM 2088 N N . LEU A 1 297 ? -6.598 0.242 20.483 1.00 90.69 297 LEU A N 1
ATOM 2089 C CA . LEU A 1 297 ? -7.940 0.125 19.915 1.00 90.69 297 LEU A CA 1
ATOM 2090 C C . LEU A 1 297 ? -8.167 1.222 18.865 1.00 90.69 297 LEU A C 1
ATOM 2092 O O . LEU A 1 297 ? -7.641 2.325 19.052 1.00 90.69 297 LEU A O 1
ATOM 2096 N N . PRO A 1 298 ? -8.977 0.965 17.817 1.00 92.50 298 PRO A N 1
ATOM 2097 C CA . PRO A 1 298 ? -9.373 1.975 16.836 1.00 92.50 298 PRO A CA 1
ATOM 2098 C C . PRO A 1 298 ? -9.923 3.250 17.478 1.00 92.50 298 PRO A C 1
ATOM 2100 O O . PRO A 1 298 ? -10.860 3.192 18.272 1.00 92.50 298 PRO A O 1
ATOM 2103 N N . GLN A 1 299 ? -9.362 4.400 17.105 1.00 92.12 299 GLN A N 1
ATOM 2104 C CA . GLN A 1 299 ? -9.796 5.723 17.552 1.00 92.12 299 GLN A CA 1
ATOM 2105 C C . GLN A 1 299 ? -10.339 6.514 16.365 1.00 92.12 299 GLN A C 1
ATOM 2107 O O . GLN A 1 299 ? -9.713 6.533 15.306 1.00 92.12 299 GLN A O 1
ATOM 2112 N N . ARG A 1 300 ? -11.491 7.169 16.524 1.00 92.62 300 ARG A N 1
ATOM 2113 C CA . ARG A 1 300 ? -12.063 8.024 15.475 1.00 92.62 300 ARG A CA 1
ATOM 2114 C C . ARG A 1 300 ? -11.203 9.277 15.306 1.00 92.62 300 ARG A C 1
ATOM 2116 O O . ARG A 1 300 ? -10.877 9.920 16.300 1.00 92.62 300 ARG A O 1
ATOM 2123 N N . ILE A 1 301 ? -10.873 9.636 14.067 1.00 93.50 301 ILE A N 1
ATOM 2124 C CA . ILE A 1 301 ? -10.118 10.867 13.799 1.00 93.50 301 ILE A CA 1
ATOM 2125 C C . ILE A 1 301 ? -10.973 12.114 14.062 1.00 93.50 301 ILE A C 1
ATOM 2127 O O . ILE A 1 301 ? -12.196 12.088 13.894 1.00 93.50 301 ILE A O 1
ATOM 2131 N N . VAL A 1 302 ? -10.331 13.226 14.414 1.00 91.12 302 VAL A N 1
ATOM 2132 C CA . VAL A 1 302 ? -11.003 14.512 14.650 1.00 91.12 302 VAL A CA 1
ATOM 2133 C C . VAL A 1 302 ? -10.831 15.394 13.420 1.00 91.12 302 VAL A C 1
ATOM 2135 O O . VAL A 1 302 ? -9.773 15.979 13.239 1.00 91.12 302 VAL A O 1
ATOM 2138 N N . LYS A 1 303 ? -11.861 15.512 12.574 1.00 88.81 303 LYS A N 1
ATOM 2139 C CA . LYS A 1 303 ? -11.845 16.385 11.384 1.00 88.81 303 LYS A CA 1
ATOM 2140 C C . LYS A 1 303 ? -12.834 17.543 11.506 1.00 88.81 303 LYS A C 1
ATOM 2142 O O . LYS A 1 303 ? -13.878 17.413 12.138 1.00 88.81 303 LYS A O 1
ATOM 2147 N N . GLY A 1 304 ? -12.522 18.655 10.841 1.00 82.75 304 GLY A N 1
ATOM 2148 C CA . GLY A 1 304 ? -13.395 19.834 10.779 1.00 82.75 304 GLY A CA 1
ATOM 2149 C C . GLY A 1 304 ? -14.464 19.799 9.677 1.00 82.75 304 GLY A C 1
ATOM 2150 O O . GLY A 1 304 ? -15.316 20.680 9.641 1.00 82.75 304 GLY A O 1
ATOM 2151 N N . SER A 1 305 ? -14.420 18.814 8.772 1.00 87.25 305 SER A N 1
ATOM 2152 C CA . SER A 1 305 ? -15.335 18.696 7.626 1.00 87.25 305 SER A CA 1
ATOM 2153 C C . SER A 1 305 ? -16.394 17.608 7.855 1.00 87.25 305 SER A C 1
ATOM 2155 O O . SER A 1 305 ? -16.051 16.553 8.396 1.00 87.25 305 SER A O 1
ATOM 2157 N N . PRO A 1 306 ? -17.655 17.804 7.420 1.00 89.38 306 PRO A N 1
ATOM 2158 C CA . PRO A 1 306 ? -18.673 16.754 7.440 1.00 89.38 306 PRO A CA 1
ATOM 2159 C C . PRO A 1 306 ? -18.509 15.717 6.311 1.00 89.38 306 PRO A C 1
ATOM 2161 O O . PRO A 1 306 ? -19.126 14.656 6.378 1.00 89.38 306 PRO A O 1
ATOM 2164 N N . GLU A 1 307 ? -17.700 15.998 5.283 1.00 93.56 307 GLU A N 1
ATOM 2165 C CA . GLU A 1 307 ? -17.533 15.128 4.109 1.00 93.56 307 GLU A CA 1
ATOM 2166 C C . GLU A 1 307 ? -16.898 13.784 4.472 1.00 93.56 307 GLU A C 1
ATOM 2168 O O . GLU A 1 307 ? -15.968 13.720 5.278 1.00 93.56 307 GLU A O 1
ATOM 2173 N N . LEU A 1 308 ? -17.377 12.689 3.878 1.00 94.12 308 LEU A N 1
ATOM 2174 C CA . LEU A 1 308 ? -16.848 11.348 4.140 1.00 94.12 308 LEU A CA 1
ATOM 2175 C C . LEU A 1 308 ? -15.586 11.080 3.318 1.00 94.12 308 LEU A C 1
ATOM 2177 O O . LEU A 1 308 ? -15.472 11.490 2.165 1.00 94.12 308 LEU A O 1
ATOM 2181 N N . TYR A 1 309 ? -14.654 10.319 3.890 1.00 96.06 309 TYR A N 1
ATOM 2182 C CA . TYR A 1 309 ? -13.451 9.924 3.167 1.00 96.06 309 TYR A CA 1
ATOM 2183 C C . TYR A 1 309 ? -13.743 8.798 2.190 1.00 96.06 309 TYR A C 1
ATOM 2185 O O . TYR A 1 309 ? -14.449 7.846 2.522 1.00 96.06 309 TYR A O 1
ATOM 2193 N N . VAL A 1 310 ? -13.160 8.885 1.000 1.00 96.12 310 VAL A N 1
ATOM 2194 C CA . VAL A 1 310 ? -13.247 7.880 -0.062 1.00 96.12 310 VAL A CA 1
ATOM 2195 C C . VAL A 1 310 ? -11.927 7.153 -0.282 1.00 96.12 310 VAL A C 1
ATOM 2197 O O . VAL A 1 310 ? -11.963 6.025 -0.760 1.00 96.12 310 VAL A O 1
ATOM 2200 N N . GLU A 1 311 ? -10.785 7.724 0.110 1.00 96.62 311 GLU A N 1
ATOM 2201 C CA . GLU A 1 311 ? -9.480 7.048 0.142 1.00 96.62 311 GLU A CA 1
ATOM 2202 C C . GLU A 1 311 ? -8.723 7.401 1.425 1.00 96.62 311 GLU A C 1
ATOM 2204 O O . GLU A 1 311 ? -8.891 8.482 1.986 1.00 96.62 311 GLU A O 1
ATOM 2209 N N . ILE A 1 312 ? -7.881 6.481 1.891 1.00 97.50 312 ILE A N 1
ATOM 2210 C CA . ILE A 1 312 ? -6.974 6.707 3.014 1.00 97.50 312 ILE A CA 1
ATOM 2211 C C . ILE A 1 312 ? -5.655 5.998 2.735 1.00 97.50 312 ILE A C 1
ATOM 2213 O O . ILE A 1 312 ? -5.645 4.877 2.223 1.00 97.50 312 ILE A O 1
ATOM 2217 N N . GLY A 1 313 ? -4.554 6.658 3.067 1.00 97.56 313 GLY A N 1
ATOM 2218 C CA . GLY A 1 313 ? -3.207 6.124 2.965 1.00 97.56 313 GLY A CA 1
ATOM 2219 C C . GLY A 1 313 ? -2.392 6.478 4.202 1.00 97.56 313 GLY A C 1
ATOM 2220 O O . GLY A 1 313 ? -2.622 7.494 4.858 1.00 97.56 313 GLY A O 1
ATOM 2221 N N . THR A 1 314 ? -1.435 5.618 4.522 1.00 97.06 314 THR A N 1
ATOM 2222 C CA . THR A 1 314 ? -0.612 5.700 5.731 1.00 97.06 314 THR A CA 1
ATOM 2223 C C . THR A 1 314 ? 0.848 5.525 5.349 1.00 97.06 314 THR A C 1
ATOM 2225 O O . THR A 1 314 ? 1.207 4.503 4.767 1.00 97.06 314 THR A O 1
ATOM 2228 N N . GLY A 1 315 ? 1.682 6.499 5.696 1.00 95.38 315 GLY A N 1
ATOM 2229 C CA . GLY A 1 315 ? 3.129 6.419 5.533 1.00 95.38 315 GLY A CA 1
ATOM 2230 C C . GLY A 1 315 ? 3.823 5.844 6.766 1.00 95.38 315 GLY A C 1
ATOM 2231 O O . GLY A 1 315 ? 3.260 5.036 7.512 1.00 95.38 315 GLY A O 1
ATOM 2232 N N . ALA A 1 316 ? 5.065 6.266 7.018 1.00 92.00 316 ALA A N 1
ATOM 2233 C CA . ALA A 1 316 ? 5.824 5.766 8.164 1.00 92.00 316 ALA A CA 1
ATOM 2234 C C . ALA A 1 316 ? 5.234 6.198 9.519 1.00 92.00 316 ALA A C 1
ATOM 2236 O O . ALA A 1 316 ? 5.153 5.382 10.437 1.00 92.00 316 ALA A O 1
ATOM 2237 N N . ARG A 1 317 ? 4.855 7.478 9.640 1.00 93.38 317 ARG A N 1
ATOM 2238 C CA . ARG A 1 317 ? 4.267 8.106 10.845 1.00 93.38 317 ARG A CA 1
ATOM 2239 C C . ARG A 1 317 ? 3.335 9.277 10.514 1.00 93.38 317 ARG A C 1
ATOM 2241 O O . ARG A 1 317 ? 3.205 10.229 11.274 1.00 93.38 317 ARG A O 1
ATOM 2248 N N . PHE A 1 318 ? 2.737 9.237 9.336 1.00 97.19 318 PHE A N 1
ATOM 2249 C CA . PHE A 1 318 ? 1.762 10.224 8.899 1.00 97.19 318 PHE A CA 1
ATOM 2250 C C . PHE A 1 318 ? 0.688 9.522 8.081 1.00 97.19 318 PHE A C 1
ATOM 2252 O O . PHE A 1 318 ? 0.881 8.386 7.632 1.00 97.19 318 PHE A O 1
ATOM 2259 N N . SER A 1 319 ? -0.437 10.191 7.903 1.00 98.06 319 SER A N 1
ATOM 2260 C CA . SER A 1 319 ? -1.566 9.674 7.146 1.00 98.06 319 SER A CA 1
ATOM 2261 C C . SER A 1 319 ? -2.191 10.797 6.335 1.00 98.06 319 SER A C 1
ATOM 2263 O O . SER A 1 319 ? -2.147 11.961 6.730 1.00 98.06 319 SER A O 1
ATOM 2265 N N . CYS A 1 320 ? -2.796 10.432 5.213 1.00 98.38 320 CYS A N 1
ATOM 2266 C CA . CYS A 1 320 ? -3.588 11.337 4.396 1.00 98.38 320 CYS A CA 1
ATOM 2267 C C . CYS A 1 320 ? -4.878 10.638 3.979 1.00 98.38 320 CYS A C 1
ATOM 2269 O O .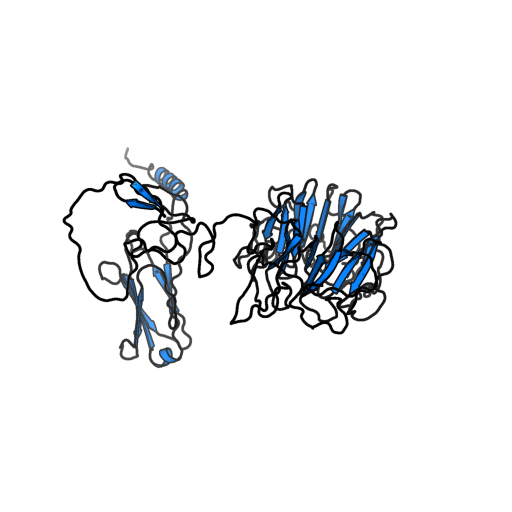 CYS A 1 320 ? -4.889 9.429 3.730 1.00 98.38 320 CYS A O 1
ATOM 2271 N N . ALA A 1 321 ? -5.958 11.400 3.868 1.00 98.00 321 ALA A N 1
ATOM 2272 C CA . ALA A 1 321 ? -7.238 10.906 3.391 1.00 98.00 321 ALA A CA 1
ATOM 2273 C C . ALA A 1 321 ? -7.848 11.877 2.379 1.00 98.00 321 ALA A C 1
ATOM 2275 O O . ALA A 1 321 ? -7.751 13.091 2.548 1.00 98.00 321 ALA A O 1
ATOM 2276 N N . LEU A 1 322 ? -8.460 11.320 1.336 1.00 97.94 322 LEU A N 1
ATOM 2277 C CA . LEU A 1 322 ? -9.186 12.036 0.288 1.00 97.94 322 LEU A CA 1
ATOM 2278 C C . LEU A 1 322 ? -10.683 11.912 0.560 1.00 97.94 322 LEU A C 1
ATOM 2280 O O . LEU A 1 322 ? -11.165 10.795 0.767 1.00 97.94 322 LEU A O 1
ATOM 2284 N N . ASP A 1 323 ? -11.409 13.025 0.565 1.00 96.62 323 ASP A N 1
ATOM 2285 C CA . ASP A 1 323 ? -12.860 13.048 0.759 1.00 96.62 323 ASP A CA 1
ATOM 2286 C C . ASP A 1 323 ? -13.671 13.078 -0.543 1.00 96.62 323 ASP A C 1
ATOM 2288 O O . ASP A 1 323 ? -13.134 13.195 -1.647 1.00 96.62 323 ASP A O 1
ATOM 2292 N N . SER A 1 324 ? -14.990 12.917 -0.409 1.00 93.75 324 SER A N 1
ATOM 2293 C CA . SER A 1 324 ? -15.953 12.942 -1.517 1.00 93.75 324 SER A CA 1
ATOM 2294 C C . SER A 1 324 ? -15.997 14.263 -2.286 1.00 93.75 324 SER A C 1
ATOM 2296 O O . SER A 1 324 ? -16.451 14.270 -3.430 1.00 93.75 324 SER A O 1
ATOM 2298 N N . ALA A 1 325 ? -15.520 15.360 -1.694 1.00 95.06 325 ALA A N 1
ATOM 2299 C CA . ALA A 1 325 ? -15.428 16.666 -2.339 1.00 95.06 325 ALA A CA 1
ATOM 2300 C C . ALA A 1 325 ? -14.104 16.858 -3.103 1.00 95.06 325 ALA A C 1
ATOM 2302 O O . ALA A 1 325 ? -13.909 17.884 -3.757 1.00 95.06 325 ALA A O 1
ATOM 2303 N N . GLY A 1 326 ? -13.197 15.878 -3.054 1.00 96.44 326 GLY A N 1
ATOM 2304 C CA . GLY A 1 326 ? -11.888 15.957 -3.691 1.00 96.44 326 GLY A CA 1
ATOM 2305 C C . GLY A 1 326 ? -10.845 16.691 -2.847 1.00 96.44 326 GLY A C 1
ATOM 2306 O O . GLY A 1 326 ? -9.815 17.101 -3.383 1.00 96.44 326 GLY A O 1
ATOM 2307 N N . VAL A 1 327 ? -11.083 16.883 -1.548 1.00 97.50 327 VAL A N 1
ATOM 2308 C CA . VAL A 1 327 ? -10.128 17.517 -0.634 1.00 97.50 327 VAL A CA 1
ATOM 2309 C C . VAL A 1 327 ? -9.281 16.440 0.034 1.00 97.50 327 VAL A C 1
ATOM 2311 O O . VAL A 1 327 ? -9.791 15.461 0.579 1.00 97.50 327 VAL A O 1
ATOM 2314 N N . ILE A 1 328 ? -7.961 16.625 0.009 1.00 98.19 328 ILE A N 1
ATOM 2315 C CA . ILE A 1 328 ? -7.033 15.787 0.771 1.00 98.19 328 ILE A CA 1
ATOM 2316 C C . ILE A 1 328 ? -6.744 16.483 2.095 1.00 98.19 328 ILE A C 1
ATOM 2318 O O . ILE A 1 328 ? -6.417 17.666 2.114 1.00 98.19 328 ILE A O 1
ATOM 2322 N N . SER A 1 329 ? -6.839 15.745 3.197 1.00 97.94 329 SER A N 1
ATOM 2323 C CA . SER A 1 329 ? -6.362 16.180 4.512 1.00 97.94 329 SER A CA 1
ATOM 2324 C C . SER A 1 329 ? -5.262 15.248 5.001 1.00 97.94 329 SER A C 1
ATOM 2326 O O . SER A 1 329 ? -5.421 14.029 4.917 1.00 97.94 329 SER A O 1
ATOM 2328 N N . CYS A 1 330 ? -4.175 15.805 5.533 1.00 98.06 330 CYS A N 1
ATOM 2329 C CA . CYS A 1 330 ? -3.037 15.045 6.053 1.00 98.06 330 CYS A CA 1
ATOM 2330 C C . CYS A 1 330 ? -2.744 15.405 7.515 1.00 98.06 330 CYS A C 1
ATOM 2332 O O . CYS A 1 330 ? -2.998 16.528 7.950 1.00 98.06 330 CYS A O 1
ATOM 2334 N N . TRP A 1 331 ? -2.218 14.442 8.271 1.00 97.88 331 TRP A N 1
ATOM 2335 C CA . TRP A 1 331 ? -1.826 14.589 9.676 1.00 97.88 331 TRP A CA 1
ATOM 2336 C C . TRP A 1 331 ? -0.665 13.657 10.030 1.00 97.88 331 TRP A C 1
ATOM 2338 O O . TRP A 1 331 ? -0.390 12.683 9.324 1.00 97.88 331 TRP A O 1
ATOM 2348 N N . GLY A 1 332 ? -0.002 13.931 11.146 1.00 97.44 332 GLY A N 1
ATOM 2349 C CA . GLY A 1 332 ? 1.137 13.181 11.651 1.00 97.44 332 GLY A CA 1
ATOM 2350 C C . GLY A 1 332 ? 2.464 13.915 11.493 1.00 97.44 332 GLY A C 1
ATOM 2351 O O . GLY A 1 332 ? 2.516 15.145 11.471 1.00 97.44 332 GLY A O 1
ATOM 2352 N N . ARG A 1 333 ? 3.545 13.139 11.377 1.00 96.19 333 ARG A N 1
ATOM 2353 C CA . ARG A 1 333 ? 4.913 13.651 11.252 1.00 96.19 333 ARG A CA 1
ATOM 2354 C C . ARG A 1 333 ? 5.083 14.515 10.001 1.00 96.19 333 ARG A C 1
ATOM 2356 O O . ARG A 1 333 ? 4.604 14.122 8.940 1.00 96.19 333 ARG A O 1
ATOM 2363 N N . ASN A 1 334 ? 5.830 15.615 10.093 1.00 95.88 334 ASN A N 1
ATOM 2364 C CA . ASN A 1 334 ? 6.005 16.594 9.012 1.00 95.88 334 ASN A CA 1
ATOM 2365 C C . ASN A 1 334 ? 7.426 17.192 8.916 1.00 95.88 334 ASN A C 1
ATOM 2367 O O . ASN A 1 334 ? 7.619 18.334 8.494 1.00 95.88 334 ASN A O 1
ATOM 2371 N N . ASP A 1 335 ? 8.446 16.448 9.329 1.00 92.38 335 ASP A N 1
ATOM 2372 C CA . ASP A 1 335 ? 9.841 16.904 9.334 1.00 92.38 335 ASP A CA 1
ATOM 2373 C C . ASP A 1 335 ? 10.423 17.180 7.941 1.00 92.38 335 ASP A C 1
ATOM 2375 O O . ASP A 1 335 ? 11.378 17.945 7.814 1.00 92.38 335 ASP A O 1
ATOM 2379 N N . VAL A 1 336 ? 9.842 16.583 6.901 1.00 91.94 336 VAL A N 1
ATOM 2380 C CA . VAL A 1 336 ? 10.246 16.776 5.504 1.00 91.94 336 VAL A CA 1
ATOM 2381 C C . VAL A 1 336 ? 9.117 17.317 4.628 1.00 91.94 336 VAL A C 1
ATOM 2383 O O . VAL A 1 336 ? 9.220 17.282 3.406 1.00 91.94 336 VAL A O 1
ATOM 2386 N N . GLY A 1 337 ? 8.041 17.844 5.222 1.00 94.31 337 GLY A N 1
ATOM 2387 C CA . GLY A 1 337 ? 6.903 18.392 4.476 1.00 94.31 337 GLY A CA 1
ATOM 2388 C C . GLY A 1 337 ? 5.903 17.356 3.973 1.00 94.31 337 GLY A C 1
ATOM 2389 O O . GLY A 1 337 ? 5.066 17.677 3.133 1.00 94.31 337 GLY A O 1
ATOM 2390 N N . GLN A 1 338 ? 5.969 16.114 4.456 1.00 95.31 338 GLN A N 1
ATOM 2391 C CA . GLN A 1 338 ? 5.140 14.997 3.987 1.00 95.31 338 GLN A CA 1
ATOM 2392 C C . GLN A 1 338 ? 3.630 15.188 4.193 1.00 95.31 338 GLN A C 1
ATOM 2394 O O . GLN A 1 338 ? 2.843 14.450 3.602 1.00 95.31 338 GLN A O 1
ATOM 2399 N N . LEU A 1 339 ? 3.209 16.198 4.962 1.00 97.19 339 LEU A N 1
ATOM 2400 C CA . LEU A 1 339 ? 1.798 16.568 5.065 1.00 97.19 339 LEU A CA 1
ATOM 2401 C C . LEU A 1 339 ? 1.319 17.463 3.919 1.00 97.19 339 LEU A C 1
ATOM 2403 O O . LEU A 1 339 ? 0.125 17.485 3.645 1.00 97.19 339 LEU A O 1
ATOM 2407 N N . GLY A 1 340 ? 2.206 18.213 3.257 1.00 96.56 340 GLY A N 1
ATOM 2408 C CA . GLY A 1 340 ? 1.840 19.040 2.101 1.00 96.56 340 GLY A CA 1
ATOM 2409 C C . GLY A 1 340 ? 0.885 20.197 2.414 1.00 96.56 340 GLY A C 1
ATOM 2410 O O . GLY A 1 340 ? 0.312 20.784 1.502 1.00 96.56 340 GLY A O 1
ATOM 2411 N N . ALA A 1 341 ? 0.678 20.537 3.687 1.00 95.06 341 ALA A N 1
ATOM 2412 C CA . ALA A 1 341 ? -0.319 21.522 4.102 1.00 95.06 341 ALA A CA 1
ATOM 2413 C C . ALA A 1 341 ? 0.218 22.968 4.191 1.00 95.06 341 ALA A C 1
ATOM 2415 O O . ALA A 1 341 ? -0.447 23.856 4.713 1.00 95.06 341 ALA A O 1
ATOM 2416 N N . GLY A 1 342 ? 1.435 23.222 3.703 1.00 94.31 342 GLY A N 1
ATOM 2417 C CA . GLY A 1 342 ? 2.071 24.543 3.701 1.00 94.31 342 GLY A CA 1
ATOM 2418 C C . GLY A 1 342 ? 2.541 25.023 5.077 1.00 94.31 342 GLY A C 1
ATOM 2419 O O . GLY A 1 342 ? 2.910 26.187 5.220 1.00 94.31 342 GLY A O 1
ATOM 2420 N N . VAL A 1 343 ? 2.536 24.146 6.082 1.00 93.31 343 VAL A N 1
ATOM 2421 C CA . VAL A 1 343 ? 2.923 24.456 7.463 1.00 93.31 343 VAL A CA 1
ATOM 2422 C C . VAL A 1 343 ? 4.132 23.623 7.895 1.00 93.31 343 VAL A C 1
ATOM 2424 O O . VAL A 1 343 ? 4.278 22.488 7.432 1.00 93.31 343 VAL A O 1
ATOM 2427 N N . PRO A 1 344 ? 5.010 24.158 8.762 1.00 92.38 344 PRO A N 1
ATOM 2428 C CA . PRO A 1 344 ? 6.055 23.372 9.402 1.00 92.38 344 PRO A CA 1
ATOM 2429 C C . PRO A 1 344 ? 5.505 22.596 10.606 1.00 92.38 344 PRO A C 1
ATOM 2431 O O . PRO A 1 344 ? 4.545 23.027 11.242 1.00 92.38 344 PRO A O 1
ATOM 2434 N N . GLY A 1 345 ? 6.186 21.510 10.973 1.00 93.62 345 GLY A N 1
ATOM 2435 C CA . GLY A 1 345 ? 5.909 20.768 12.204 1.00 93.62 345 GLY A CA 1
ATOM 2436 C C . GLY A 1 345 ? 4.747 19.783 12.097 1.00 93.62 345 GLY A C 1
ATOM 2437 O O . GLY A 1 345 ? 3.941 19.836 11.164 1.00 93.62 345 GLY A O 1
ATOM 2438 N N . ASP A 1 346 ? 4.736 18.845 13.038 1.00 96.12 346 ASP A N 1
ATOM 2439 C CA . ASP A 1 346 ? 3.794 17.728 13.094 1.00 96.12 346 ASP A CA 1
ATOM 2440 C C . ASP A 1 346 ? 2.370 18.214 13.405 1.00 96.12 346 ASP A C 1
ATOM 2442 O O . ASP A 1 346 ? 2.183 19.243 14.059 1.00 96.12 346 ASP A O 1
ATOM 2446 N N . LEU A 1 347 ? 1.361 17.473 12.939 1.00 96.44 347 LEU A N 1
ATOM 2447 C CA . LEU A 1 347 ? -0.050 17.804 13.153 1.00 96.44 347 LEU A CA 1
ATOM 2448 C C . LEU A 1 347 ? -0.805 16.643 13.795 1.00 96.44 347 LEU A C 1
ATOM 2450 O O . LEU A 1 347 ? -0.911 15.567 13.214 1.00 96.44 347 LEU A O 1
ATOM 2454 N N . ASP A 1 348 ? -1.431 16.896 14.942 1.00 95.88 348 ASP A N 1
ATOM 2455 C CA . ASP A 1 348 ? -2.236 15.894 15.655 1.00 95.88 348 ASP A CA 1
ATOM 2456 C C . ASP A 1 348 ? -3.676 15.774 15.130 1.00 95.88 348 ASP A C 1
ATOM 2458 O O . ASP A 1 348 ? -4.440 14.919 15.581 1.00 95.88 348 ASP A O 1
ATOM 2462 N N . THR A 1 349 ? -4.067 16.629 14.180 1.00 95.75 349 THR A N 1
ATOM 2463 C CA . THR A 1 349 ? -5.378 16.601 13.514 1.00 95.75 349 THR A CA 1
ATOM 2464 C C . THR A 1 349 ? -5.227 16.800 12.001 1.00 95.75 349 THR A C 1
ATOM 2466 O O . THR A 1 349 ? -4.267 17.443 11.570 1.00 95.75 349 THR A O 1
ATOM 2469 N N . PRO A 1 350 ? -6.143 16.254 11.178 1.00 97.25 350 PRO A N 1
ATOM 2470 C CA . PRO A 1 350 ? -6.138 16.428 9.728 1.00 97.25 350 PRO A CA 1
ATOM 2471 C C . PRO A 1 350 ? -6.236 17.899 9.325 1.00 97.25 350 PRO A C 1
ATOM 2473 O O . PRO A 1 350 ? -7.199 18.583 9.676 1.00 97.25 350 PRO A O 1
ATOM 2476 N N . LEU A 1 351 ? -5.278 18.351 8.515 1.00 96.56 351 LEU A N 1
ATOM 2477 C CA . LEU A 1 351 ? -5.296 19.667 7.885 1.00 96.56 351 LEU A CA 1
ATOM 2478 C C . LEU A 1 351 ? -5.465 19.515 6.364 1.00 96.56 351 LEU A C 1
ATOM 2480 O O . LEU A 1 351 ? -4.708 18.754 5.752 1.00 96.56 351 LEU A O 1
ATOM 2484 N N . PRO A 1 352 ? -6.440 20.206 5.743 1.00 96.56 352 PRO A N 1
ATOM 2485 C CA . PRO A 1 352 ? -6.611 20.199 4.295 1.00 96.56 352 PRO A CA 1
ATOM 2486 C C . PRO A 1 352 ? -5.395 20.762 3.554 1.00 96.56 352 PRO A C 1
ATOM 2488 O O . PRO A 1 352 ? -4.829 21.778 3.958 1.00 96.56 352 PRO A O 1
ATOM 2491 N N . ILE A 1 353 ? -5.041 20.144 2.429 1.00 95.81 353 ILE A N 1
ATOM 2492 C CA . ILE A 1 353 ? -4.040 20.662 1.491 1.00 95.81 353 ILE A CA 1
ATOM 2493 C C . ILE A 1 353 ? -4.729 21.431 0.357 1.00 95.81 353 ILE A C 1
ATOM 2495 O O . ILE A 1 353 ? -5.865 21.136 -0.014 1.00 95.81 353 ILE A O 1
ATOM 2499 N N . ALA A 1 354 ? -4.036 22.409 -0.225 1.00 94.44 354 ALA A N 1
ATOM 2500 C CA . ALA A 1 354 ? -4.576 23.197 -1.331 1.00 94.44 354 ALA A CA 1
ATOM 2501 C C . ALA A 1 354 ? -4.778 22.347 -2.601 1.00 94.44 354 ALA A C 1
ATOM 2503 O O . ALA A 1 354 ? -3.930 21.522 -2.934 1.00 94.44 354 ALA A O 1
ATOM 2504 N N . GLY A 1 355 ? -5.864 22.597 -3.339 1.00 94.69 355 GLY A N 1
ATOM 2505 C CA . GLY A 1 355 ? -6.189 21.922 -4.603 1.00 94.69 355 GLY A CA 1
ATOM 2506 C C . GLY A 1 355 ? -7.410 21.005 -4.512 1.00 94.69 355 GLY A C 1
ATOM 2507 O O . GLY A 1 355 ? -8.038 20.891 -3.463 1.00 94.69 355 GLY A O 1
ATOM 2508 N N . THR A 1 356 ? -7.749 20.366 -5.634 1.00 97.19 356 THR A N 1
ATOM 2509 C CA . THR A 1 356 ? -8.799 19.335 -5.704 1.00 97.19 356 THR A CA 1
ATOM 2510 C C . THR A 1 356 ? -8.264 18.111 -6.427 1.00 97.19 356 THR A C 1
ATOM 2512 O O . THR A 1 356 ? -7.560 18.232 -7.432 1.00 97.19 356 THR A O 1
ATOM 2515 N N . TRP A 1 357 ? -8.582 16.933 -5.908 1.00 98.06 357 TRP A N 1
ATOM 2516 C CA . TRP A 1 357 ? -7.847 15.709 -6.199 1.00 98.06 357 TRP A CA 1
ATOM 2517 C C . TRP A 1 357 ? -8.795 14.541 -6.445 1.00 98.06 357 TRP A C 1
ATOM 2519 O O . TRP A 1 357 ? -9.889 14.487 -5.887 1.00 98.06 357 TRP A O 1
ATOM 2529 N N . ARG A 1 358 ? -8.370 13.601 -7.292 1.00 97.00 358 ARG A N 1
ATOM 2530 C CA . ARG A 1 358 ? -9.155 12.403 -7.643 1.00 97.00 358 ARG A CA 1
ATOM 2531 C C . ARG A 1 358 ? -8.495 11.080 -7.269 1.00 97.00 358 ARG A C 1
ATOM 2533 O O . ARG A 1 358 ? -9.144 10.045 -7.334 1.00 97.00 358 ARG A O 1
ATOM 2540 N N . SER A 1 359 ? -7.210 11.104 -6.922 1.00 97.88 359 SER A N 1
ATOM 2541 C CA . SER A 1 359 ? -6.448 9.924 -6.505 1.00 97.88 359 SER A CA 1
ATOM 2542 C C . SER A 1 359 ? -5.311 10.345 -5.586 1.00 97.88 359 SER A C 1
ATOM 2544 O O . SER A 1 359 ? -4.672 11.371 -5.838 1.00 97.88 359 SER A O 1
ATOM 2546 N N . LEU A 1 360 ? -5.060 9.543 -4.552 1.00 98.38 360 LEU A N 1
ATOM 2547 C CA . LEU A 1 360 ? -4.018 9.750 -3.554 1.00 98.38 360 LEU A CA 1
ATOM 2548 C C . LEU A 1 360 ? -3.081 8.531 -3.472 1.00 98.38 360 LEU A C 1
ATOM 2550 O O . LEU A 1 360 ? -3.518 7.396 -3.293 1.00 98.38 360 LEU A O 1
ATOM 2554 N N . GLY A 1 361 ? -1.772 8.780 -3.516 1.00 98.12 361 GLY A N 1
ATOM 2555 C CA . GLY A 1 361 ? -0.721 7.812 -3.212 1.00 98.12 361 GLY A CA 1
ATOM 2556 C C . GLY A 1 361 ? 0.118 8.290 -2.031 1.00 98.12 361 GLY A C 1
ATOM 2557 O O . GLY A 1 361 ? 0.763 9.330 -2.121 1.00 98.12 361 GLY A O 1
ATOM 2558 N N . VAL A 1 362 ? 0.132 7.530 -0.933 1.00 97.94 362 VAL A N 1
ATOM 2559 C CA . VAL A 1 362 ? 0.915 7.845 0.275 1.00 97.94 362 VAL A CA 1
ATOM 2560 C C . VAL A 1 362 ? 2.084 6.876 0.387 1.00 97.94 362 VAL A C 1
ATOM 2562 O O . VAL A 1 362 ? 1.871 5.668 0.446 1.00 97.94 362 VAL A O 1
ATOM 2565 N N . GLY A 1 363 ? 3.299 7.418 0.392 1.00 95.38 363 GLY A N 1
ATOM 2566 C CA . GLY A 1 363 ? 4.551 6.680 0.487 1.00 95.38 363 GLY A CA 1
ATOM 2567 C C . GLY A 1 363 ? 5.166 6.719 1.884 1.00 95.38 363 GLY A C 1
ATOM 2568 O O . GLY A 1 363 ? 4.518 7.056 2.875 1.00 95.38 363 GLY A O 1
ATOM 2569 N N . GLY A 1 364 ? 6.455 6.387 1.979 1.00 92.81 364 GLY A N 1
ATOM 2570 C CA . GLY A 1 364 ? 7.169 6.329 3.261 1.00 92.81 364 GLY A CA 1
ATOM 2571 C C . GLY A 1 364 ? 7.260 7.686 3.971 1.00 92.81 364 GLY A C 1
ATOM 2572 O O . GLY A 1 364 ? 6.951 7.783 5.162 1.00 92.81 364 GLY A O 1
ATOM 2573 N N . ALA A 1 365 ? 7.664 8.719 3.229 1.00 94.00 365 ALA A N 1
ATOM 2574 C CA . ALA A 1 365 ? 7.860 10.090 3.712 1.00 94.00 365 ALA A CA 1
ATOM 2575 C C . ALA A 1 365 ? 7.459 11.146 2.661 1.00 94.00 365 ALA A C 1
ATOM 2577 O O . ALA A 1 365 ? 7.908 12.288 2.706 1.00 94.00 365 ALA A O 1
ATOM 2578 N N . HIS A 1 366 ? 6.638 10.760 1.689 1.00 95.56 366 HIS A N 1
ATOM 2579 C CA . HIS A 1 366 ? 6.097 11.638 0.657 1.00 95.56 366 HIS A CA 1
ATOM 2580 C C . HIS A 1 366 ? 4.695 11.179 0.285 1.00 95.56 366 HIS A C 1
ATOM 2582 O O . HIS A 1 366 ? 4.307 10.040 0.556 1.00 95.56 366 HIS A O 1
ATOM 2588 N N . ALA A 1 367 ? 3.942 12.054 -0.360 1.00 97.81 367 ALA A N 1
ATOM 2589 C CA . ALA A 1 367 ? 2.688 11.683 -0.988 1.00 97.81 367 ALA A CA 1
ATOM 2590 C C . ALA A 1 367 ? 2.552 12.387 -2.336 1.00 97.81 367 ALA A C 1
ATOM 2592 O O . ALA A 1 367 ? 3.202 13.399 -2.606 1.00 97.81 367 ALA A O 1
ATOM 2593 N N . CYS A 1 368 ? 1.735 11.796 -3.194 1.00 98.00 368 CYS A N 1
ATOM 2594 C CA . CYS A 1 368 ? 1.421 12.296 -4.517 1.00 98.00 368 CYS A CA 1
ATOM 2595 C C . CYS A 1 368 ? -0.084 12.214 -4.743 1.00 98.00 368 CYS A C 1
ATOM 2597 O O . CYS A 1 368 ? -0.745 11.295 -4.257 1.00 98.00 368 CYS A O 1
ATOM 2599 N N . ALA A 1 369 ? -0.620 13.141 -5.524 1.00 98.44 369 ALA A N 1
ATOM 2600 C CA . ALA A 1 369 ? -2.023 13.153 -5.888 1.00 98.44 369 ALA A CA 1
ATOM 2601 C C . ALA A 1 369 ? -2.222 13.557 -7.347 1.00 98.44 369 ALA A C 1
ATOM 2603 O O . ALA A 1 369 ? -1.410 14.278 -7.929 1.00 98.44 369 ALA A O 1
ATOM 2604 N N . VAL A 1 370 ? -3.320 13.076 -7.924 1.00 98.56 370 VAL A N 1
ATOM 2605 C CA . VAL A 1 370 ? -3.761 13.414 -9.281 1.00 98.56 370 VAL A CA 1
ATOM 2606 C C . VAL A 1 370 ? -4.834 14.496 -9.202 1.00 98.56 370 VAL A C 1
ATOM 2608 O O . VAL A 1 370 ? -5.822 14.321 -8.482 1.00 98.56 370 VAL A O 1
ATOM 2611 N N . SER A 1 371 ? -4.659 15.586 -9.951 1.00 97.75 371 SER A N 1
ATOM 2612 C CA . SER A 1 371 ? -5.614 16.701 -10.005 1.00 97.75 371 SER A CA 1
ATOM 2613 C C . SER A 1 371 ? -6.980 16.269 -10.552 1.00 97.75 371 SER A C 1
ATOM 2615 O O . SER A 1 371 ? -7.072 15.431 -11.455 1.00 97.75 371 SER A O 1
ATOM 2617 N N . ASN A 1 372 ? -8.050 16.862 -10.017 1.00 96.25 372 ASN A N 1
ATOM 2618 C CA . ASN A 1 372 ? -9.429 16.647 -10.468 1.00 96.25 372 ASN A CA 1
ATOM 2619 C C . ASN A 1 372 ? -9.931 17.715 -11.464 1.00 96.25 372 ASN A C 1
ATOM 2621 O O . ASN A 1 372 ? -11.104 17.733 -11.820 1.00 96.25 372 ASN A O 1
ATOM 2625 N N . ASP A 1 373 ? -9.056 18.602 -11.942 1.00 94.75 373 ASP A N 1
ATOM 2626 C CA . ASP A 1 373 ? -9.381 19.671 -12.907 1.00 94.75 373 ASP A CA 1
ATOM 2627 C C . ASP A 1 373 ? -9.489 19.197 -14.375 1.00 94.75 373 ASP A C 1
ATOM 2629 O O . ASP A 1 373 ? -9.646 20.006 -15.289 1.00 94.75 373 ASP A O 1
ATOM 2633 N N . GLY A 1 374 ? -9.385 17.887 -14.612 1.00 93.62 374 GLY A N 1
ATOM 2634 C CA . GLY A 1 374 ? -9.390 17.280 -15.944 1.00 93.62 374 GLY A CA 1
ATOM 2635 C C . GLY A 1 374 ? -8.024 17.235 -16.638 1.00 93.62 374 GLY A C 1
ATOM 2636 O O . GLY A 1 374 ? -7.913 16.584 -17.672 1.00 93.62 374 GLY A O 1
ATOM 2637 N N . SER A 1 375 ? -6.978 17.850 -16.077 1.00 95.56 375 SER A N 1
ATOM 2638 C CA . SER A 1 375 ? -5.612 17.771 -16.622 1.00 95.56 375 SER A CA 1
ATOM 2639 C C . SER A 1 375 ? -4.941 16.420 -16.374 1.00 95.56 375 SER A C 1
ATOM 2641 O O . SER A 1 375 ? -4.007 16.057 -17.083 1.00 95.56 375 SER A O 1
ATOM 2643 N N . GLY A 1 376 ? -5.358 15.696 -15.328 1.00 95.62 376 GLY A N 1
ATOM 2644 C CA . GLY A 1 376 ? -4.667 14.488 -14.872 1.00 95.62 376 GLY A CA 1
ATOM 2645 C C . GLY A 1 376 ? -3.224 14.743 -14.414 1.00 95.62 376 GLY A C 1
ATOM 2646 O O . GLY A 1 376 ? -2.436 13.800 -14.359 1.00 95.62 376 GLY A O 1
ATOM 2647 N N . ALA A 1 377 ? -2.858 15.994 -14.106 1.00 97.38 377 ALA A N 1
ATOM 2648 C CA . ALA A 1 377 ? -1.529 16.338 -13.616 1.00 97.38 377 ALA A CA 1
ATOM 2649 C C . ALA A 1 377 ? -1.274 15.722 -12.233 1.00 97.38 377 ALA A C 1
ATOM 2651 O O . ALA A 1 377 ? -2.175 15.655 -11.392 1.00 97.38 377 ALA A O 1
ATOM 2652 N N . ILE A 1 378 ? -0.032 15.295 -11.993 1.00 97.62 378 ILE A N 1
ATOM 2653 C CA . ILE A 1 378 ? 0.414 14.801 -10.689 1.00 97.62 378 ILE A CA 1
ATOM 2654 C C . ILE A 1 378 ? 1.128 15.922 -9.945 1.00 97.62 378 ILE A C 1
ATOM 2656 O O . ILE A 1 378 ? 2.009 16.578 -10.501 1.00 97.62 378 ILE A O 1
ATOM 2660 N N . SER A 1 379 ? 0.804 16.068 -8.665 1.00 97.25 379 SER A N 1
ATOM 2661 C CA . SER A 1 379 ? 1.592 16.853 -7.719 1.00 97.25 379 SER A CA 1
ATOM 2662 C C . SER A 1 379 ? 2.069 15.964 -6.583 1.00 97.25 379 SER A C 1
ATOM 2664 O O . SER A 1 379 ? 1.306 15.136 -6.089 1.00 97.25 379 SER A O 1
ATOM 2666 N N . CYS A 1 380 ? 3.313 16.146 -6.154 1.00 96.94 380 CYS A N 1
ATOM 2667 C CA . CYS A 1 380 ? 3.909 15.425 -5.035 1.00 96.94 380 CYS A CA 1
ATOM 2668 C C . CYS A 1 380 ? 4.479 16.400 -4.004 1.00 96.94 380 CYS A C 1
ATOM 2670 O O . CYS A 1 380 ? 4.873 17.517 -4.337 1.00 96.94 380 CYS A O 1
ATOM 2672 N N . TRP A 1 381 ? 4.534 15.973 -2.748 1.00 96.12 381 TRP A N 1
ATOM 2673 C CA . TRP A 1 381 ? 5.073 16.751 -1.634 1.00 96.12 381 TRP A CA 1
ATOM 2674 C C . TRP A 1 381 ? 5.794 15.851 -0.629 1.00 96.12 381 TRP A C 1
ATOM 2676 O O . TRP A 1 381 ? 5.699 14.623 -0.696 1.00 96.12 381 TRP A O 1
ATOM 2686 N N . GLY A 1 382 ? 6.529 16.453 0.304 1.00 94.38 382 GLY A N 1
ATOM 2687 C CA . GLY A 1 382 ? 7.420 15.726 1.201 1.00 94.38 382 GLY A CA 1
ATOM 2688 C C . GLY A 1 382 ? 8.731 15.299 0.537 1.00 94.38 382 GLY A C 1
ATOM 2689 O O . GLY A 1 382 ? 9.257 15.990 -0.340 1.00 94.38 382 GLY A O 1
ATOM 2690 N N . GLY A 1 383 ? 9.216 14.122 0.930 1.00 87.31 383 GLY A N 1
ATOM 2691 C CA . GLY A 1 383 ? 10.358 13.446 0.321 1.00 87.31 383 GLY A CA 1
ATOM 2692 C C . GLY A 1 383 ? 11.655 13.563 1.119 1.00 87.31 383 GLY A C 1
ATOM 2693 O O . GLY A 1 383 ? 11.938 14.556 1.780 1.00 87.31 383 GLY A O 1
ATOM 2694 N N . LEU A 1 384 ? 12.459 12.511 1.033 1.00 83.75 384 LEU A N 1
ATOM 2695 C CA . LEU A 1 384 ? 13.806 12.380 1.573 1.00 83.75 384 LEU A CA 1
ATOM 2696 C C . LEU A 1 384 ? 14.875 12.739 0.536 1.00 83.75 384 LEU A C 1
ATOM 2698 O O . LEU A 1 384 ? 15.918 13.275 0.906 1.00 83.75 384 LEU A O 1
ATOM 2702 N N . THR A 1 385 ? 14.650 12.419 -0.746 1.00 85.62 385 THR A N 1
ATOM 2703 C CA . THR A 1 385 ? 15.687 12.563 -1.791 1.00 85.62 385 THR A CA 1
ATOM 2704 C C . THR A 1 385 ? 15.340 13.577 -2.882 1.00 85.62 385 THR A C 1
ATOM 2706 O O . THR A 1 385 ? 16.241 14.120 -3.527 1.00 85.62 385 THR A O 1
ATOM 2709 N N . GLY A 1 386 ? 14.046 13.849 -3.076 1.00 86.19 386 GLY A N 1
ATOM 2710 C CA . GLY A 1 386 ? 13.504 14.704 -4.137 1.00 86.19 386 GLY A CA 1
ATOM 2711 C C . GLY A 1 386 ? 13.247 13.966 -5.458 1.00 86.19 386 GLY A C 1
ATOM 2712 O O . GLY A 1 386 ? 12.521 14.464 -6.321 1.00 86.19 386 GLY A O 1
ATOM 2713 N N . TRP A 1 387 ? 13.791 12.759 -5.633 1.00 91.75 387 TRP A N 1
ATOM 2714 C CA . TRP A 1 387 ? 13.547 11.939 -6.822 1.00 91.75 387 TRP A CA 1
ATOM 2715 C C . TRP A 1 387 ? 12.154 11.313 -6.805 1.00 91.75 387 TRP A C 1
ATOM 2717 O O . TRP A 1 387 ? 11.461 11.326 -7.814 1.00 91.75 387 TRP A O 1
ATOM 2727 N N . GLU A 1 388 ? 11.711 10.811 -5.657 1.00 92.38 388 GLU A N 1
ATOM 2728 C CA . GLU A 1 388 ? 10.405 10.186 -5.431 1.00 92.38 388 GLU A CA 1
ATOM 2729 C C . GLU A 1 388 ? 9.228 11.153 -5.625 1.00 92.38 388 GLU A C 1
ATOM 2731 O O . GLU A 1 388 ? 8.130 10.738 -6.009 1.00 92.38 388 GLU A O 1
ATOM 2736 N N . THR A 1 389 ? 9.474 12.452 -5.433 1.00 94.06 389 THR A N 1
ATOM 2737 C CA . THR A 1 389 ? 8.515 13.536 -5.683 1.00 94.06 389 THR A CA 1
ATOM 2738 C C . THR A 1 389 ? 8.616 14.114 -7.093 1.00 94.06 389 THR A C 1
ATOM 2740 O O . THR A 1 389 ? 7.868 15.028 -7.427 1.00 94.06 389 THR A O 1
ATOM 2743 N N . GLY A 1 390 ? 9.519 13.601 -7.934 1.00 92.81 390 GLY A N 1
ATOM 2744 C CA . GLY A 1 390 ? 9.682 14.057 -9.315 1.00 92.81 390 GLY A CA 1
ATOM 2745 C C . GLY A 1 390 ? 10.282 15.464 -9.456 1.00 92.81 390 GLY A C 1
ATOM 2746 O O . GLY A 1 390 ? 10.084 16.118 -10.477 1.00 92.81 390 GLY A O 1
ATOM 2747 N N . GLN A 1 391 ? 10.988 15.948 -8.428 1.00 89.12 391 GLN A N 1
ATOM 2748 C CA . GLN A 1 391 ? 11.620 17.276 -8.415 1.00 89.12 391 GLN A CA 1
ATOM 2749 C C . GLN A 1 391 ? 13.134 17.215 -8.683 1.00 89.12 391 GLN A C 1
ATOM 2751 O O . GLN A 1 391 ? 13.748 18.212 -9.059 1.00 89.12 391 GLN A O 1
ATOM 2756 N N . GLY A 1 392 ? 13.740 16.035 -8.533 1.00 84.75 392 GLY A N 1
ATOM 2757 C CA . GLY A 1 392 ? 15.166 15.804 -8.758 1.00 84.75 392 GLY A CA 1
ATOM 2758 C C . GLY A 1 392 ? 16.036 15.991 -7.511 1.00 84.75 392 GLY A C 1
ATOM 2759 O O . GLY A 1 392 ? 15.566 16.401 -6.449 1.00 84.75 392 GLY A O 1
ATOM 2760 N N . ALA A 1 393 ? 17.329 15.668 -7.634 1.00 78.81 393 ALA A N 1
ATOM 2761 C CA . ALA A 1 393 ? 18.283 15.765 -6.526 1.00 78.81 393 ALA A CA 1
ATOM 2762 C C . ALA A 1 393 ? 18.347 17.170 -5.917 1.00 78.81 393 ALA A C 1
ATOM 2764 O O . ALA A 1 393 ? 18.453 18.166 -6.632 1.00 78.81 393 ALA A O 1
ATOM 2765 N N . ARG A 1 394 ? 18.443 17.215 -4.580 1.00 68.94 394 ARG A N 1
ATOM 2766 C CA . ARG A 1 394 ? 18.616 18.443 -3.778 1.00 68.94 394 ARG A CA 1
ATOM 2767 C C . ARG A 1 394 ? 17.439 19.419 -3.857 1.00 68.94 394 ARG A C 1
ATOM 2769 O O . ARG A 1 394 ? 17.593 20.567 -3.441 1.00 68.94 394 ARG A O 1
ATOM 2776 N N . ALA A 1 395 ? 16.279 18.986 -4.350 1.00 73.31 395 ALA A N 1
ATOM 2777 C CA . ALA A 1 395 ? 15.053 19.739 -4.146 1.00 73.31 395 ALA A CA 1
ATOM 2778 C C . ALA A 1 395 ? 14.806 19.888 -2.630 1.00 73.31 395 ALA A C 1
ATOM 2780 O O . ALA A 1 395 ? 14.972 18.911 -1.893 1.00 73.31 395 ALA A O 1
ATOM 2781 N N . PRO A 1 396 ? 14.459 21.089 -2.134 1.00 72.88 396 PRO A N 1
ATOM 2782 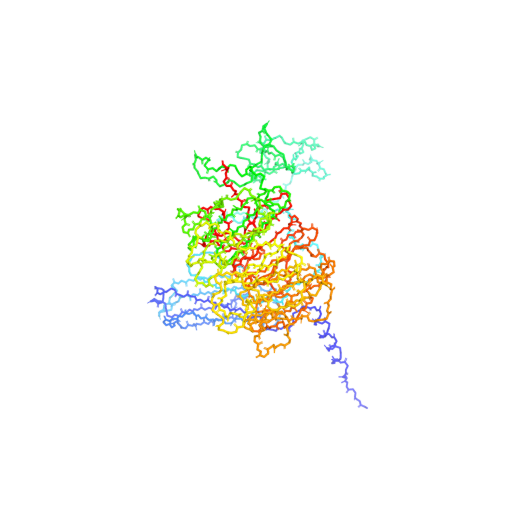C CA . PRO A 1 396 ? 14.092 21.246 -0.734 1.00 72.88 396 PRO A CA 1
ATOM 2783 C C . PRO A 1 396 ? 12.845 20.410 -0.425 1.00 72.88 396 PRO A C 1
ATOM 2785 O O . PRO A 1 396 ? 12.048 20.117 -1.320 1.00 72.88 396 PRO A O 1
ATOM 2788 N N . ALA A 1 397 ? 12.670 20.067 0.850 1.00 75.50 397 ALA A N 1
ATOM 2789 C CA . ALA A 1 397 ? 11.431 19.496 1.365 1.00 75.50 397 ALA A CA 1
ATOM 2790 C C . ALA A 1 397 ? 10.227 20.316 0.874 1.00 75.50 397 ALA A C 1
ATOM 2792 O O . ALA A 1 397 ? 10.153 21.529 1.094 1.00 75.50 397 ALA A O 1
ATOM 2793 N N . GLN A 1 398 ? 9.301 19.662 0.176 1.00 83.75 398 GLN A N 1
ATOM 2794 C CA . GLN A 1 398 ? 8.126 20.323 -0.381 1.00 83.75 398 GLN A CA 1
ATOM 2795 C C . GLN A 1 398 ? 7.038 20.365 0.689 1.00 83.75 398 GLN A C 1
ATOM 2797 O O . GLN A 1 398 ? 6.348 19.375 0.910 1.00 83.75 398 GLN A O 1
ATOM 2802 N N . LEU A 1 399 ? 6.891 21.511 1.359 1.00 91.06 399 LEU A N 1
ATOM 2803 C CA . LEU A 1 399 ? 5.852 21.714 2.378 1.00 91.06 399 LEU A CA 1
ATOM 2804 C C . LEU A 1 399 ? 4.439 21.814 1.779 1.00 91.06 399 LEU A C 1
ATOM 2806 O O . LEU A 1 399 ? 3.469 21.780 2.526 1.00 91.06 399 LEU A O 1
ATOM 2810 N N . ALA A 1 400 ? 4.313 21.956 0.459 1.00 94.50 400 ALA A N 1
ATOM 2811 C CA . ALA A 1 400 ? 3.055 22.058 -0.277 1.00 94.50 400 ALA A CA 1
ATOM 2812 C C . ALA A 1 400 ? 3.123 21.227 -1.575 1.00 94.50 400 ALA A C 1
ATOM 2814 O O . ALA A 1 400 ? 4.230 20.888 -2.003 1.00 94.50 400 ALA A O 1
ATOM 2815 N N . PRO A 1 401 ? 1.984 20.903 -2.221 1.00 96.56 401 PRO A N 1
ATOM 2816 C CA . PRO A 1 401 ? 1.972 20.116 -3.450 1.00 96.56 401 PRO A CA 1
ATOM 2817 C C . PRO A 1 401 ? 2.761 20.811 -4.561 1.00 96.56 401 PRO A C 1
ATOM 2819 O O . PRO A 1 401 ? 2.425 21.922 -4.971 1.00 96.56 401 PRO A O 1
ATOM 2822 N N . ALA A 1 402 ? 3.793 20.139 -5.066 1.00 94.62 402 ALA A N 1
ATOM 2823 C CA . ALA A 1 402 ? 4.605 20.601 -6.182 1.00 94.62 402 ALA A CA 1
ATOM 2824 C C . ALA A 1 402 ? 4.290 19.775 -7.429 1.00 94.62 402 ALA A C 1
ATOM 2826 O O . ALA A 1 402 ? 4.282 18.543 -7.384 1.00 94.62 402 ALA A O 1
ATOM 2827 N N . ALA A 1 403 ? 4.030 20.450 -8.548 1.00 94.19 403 ALA A N 1
ATOM 2828 C CA . ALA A 1 403 ? 3.715 19.783 -9.805 1.00 94.19 403 ALA A CA 1
ATOM 2829 C C . ALA A 1 403 ? 4.901 18.932 -10.287 1.00 94.19 403 ALA A C 1
ATOM 2831 O O . ALA A 1 403 ? 6.047 19.386 -10.305 1.00 94.19 403 ALA A O 1
ATOM 2832 N N . VAL A 1 404 ? 4.617 17.703 -10.709 1.00 95.19 404 VAL A N 1
ATOM 2833 C CA . VAL A 1 404 ? 5.580 16.831 -11.383 1.00 95.19 404 VAL A CA 1
ATOM 2834 C C . VAL A 1 404 ? 5.568 17.169 -12.869 1.00 95.19 404 VAL A C 1
ATOM 2836 O O . VAL A 1 404 ? 4.526 17.095 -13.520 1.00 95.19 404 VAL A 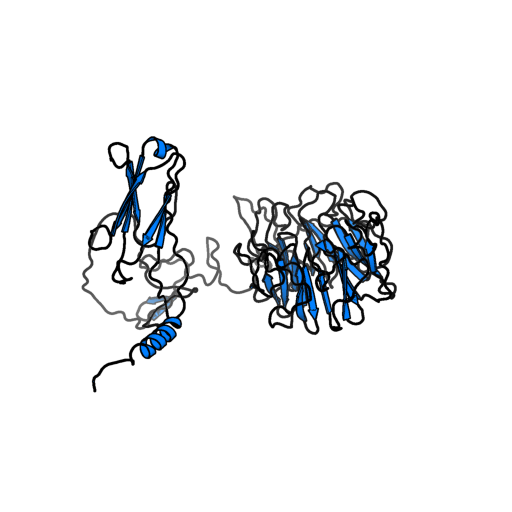O 1
ATOM 2839 N N . ALA A 1 405 ? 6.723 17.537 -13.425 1.00 92.69 405 ALA A N 1
ATOM 2840 C CA . ALA A 1 405 ? 6.826 17.926 -14.829 1.00 92.69 405 ALA A CA 1
ATOM 2841 C C . ALA A 1 405 ? 6.504 16.741 -15.762 1.00 92.69 405 ALA A C 1
ATOM 2843 O O . ALA A 1 405 ? 7.292 15.805 -15.890 1.00 92.69 405 ALA A O 1
ATOM 2844 N N . SER A 1 406 ? 5.340 16.787 -16.415 1.00 92.75 406 SER A N 1
ATOM 2845 C CA . SER A 1 406 ? 4.890 15.804 -17.404 1.00 92.75 406 SER A CA 1
ATOM 2846 C C . SER A 1 406 ? 3.759 16.378 -18.262 1.00 92.75 406 SER A C 1
ATOM 2848 O O . SER A 1 406 ? 3.022 17.255 -17.819 1.00 92.75 406 SER A O 1
ATOM 2850 N N . SER A 1 407 ? 3.607 15.870 -19.486 1.00 92.62 407 SER A N 1
ATOM 2851 C CA . SER A 1 407 ? 2.454 16.132 -20.363 1.00 92.62 407 SER A CA 1
ATOM 2852 C C . SER A 1 407 ? 1.438 14.981 -20.386 1.00 92.62 407 SER A C 1
ATOM 2854 O O . SER A 1 407 ? 0.471 15.022 -21.144 1.00 92.62 407 SER A O 1
ATOM 2856 N N . VAL A 1 408 ? 1.671 13.932 -19.593 1.00 96.75 408 VAL A N 1
ATOM 2857 C CA . VAL A 1 408 ? 0.820 12.739 -19.522 1.00 96.75 408 VAL A CA 1
ATOM 2858 C C . VAL A 1 408 ? -0.362 12.993 -18.586 1.00 96.75 408 VAL A C 1
ATOM 2860 O O . VAL A 1 408 ? -0.179 13.506 -17.484 1.00 96.75 408 VAL A O 1
ATOM 2863 N N . MET A 1 409 ? -1.562 12.587 -19.009 1.00 97.56 409 MET A N 1
ATOM 2864 C CA . MET A 1 409 ? -2.771 12.635 -18.182 1.00 97.56 409 MET A CA 1
ATOM 2865 C C . MET A 1 409 ? -2.888 11.346 -17.365 1.00 97.56 409 MET A C 1
ATOM 2867 O O . MET A 1 409 ? -3.106 10.266 -17.920 1.00 97.56 409 MET A O 1
ATOM 2871 N N . PHE A 1 410 ? -2.702 11.449 -16.050 1.00 98.19 410 PHE A N 1
ATOM 2872 C CA . PHE A 1 410 ? -2.704 10.301 -15.150 1.00 98.19 410 PHE A CA 1
ATOM 2873 C C . PHE A 1 410 ? -4.064 10.047 -14.528 1.00 98.19 410 PHE A C 1
ATOM 2875 O O . PHE A 1 410 ? -4.684 10.983 -14.039 1.00 98.19 410 PHE A O 1
ATOM 2882 N N . GLY A 1 411 ? -4.497 8.788 -14.469 1.00 97.56 411 GLY A N 1
ATOM 2883 C CA . GLY A 1 411 ? -5.747 8.393 -13.816 1.00 97.56 411 GLY A CA 1
ATOM 2884 C C . GLY A 1 411 ? -5.565 8.016 -12.345 1.00 97.56 411 GLY A C 1
ATOM 2885 O O . GLY A 1 411 ? -6.474 8.203 -11.540 1.00 97.56 411 GLY A O 1
ATOM 2886 N N . SER A 1 412 ? -4.390 7.498 -11.975 1.00 98.06 412 SER A N 1
ATOM 2887 C CA . SER A 1 412 ? -4.083 7.094 -10.596 1.00 98.06 412 SER A CA 1
ATOM 2888 C C . SER A 1 412 ? -2.591 7.143 -10.292 1.00 98.06 412 SER A C 1
ATOM 2890 O O . SER A 1 412 ? -1.762 7.011 -11.196 1.00 98.06 412 SER A O 1
ATOM 2892 N N . VAL A 1 413 ? -2.257 7.281 -9.008 1.00 98.56 413 VAL A N 1
ATOM 2893 C CA . VAL A 1 413 ? -0.879 7.292 -8.504 1.00 98.56 413 VAL A CA 1
ATOM 2894 C C . VAL A 1 413 ? -0.739 6.411 -7.261 1.00 98.56 413 VAL A C 1
ATOM 2896 O O . VAL A 1 413 ? -1.664 6.267 -6.468 1.00 98.56 413 VAL A O 1
ATOM 2899 N N . SER A 1 414 ? 0.433 5.808 -7.090 1.00 98.19 414 SER A N 1
ATOM 2900 C CA . SER A 1 414 ? 0.836 5.037 -5.919 1.00 98.19 414 SER A CA 1
ATOM 2901 C C . SER A 1 414 ? 2.276 5.395 -5.551 1.00 98.19 414 SER A C 1
ATOM 2903 O O . SER A 1 414 ? 3.110 5.610 -6.429 1.00 98.19 414 SER A O 1
ATOM 2905 N N . ALA A 1 415 ? 2.568 5.475 -4.257 1.00 96.94 415 ALA A N 1
ATOM 2906 C CA . ALA A 1 415 ? 3.859 5.907 -3.738 1.00 96.94 415 ALA A CA 1
ATOM 2907 C C . ALA A 1 415 ? 4.459 4.819 -2.837 1.00 96.94 415 ALA A C 1
ATOM 2909 O O . ALA A 1 415 ? 3.762 4.257 -1.998 1.00 96.94 415 ALA A O 1
ATOM 2910 N N . GLY A 1 416 ? 5.741 4.517 -3.043 1.00 94.75 416 GLY A N 1
ATOM 2911 C CA . GLY A 1 416 ? 6.539 3.611 -2.217 1.00 94.75 416 GLY A CA 1
ATOM 2912 C C . GLY A 1 416 ? 7.382 4.373 -1.195 1.00 94.75 416 GLY A C 1
ATOM 2913 O O . GLY A 1 416 ? 7.021 5.468 -0.772 1.00 94.75 416 GLY A O 1
ATOM 2914 N N . VAL A 1 417 ? 8.532 3.831 -0.780 1.00 90.94 417 VAL A N 1
ATOM 2915 C CA . VAL A 1 417 ? 9.432 4.557 0.144 1.00 90.94 417 VAL A CA 1
ATOM 2916 C C . VAL A 1 417 ? 10.324 5.558 -0.593 1.00 90.94 417 VAL A C 1
ATOM 2918 O O . VAL A 1 417 ? 10.485 6.677 -0.119 1.00 90.94 417 VAL A O 1
ATOM 2921 N N . TYR A 1 418 ? 10.877 5.171 -1.745 1.00 89.88 418 TYR A N 1
ATOM 2922 C CA . TYR A 1 418 ? 11.837 5.986 -2.510 1.00 89.88 418 TYR A CA 1
ATOM 2923 C C . TYR A 1 418 ? 11.442 6.177 -3.979 1.00 89.88 418 TYR A C 1
ATOM 2925 O O . TYR A 1 418 ? 12.237 6.640 -4.799 1.00 89.88 418 TYR A O 1
ATOM 2933 N N . HIS A 1 419 ? 10.218 5.804 -4.339 1.00 95.25 419 HIS A N 1
ATOM 2934 C CA . HIS A 1 419 ? 9.710 5.887 -5.700 1.00 95.25 419 HIS A CA 1
ATOM 2935 C C . HIS A 1 419 ? 8.204 6.097 -5.715 1.00 95.25 419 HIS A C 1
ATOM 2937 O O . HIS A 1 419 ? 7.515 5.930 -4.708 1.00 95.25 419 HIS A O 1
ATOM 2943 N N . SER A 1 420 ? 7.707 6.437 -6.893 1.00 97.62 420 SER A N 1
ATOM 2944 C CA . SER A 1 420 ? 6.291 6.588 -7.182 1.00 97.62 420 SER A CA 1
ATOM 2945 C C . SER A 1 420 ? 6.000 5.964 -8.541 1.00 97.62 420 SER A C 1
ATOM 2947 O O . SER A 1 420 ? 6.845 5.969 -9.440 1.00 97.62 420 SER A O 1
ATOM 2949 N N . CYS A 1 421 ? 4.803 5.413 -8.691 1.00 98.38 421 CYS A N 1
ATOM 2950 C CA . CYS A 1 421 ? 4.314 4.859 -9.943 1.00 98.38 421 CYS A CA 1
ATOM 2951 C C . CYS A 1 421 ? 2.883 5.327 -10.204 1.00 98.38 421 CYS A C 1
ATOM 2953 O O . CYS A 1 421 ? 2.114 5.576 -9.281 1.00 98.38 421 CYS A O 1
ATOM 2955 N N . ALA A 1 422 ? 2.505 5.423 -11.470 1.00 98.44 422 ALA A N 1
ATOM 2956 C CA . ALA A 1 422 ? 1.199 5.892 -11.897 1.00 98.44 422 ALA A CA 1
ATOM 2957 C C . ALA A 1 422 ? 0.699 5.099 -13.105 1.00 98.44 422 ALA A C 1
ATOM 2959 O O . ALA A 1 422 ? 1.489 4.554 -13.884 1.00 98.44 422 ALA A O 1
ATOM 2960 N N . VAL A 1 423 ? -0.623 5.059 -13.258 1.00 98.56 423 VAL A N 1
ATOM 2961 C CA . VAL A 1 423 ? -1.279 4.566 -14.473 1.00 98.56 423 VAL A CA 1
ATOM 2962 C C . VAL A 1 423 ? -1.920 5.752 -15.177 1.00 98.56 423 VAL A C 1
ATOM 2964 O O . VAL A 1 423 ? -2.671 6.513 -14.559 1.00 98.56 423 VAL A O 1
ATOM 2967 N N . ASP A 1 424 ? -1.592 5.920 -16.456 1.00 98.25 424 ASP A N 1
ATOM 2968 C CA . ASP A 1 424 ? -2.173 6.965 -17.295 1.00 98.25 424 ASP A CA 1
ATOM 2969 C C . ASP A 1 424 ? -3.585 6.614 -17.794 1.00 98.25 424 ASP A C 1
ATOM 2971 O O . ASP A 1 424 ? -4.021 5.462 -17.718 1.00 98.25 424 ASP A O 1
ATOM 2975 N N . ASP A 1 425 ? -4.315 7.604 -18.310 1.00 96.62 425 ASP A N 1
ATOM 2976 C CA . ASP A 1 425 ? -5.671 7.400 -18.843 1.00 96.62 425 ASP A CA 1
ATOM 2977 C C . ASP A 1 425 ? -5.683 6.498 -20.102 1.00 96.62 425 ASP A C 1
ATOM 2979 O O . ASP A 1 425 ? -6.691 5.866 -20.424 1.00 96.62 425 ASP A O 1
ATOM 2983 N N . GLY A 1 426 ? -4.537 6.364 -20.780 1.00 97.38 426 GLY A N 1
ATOM 2984 C CA . GLY A 1 426 ? -4.277 5.398 -21.852 1.00 97.38 426 GLY A CA 1
ATOM 2985 C C . GLY A 1 426 ? -3.836 4.011 -21.357 1.00 97.38 426 GLY A C 1
ATOM 2986 O O . GLY A 1 426 ? -3.407 3.187 -22.169 1.00 97.38 426 GLY A O 1
ATOM 2987 N N . ARG A 1 427 ? -3.930 3.741 -20.046 1.00 97.56 427 ARG A N 1
ATOM 2988 C CA . ARG A 1 427 ? -3.525 2.492 -19.378 1.00 97.56 427 ARG A CA 1
ATOM 2989 C C . ARG A 1 427 ? -2.042 2.135 -19.533 1.00 97.56 427 ARG A C 1
ATOM 2991 O O . ARG A 1 427 ? -1.666 0.962 -19.467 1.00 97.56 427 ARG A O 1
ATOM 2998 N N . GLY A 1 428 ? -1.184 3.125 -19.746 1.00 98.31 428 GLY A N 1
ATOM 2999 C CA . GLY A 1 428 ? 0.268 3.018 -19.646 1.00 98.31 428 GLY A CA 1
ATOM 3000 C C . GLY A 1 428 ? 0.740 3.064 -18.193 1.00 98.31 428 GLY A C 1
ATOM 3001 O O . GLY A 1 428 ? 0.177 3.780 -17.369 1.00 98.31 428 GLY A O 1
ATOM 3002 N N . LEU A 1 429 ? 1.790 2.304 -17.880 1.00 98.56 429 LEU A N 1
ATOM 3003 C CA . LEU A 1 429 ? 2.439 2.297 -16.568 1.00 98.56 429 LEU A CA 1
ATOM 3004 C C . LEU A 1 429 ? 3.668 3.207 -16.586 1.00 98.56 429 LEU A C 1
ATOM 3006 O O . LEU A 1 429 ? 4.488 3.124 -17.502 1.00 98.56 429 LEU A O 1
ATOM 3010 N N . TRP A 1 430 ? 3.816 4.031 -15.554 1.00 98.25 430 TRP A N 1
ATOM 3011 C CA . TRP A 1 430 ? 4.918 4.979 -15.404 1.00 98.25 430 TRP A CA 1
ATOM 3012 C C . TRP A 1 430 ? 5.482 4.905 -13.995 1.00 98.25 430 TRP A C 1
ATOM 3014 O O . TRP A 1 430 ? 4.714 4.791 -13.046 1.00 98.25 430 TRP A O 1
ATOM 3024 N N . CYS A 1 431 ? 6.800 5.002 -13.847 1.00 97.81 431 CYS A N 1
ATOM 3025 C CA . CYS A 1 431 ? 7.459 5.068 -12.544 1.00 97.81 431 CYS A CA 1
ATOM 3026 C C . CYS A 1 431 ? 8.607 6.083 -12.564 1.00 97.81 431 CYS A C 1
ATOM 3028 O O . CYS A 1 431 ? 9.206 6.345 -13.610 1.00 97.81 431 CYS A O 1
ATOM 3030 N N . TRP A 1 432 ? 8.898 6.661 -11.404 1.00 96.31 432 TRP A N 1
ATOM 3031 C CA . TRP A 1 432 ? 10.004 7.587 -11.169 1.00 96.31 432 TRP A CA 1
ATOM 3032 C C . TRP A 1 432 ? 10.469 7.483 -9.711 1.00 96.31 432 TRP A C 1
ATOM 3034 O O . TRP A 1 432 ? 9.768 6.907 -8.877 1.00 96.31 432 TRP A O 1
ATOM 3044 N N . GLY A 1 433 ? 11.658 7.989 -9.396 1.00 94.44 433 GLY A N 1
ATOM 3045 C CA . GLY A 1 433 ? 12.239 7.864 -8.061 1.00 94.44 433 GLY A CA 1
ATOM 3046 C C . GLY A 1 433 ? 13.728 7.558 -8.039 1.00 94.44 433 GLY A C 1
ATOM 3047 O O . GLY A 1 433 ? 14.419 7.601 -9.060 1.00 94.44 433 GLY A O 1
ATOM 3048 N N . ASP A 1 434 ? 14.212 7.239 -6.843 1.00 89.56 434 ASP A N 1
ATOM 3049 C CA . ASP A 1 434 ? 15.604 6.884 -6.589 1.00 89.56 434 ASP A CA 1
ATOM 3050 C C . ASP A 1 434 ? 15.909 5.440 -7.029 1.00 89.56 434 ASP A C 1
ATOM 3052 O O . ASP A 1 434 ? 15.049 4.553 -6.999 1.00 89.56 434 ASP A O 1
ATOM 3056 N N . VAL A 1 435 ? 17.157 5.178 -7.421 1.00 84.19 435 VAL A N 1
ATOM 3057 C CA . VAL A 1 435 ? 17.629 3.832 -7.789 1.00 84.19 435 VAL A CA 1
ATOM 3058 C C . VAL A 1 435 ? 17.669 2.873 -6.597 1.00 84.19 435 VAL A C 1
ATOM 3060 O O . VAL A 1 435 ? 17.520 1.669 -6.794 1.00 84.19 435 VAL A O 1
ATOM 3063 N N . ALA A 1 436 ? 17.785 3.391 -5.371 1.00 80.19 436 ALA A N 1
ATOM 3064 C CA . ALA A 1 436 ? 17.699 2.636 -4.123 1.00 80.19 436 ALA A CA 1
ATOM 3065 C C . ALA A 1 436 ? 16.307 2.029 -3.875 1.00 80.19 436 ALA A C 1
ATOM 3067 O O . ALA A 1 436 ? 16.155 1.192 -2.989 1.00 80.19 436 ALA A O 1
ATOM 3068 N N . SER A 1 437 ? 15.291 2.416 -4.657 1.00 75.44 437 SER A N 1
ATOM 3069 C CA . SER A 1 437 ? 13.996 1.727 -4.655 1.00 75.44 437 SER A CA 1
ATOM 3070 C C . SER A 1 437 ? 14.065 0.330 -5.272 1.00 75.44 437 SER A C 1
ATOM 3072 O O . SER A 1 437 ? 13.206 -0.496 -4.987 1.00 75.44 437 SER A O 1
ATOM 3074 N N . PHE A 1 438 ? 15.023 0.092 -6.179 1.00 83.94 438 PHE A N 1
ATOM 3075 C CA . PHE A 1 438 ? 15.119 -1.089 -7.048 1.00 83.94 438 PHE A CA 1
ATOM 3076 C C . PHE A 1 438 ? 13.870 -1.377 -7.903 1.00 83.94 438 PHE A C 1
ATOM 3078 O O . PHE A 1 438 ? 13.816 -2.392 -8.595 1.00 83.94 438 PHE A O 1
ATOM 3085 N N . ALA A 1 439 ? 12.882 -0.479 -7.909 1.00 87.88 439 ALA A N 1
ATOM 3086 C CA . ALA A 1 439 ? 11.516 -0.762 -8.341 1.00 87.88 439 ALA A CA 1
ATOM 3087 C C . ALA A 1 439 ? 11.058 0.119 -9.520 1.00 87.88 439 ALA A C 1
ATOM 3089 O O . ALA A 1 439 ? 9.875 0.200 -9.833 1.00 87.88 439 ALA A O 1
ATOM 3090 N N . LEU A 1 440 ? 11.974 0.765 -10.242 1.00 91.44 440 LEU A N 1
ATOM 3091 C CA . LEU A 1 440 ? 11.616 1.721 -11.303 1.00 91.44 440 LEU A CA 1
ATOM 3092 C C . LEU A 1 440 ? 11.085 1.075 -12.600 1.00 91.44 440 LEU A C 1
ATOM 3094 O O . LEU A 1 440 ? 10.652 1.783 -13.505 1.00 91.44 440 LEU A O 1
ATOM 3098 N N . GLY A 1 441 ? 11.117 -0.257 -12.719 1.00 90.44 441 GLY A N 1
ATOM 3099 C CA . GLY A 1 441 ? 10.622 -0.974 -13.905 1.00 90.44 441 GLY A CA 1
ATOM 3100 C C . GLY A 1 441 ? 11.519 -0.839 -15.144 1.00 90.44 441 GLY A C 1
ATOM 3101 O O . GLY A 1 441 ? 11.140 -1.270 -16.233 1.00 90.44 441 GLY A O 1
ATOM 3102 N N . GLN A 1 442 ? 12.699 -0.234 -14.983 1.00 89.62 442 GLN A N 1
ATOM 3103 C CA . GLN A 1 442 ? 13.723 -0.076 -16.014 1.00 89.62 442 GLN A CA 1
ATOM 3104 C C . GLN A 1 442 ? 14.813 -1.135 -15.839 1.00 89.62 442 GLN A C 1
ATOM 3106 O O . GLN A 1 442 ? 15.093 -1.572 -14.723 1.00 89.62 442 GLN A O 1
ATOM 3111 N N . VAL A 1 443 ? 15.466 -1.531 -16.934 1.00 84.06 443 VAL A N 1
ATOM 3112 C CA . VAL A 1 443 ? 16.604 -2.459 -16.864 1.00 84.06 443 VAL A CA 1
ATOM 3113 C C . VAL A 1 443 ? 17.786 -1.742 -16.218 1.00 84.06 443 VAL A C 1
ATOM 3115 O O . VAL A 1 443 ? 18.392 -0.891 -16.862 1.00 84.06 443 VAL A O 1
ATOM 3118 N N . ALA A 1 444 ? 18.089 -2.089 -14.961 1.00 78.00 444 ALA A N 1
ATOM 3119 C CA . ALA A 1 444 ? 19.251 -1.620 -14.197 1.00 78.00 444 ALA A CA 1
ATOM 3120 C C . ALA A 1 444 ? 19.575 -0.122 -14.424 1.00 78.00 444 ALA A C 1
ATOM 3122 O O . ALA A 1 444 ? 20.624 0.202 -14.989 1.00 78.00 444 ALA A O 1
ATOM 3123 N N . PRO A 1 445 ? 18.667 0.800 -14.046 1.00 78.44 445 PRO A N 1
ATOM 3124 C CA . PRO A 1 445 ? 18.842 2.220 -14.327 1.00 78.44 445 PRO A CA 1
ATOM 3125 C C . PRO A 1 445 ? 20.130 2.743 -13.681 1.00 78.44 445 PRO A C 1
ATOM 3127 O O . PRO A 1 445 ? 20.342 2.593 -12.480 1.00 78.44 445 PRO A O 1
ATOM 3130 N N . ALA A 1 446 ? 20.985 3.380 -14.485 1.00 79.44 446 ALA A N 1
ATOM 3131 C CA . ALA A 1 446 ? 22.272 3.911 -14.030 1.00 79.44 446 ALA A CA 1
ATOM 3132 C C . ALA A 1 446 ? 22.145 5.184 -13.167 1.00 79.44 446 ALA A C 1
ATOM 3134 O O . ALA A 1 446 ? 23.125 5.607 -12.557 1.00 79.44 446 ALA A O 1
ATOM 3135 N N . ALA A 1 447 ? 20.964 5.808 -13.135 1.00 86.62 447 ALA A N 1
ATOM 3136 C CA . ALA A 1 447 ? 20.689 7.029 -12.387 1.00 86.62 447 ALA A CA 1
ATOM 3137 C C . ALA A 1 447 ? 19.213 7.100 -11.945 1.00 86.62 447 ALA A C 1
ATOM 3139 O O . ALA A 1 447 ? 18.361 6.465 -12.578 1.00 86.62 447 ALA A O 1
ATOM 3140 N N . PRO A 1 448 ? 18.902 7.881 -10.890 1.00 89.62 448 PRO A N 1
ATOM 3141 C CA . PRO A 1 448 ? 17.530 8.188 -10.493 1.00 89.62 448 PRO A CA 1
ATOM 3142 C C . PRO A 1 448 ? 16.703 8.816 -11.619 1.00 89.62 448 PRO A C 1
ATOM 3144 O O . PRO A 1 448 ? 17.232 9.500 -12.498 1.00 89.62 448 PRO A O 1
ATOM 3147 N N . LEU A 1 449 ? 15.386 8.625 -11.561 1.00 91.06 449 LEU A N 1
ATOM 3148 C CA . LEU A 1 449 ? 14.430 9.170 -12.521 1.00 91.06 449 LEU A CA 1
ATOM 3149 C C . LEU A 1 449 ? 13.659 10.317 -11.863 1.00 91.06 449 LEU A C 1
ATOM 3151 O O . LEU A 1 449 ? 12.813 10.079 -11.008 1.00 91.06 449 LEU A O 1
ATOM 3155 N N . ALA A 1 450 ? 13.934 11.559 -12.266 1.00 86.06 450 ALA A N 1
ATOM 3156 C CA . ALA A 1 450 ? 13.210 12.739 -11.773 1.00 86.06 450 ALA A CA 1
ATOM 3157 C C . ALA A 1 450 ? 11.852 12.966 -12.450 1.00 86.06 450 ALA A C 1
ATOM 3159 O O . ALA A 1 450 ? 11.119 13.852 -12.039 1.00 86.06 450 ALA A O 1
ATOM 3160 N N . GLN A 1 451 ? 11.522 12.229 -13.508 1.00 89.44 451 GLN A N 1
ATOM 3161 C CA . GLN A 1 451 ? 10.273 12.412 -14.245 1.00 89.44 451 GLN A CA 1
ATOM 3162 C C . GLN A 1 451 ? 9.606 11.061 -14.490 1.00 89.44 451 GLN A C 1
ATOM 3164 O O . GLN A 1 451 ? 10.323 10.062 -14.653 1.00 89.44 451 GLN A O 1
ATOM 3169 N N . PRO A 1 452 ? 8.259 11.017 -14.548 1.00 95.62 452 PRO A N 1
ATOM 3170 C CA . PRO A 1 452 ? 7.532 9.808 -14.891 1.00 95.62 452 PRO A CA 1
ATOM 3171 C C . PRO A 1 452 ? 8.110 9.187 -16.158 1.00 95.62 452 PRO A C 1
ATOM 3173 O O . PRO A 1 452 ? 8.102 9.794 -17.227 1.00 95.62 452 PRO A O 1
ATOM 3176 N N . THR A 1 453 ? 8.622 7.966 -16.037 1.00 95.88 453 THR A N 1
ATOM 3177 C CA . THR A 1 453 ? 9.226 7.235 -17.150 1.00 95.88 453 THR A CA 1
ATOM 3178 C C . THR A 1 453 ? 8.399 5.992 -17.425 1.00 95.88 453 THR A C 1
ATOM 3180 O O . THR A 1 453 ? 8.057 5.240 -16.510 1.00 95.88 453 THR A O 1
ATOM 3183 N N . ARG A 1 454 ? 8.048 5.782 -18.695 1.00 96.69 454 ARG A N 1
ATOM 3184 C CA . ARG A 1 454 ? 7.165 4.690 -19.103 1.00 96.69 454 ARG A CA 1
ATOM 3185 C C . ARG A 1 454 ? 7.833 3.337 -18.865 1.00 96.69 454 ARG A C 1
ATOM 3187 O O . ARG A 1 454 ? 8.991 3.129 -19.229 1.00 96.69 454 ARG A O 1
ATOM 3194 N N . VAL A 1 455 ? 7.091 2.406 -18.279 1.00 96.81 455 VAL A N 1
ATOM 3195 C CA . VAL A 1 455 ? 7.534 1.037 -18.007 1.00 96.81 455 VAL A CA 1
ATOM 3196 C C . VAL A 1 455 ? 7.020 0.122 -19.116 1.00 96.81 455 VAL A C 1
ATOM 3198 O O . VAL A 1 455 ? 5.842 -0.235 -19.169 1.00 96.81 455 VAL A O 1
ATOM 3201 N N . GLY A 1 456 ? 7.923 -0.264 -20.020 1.00 94.50 456 GLY A N 1
ATOM 3202 C CA . GLY A 1 456 ? 7.601 -1.116 -21.167 1.00 94.50 456 GLY A CA 1
ATOM 3203 C C . GLY A 1 456 ? 6.641 -0.467 -22.175 1.00 94.50 456 GLY A C 1
ATOM 3204 O O . GLY A 1 456 ? 6.412 0.744 -22.166 1.00 94.50 456 GLY A O 1
ATOM 3205 N N . SER A 1 457 ? 6.087 -1.284 -23.077 1.00 95.25 457 SER A N 1
ATOM 3206 C CA . SER A 1 457 ? 5.188 -0.850 -24.161 1.00 95.25 457 SER A CA 1
ATOM 3207 C C . SER A 1 457 ? 3.705 -1.164 -23.920 1.00 95.25 457 SER A C 1
ATOM 3209 O O . SER A 1 457 ? 2.862 -0.565 -24.579 1.00 95.25 457 SER A O 1
ATOM 3211 N N . ALA A 1 458 ? 3.363 -2.008 -22.941 1.00 96.50 458 ALA A N 1
ATOM 3212 C CA . ALA A 1 458 ? 1.977 -2.383 -22.641 1.00 96.50 458 ALA A CA 1
ATOM 3213 C C . ALA A 1 458 ? 1.081 -1.170 -22.302 1.00 96.50 458 ALA A C 1
ATOM 3215 O O . ALA A 1 458 ? 1.558 -0.150 -21.795 1.00 96.50 458 ALA A O 1
ATOM 3216 N N . SER A 1 459 ? -0.210 -1.279 -22.615 1.00 96.81 459 SER A N 1
ATOM 3217 C CA . SER A 1 459 ? -1.221 -0.214 -22.484 1.00 96.81 459 SER A CA 1
ATOM 3218 C C . SER A 1 459 ? -2.572 -0.774 -22.013 1.00 96.81 459 SER A C 1
ATOM 3220 O O . SER A 1 459 ? -3.638 -0.407 -22.501 1.00 96.81 459 SER A O 1
ATOM 3222 N N . ASP A 1 460 ? -2.526 -1.768 -21.138 1.00 97.69 460 ASP A N 1
ATOM 3223 C CA . ASP A 1 460 ? -3.674 -2.477 -20.572 1.00 97.69 460 ASP A CA 1
ATOM 3224 C C . ASP A 1 460 ? -3.550 -2.605 -19.046 1.00 97.69 460 ASP A C 1
ATOM 3226 O O . ASP A 1 460 ? -4.216 -3.442 -18.432 1.00 97.69 460 ASP A O 1
ATOM 3230 N N . TRP A 1 461 ? -2.715 -1.768 -18.425 1.00 98.19 461 TRP A N 1
ATOM 3231 C CA . TRP A 1 461 ? -2.582 -1.680 -16.976 1.00 98.19 461 TRP A CA 1
ATOM 3232 C C . TRP A 1 461 ? -3.850 -1.081 -16.367 1.00 98.19 461 TRP A C 1
ATOM 3234 O O . TRP A 1 461 ? -4.343 -0.049 -16.816 1.00 98.19 461 TRP A O 1
ATOM 3244 N N . SER A 1 462 ? -4.389 -1.725 -15.336 1.00 97.12 462 SER A N 1
ATOM 3245 C CA . SER A 1 462 ? -5.593 -1.258 -14.638 1.00 97.12 462 SER A CA 1
ATOM 3246 C C . SER A 1 462 ? -5.303 -0.714 -13.242 1.00 97.12 462 SER A C 1
ATOM 3248 O O . SER A 1 462 ? -6.125 0.009 -12.687 1.00 97.12 462 SER A O 1
ATOM 3250 N N . ARG A 1 463 ? -4.170 -1.097 -12.642 1.00 97.50 463 ARG A N 1
ATOM 3251 C CA . ARG A 1 463 ? -3.764 -0.676 -11.297 1.00 97.50 463 ARG A CA 1
ATOM 3252 C C . ARG A 1 463 ? -2.274 -0.905 -11.094 1.00 97.50 463 ARG A C 1
ATOM 3254 O O . ARG A 1 463 ? -1.764 -1.928 -11.535 1.00 97.50 463 ARG A O 1
ATOM 3261 N N . VAL A 1 464 ? -1.626 -0.026 -10.338 1.00 98.50 464 VAL A N 1
ATOM 3262 C CA . VAL A 1 464 ? -0.306 -0.255 -9.738 1.00 98.50 464 VAL A CA 1
ATOM 3263 C C . VAL A 1 464 ? -0.384 0.002 -8.236 1.00 98.50 464 VAL A C 1
ATOM 3265 O O . VAL A 1 464 ? -1.128 0.875 -7.792 1.00 98.50 464 VAL A O 1
ATOM 3268 N N . VAL A 1 465 ? 0.349 -0.783 -7.455 1.00 98.19 465 VAL A N 1
ATOM 3269 C CA . VAL A 1 465 ? 0.592 -0.547 -6.033 1.00 98.19 465 VAL A CA 1
ATOM 3270 C C . VAL A 1 465 ? 2.097 -0.603 -5.806 1.00 98.19 465 VAL A C 1
ATOM 3272 O O . VAL A 1 465 ? 2.743 -1.583 -6.184 1.00 98.19 465 VAL A O 1
ATOM 3275 N N . ALA A 1 466 ? 2.636 0.452 -5.203 1.00 96.94 466 ALA A N 1
ATOM 3276 C CA . ALA A 1 466 ? 4.017 0.529 -4.763 1.00 96.94 466 ALA A CA 1
ATOM 3277 C C . ALA A 1 466 ? 4.126 0.128 -3.286 1.00 96.94 466 ALA A C 1
ATOM 3279 O O . ALA A 1 466 ? 3.421 0.662 -2.434 1.00 96.94 466 ALA A O 1
ATOM 3280 N N . GLY A 1 467 ? 4.990 -0.846 -3.003 1.00 94.50 467 GLY A N 1
ATOM 3281 C CA . GLY A 1 467 ? 5.442 -1.196 -1.659 1.00 94.50 467 GLY A CA 1
ATOM 3282 C C . GLY A 1 467 ? 6.701 -0.422 -1.283 1.00 94.50 467 GLY A C 1
ATOM 3283 O O . GLY A 1 467 ? 7.033 0.593 -1.898 1.00 94.50 467 GLY A O 1
ATOM 3284 N N . ALA A 1 468 ? 7.453 -0.916 -0.297 1.00 91.75 468 ALA A N 1
ATOM 3285 C CA . ALA A 1 468 ? 8.680 -0.229 0.108 1.00 91.75 468 ALA A CA 1
ATOM 3286 C C . ALA A 1 468 ? 9.765 -0.253 -0.980 1.00 91.75 468 ALA A C 1
ATOM 3288 O O . ALA A 1 468 ? 10.320 0.796 -1.305 1.00 91.75 468 ALA A O 1
ATOM 3289 N N . PHE A 1 469 ? 10.022 -1.436 -1.546 1.00 91.62 469 PHE A N 1
ATOM 3290 C CA . PHE A 1 469 ? 11.121 -1.688 -2.492 1.00 91.62 469 PHE A CA 1
ATOM 3291 C C . PHE A 1 469 ? 10.699 -2.560 -3.685 1.00 91.62 469 PHE A C 1
ATOM 3293 O O . PHE A 1 469 ? 11.523 -3.043 -4.461 1.00 91.62 469 PHE A O 1
ATOM 3300 N N . HIS A 1 470 ? 9.399 -2.799 -3.841 1.00 95.94 470 HIS A N 1
ATOM 3301 C CA . HIS A 1 470 ? 8.829 -3.553 -4.952 1.00 95.94 470 HIS A CA 1
ATOM 3302 C C . HIS A 1 470 ? 7.464 -2.998 -5.337 1.00 95.94 470 HIS A C 1
ATOM 3304 O O . HIS A 1 470 ? 6.845 -2.239 -4.593 1.00 95.94 470 HIS A O 1
ATOM 3310 N N . ASN A 1 471 ? 6.999 -3.377 -6.520 1.00 98.12 471 ASN A N 1
ATOM 3311 C CA . ASN A 1 471 ? 5.687 -3.035 -7.035 1.00 98.12 471 ASN A CA 1
ATOM 3312 C C . ASN A 1 471 ? 4.965 -4.284 -7.497 1.00 98.12 471 ASN A C 1
ATOM 3314 O O . ASN A 1 471 ? 5.583 -5.246 -7.959 1.00 98.12 471 ASN A O 1
ATOM 3318 N N . CYS A 1 472 ? 3.644 -4.193 -7.478 1.00 98.50 472 CYS A N 1
ATOM 3319 C CA . CYS A 1 472 ? 2.791 -5.080 -8.235 1.00 98.50 472 CYS A CA 1
ATOM 3320 C C . CYS A 1 472 ? 1.723 -4.273 -8.959 1.00 98.50 472 CYS A C 1
ATOM 3322 O O . CYS A 1 472 ? 1.248 -3.243 -8.481 1.00 98.50 472 CYS A O 1
ATOM 3324 N N . ALA A 1 473 ? 1.327 -4.760 -10.120 1.00 98.50 473 ALA A N 1
ATOM 3325 C CA . ALA A 1 473 ? 0.330 -4.146 -10.964 1.00 98.50 473 ALA A CA 1
ATOM 3326 C C . ALA A 1 473 ? -0.576 -5.210 -11.582 1.00 98.50 473 ALA A C 1
ATOM 3328 O O . ALA A 1 473 ? -0.201 -6.378 -11.714 1.00 98.50 473 ALA A O 1
ATOM 3329 N N . LEU A 1 474 ? -1.783 -4.782 -11.942 1.00 98.50 474 LEU A N 1
ATOM 3330 C CA . LEU A 1 474 ? -2.780 -5.607 -12.610 1.00 98.50 474 LEU A CA 1
ATOM 3331 C C . LEU A 1 474 ? -2.878 -5.213 -14.083 1.00 98.50 474 LEU A C 1
ATOM 3333 O O . LEU A 1 474 ? -2.947 -4.021 -14.399 1.00 98.50 474 LEU A O 1
ATOM 3337 N N . ARG A 1 475 ? -2.912 -6.211 -14.971 1.00 96.69 475 ARG A N 1
ATOM 3338 C CA . ARG A 1 475 ? -3.188 -6.039 -16.407 1.00 96.69 475 ARG A CA 1
ATOM 3339 C C . ARG A 1 475 ? -4.509 -6.677 -16.799 1.00 96.69 475 ARG A C 1
ATOM 3341 O O . ARG A 1 475 ? -4.890 -7.719 -16.261 1.00 96.69 475 ARG A O 1
ATOM 3348 N N . GLY A 1 476 ? -5.182 -6.059 -17.767 1.00 94.44 476 GLY A N 1
ATOM 3349 C CA . GLY A 1 476 ? -6.393 -6.582 -18.388 1.00 94.44 476 GLY A CA 1
ATOM 3350 C C . GLY A 1 476 ? -7.461 -6.943 -17.359 1.00 94.44 476 GLY A C 1
ATOM 3351 O O . GLY A 1 476 ? -7.954 -6.087 -16.624 1.00 94.44 476 GLY A O 1
ATOM 3352 N N . ALA A 1 477 ? -7.818 -8.225 -17.314 1.00 91.81 477 ALA A N 1
ATOM 3353 C CA . ALA A 1 477 ? -8.825 -8.750 -16.405 1.00 91.81 477 ALA A CA 1
ATOM 3354 C C . ALA A 1 477 ? -8.297 -9.067 -14.995 1.00 91.81 477 ALA A C 1
ATOM 3356 O O . ALA A 1 477 ? -9.081 -9.562 -14.199 1.00 91.81 477 ALA A O 1
ATOM 3357 N N . GLY A 1 478 ? -7.055 -8.745 -14.633 1.00 96.81 478 GLY A N 1
ATOM 3358 C CA . GLY A 1 478 ? -6.516 -9.042 -13.298 1.00 96.81 478 GLY A CA 1
ATOM 3359 C C . GLY A 1 478 ? -5.319 -9.987 -13.302 1.00 96.81 478 GLY A C 1
ATOM 3360 O O . GLY A 1 478 ? -5.075 -10.667 -12.307 1.00 96.81 478 GLY A O 1
ATOM 3361 N N . GLU A 1 479 ? -4.555 -10.026 -14.394 1.00 98.06 479 GLU A N 1
ATOM 3362 C CA . GLU A 1 479 ? -3.246 -10.674 -14.391 1.00 98.06 479 GLU A CA 1
ATOM 3363 C C . GLU A 1 479 ? -2.299 -9.927 -13.460 1.00 98.06 479 GLU A C 1
ATOM 3365 O O . GLU A 1 479 ? -2.163 -8.705 -13.563 1.00 98.06 479 GLU A O 1
ATOM 3370 N N . LEU A 1 480 ? -1.607 -10.659 -12.592 1.00 98.44 480 LEU A N 1
ATOM 3371 C CA . LEU A 1 480 ? -0.679 -10.082 -11.631 1.00 98.44 480 LEU A CA 1
ATOM 3372 C C . LEU A 1 480 ? 0.742 -10.017 -12.189 1.00 98.44 480 LEU A C 1
ATOM 3374 O O . LEU A 1 480 ? 1.301 -11.023 -12.625 1.00 98.44 480 LEU A O 1
ATOM 3378 N N . TRP A 1 481 ? 1.345 -8.835 -12.115 1.00 98.44 481 TRP A N 1
ATOM 3379 C CA . TRP A 1 481 ? 2.724 -8.584 -12.517 1.00 98.44 481 TRP A CA 1
ATOM 3380 C C . TRP A 1 481 ? 3.459 -7.851 -11.402 1.00 98.44 481 TRP A C 1
ATOM 3382 O O . TRP A 1 481 ? 2.995 -6.802 -10.969 1.00 98.44 481 TRP A O 1
ATOM 3392 N N . CYS A 1 482 ? 4.605 -8.364 -10.961 1.00 98.25 482 CYS A N 1
ATOM 3393 C CA . CYS A 1 482 ? 5.398 -7.757 -9.893 1.00 98.25 482 CYS A CA 1
ATOM 3394 C C . CYS A 1 482 ? 6.863 -7.579 -10.315 1.00 98.25 482 CYS A C 1
ATOM 3396 O O . CYS A 1 482 ? 7.362 -8.296 -11.186 1.00 98.25 482 CYS A O 1
ATOM 3398 N N . TRP A 1 483 ? 7.546 -6.602 -9.717 1.00 96.94 483 TRP A N 1
ATOM 3399 C CA . TRP A 1 483 ? 8.969 -6.312 -9.935 1.00 96.94 483 TRP A CA 1
ATOM 3400 C C . TRP A 1 483 ? 9.552 -5.504 -8.770 1.00 96.94 483 TRP A C 1
ATOM 3402 O O . TRP A 1 483 ? 8.810 -4.927 -7.983 1.00 96.94 483 TRP A O 1
ATOM 3412 N N . GLY A 1 484 ? 10.874 -5.447 -8.666 1.00 95.12 484 GLY A N 1
ATOM 3413 C CA . GLY A 1 484 ? 11.619 -4.769 -7.608 1.00 95.12 484 GLY A CA 1
ATOM 3414 C C . GLY A 1 484 ? 12.513 -5.715 -6.814 1.00 95.12 484 GLY A C 1
ATOM 3415 O O . GLY A 1 484 ? 12.996 -6.721 -7.343 1.00 95.12 484 GLY A O 1
ATOM 3416 N N . GLU A 1 485 ? 12.735 -5.396 -5.543 1.00 92.50 485 GLU A N 1
ATOM 3417 C CA . GLU A 1 485 ? 13.477 -6.248 -4.618 1.00 92.50 485 GLU A CA 1
ATOM 3418 C C . GLU A 1 485 ? 12.773 -7.593 -4.395 1.00 92.50 485 GLU A C 1
ATOM 3420 O O . GLU A 1 485 ? 11.569 -7.636 -4.166 1.00 92.50 485 GLU A O 1
ATOM 3425 N N . ASN A 1 486 ? 13.529 -8.696 -4.427 1.00 93.12 486 ASN A N 1
ATOM 3426 C CA . ASN A 1 486 ? 13.029 -10.056 -4.204 1.00 93.12 486 ASN A CA 1
ATOM 3427 C C . ASN A 1 486 ? 13.855 -10.838 -3.162 1.00 93.12 486 ASN A C 1
ATOM 3429 O O . ASN A 1 486 ? 13.881 -12.070 -3.185 1.00 93.12 486 ASN A O 1
ATOM 3433 N N . SER A 1 487 ? 14.537 -10.140 -2.246 1.00 87.50 487 SER A N 1
ATOM 3434 C CA . SER A 1 487 ? 15.390 -10.758 -1.218 1.00 87.50 487 SER A CA 1
ATOM 3435 C C . SER A 1 487 ? 14.650 -11.770 -0.332 1.00 87.50 487 SER A C 1
ATOM 3437 O O . SER A 1 487 ? 15.251 -12.750 0.097 1.00 87.50 487 SER A O 1
ATOM 3439 N N . HIS A 1 488 ? 13.350 -11.555 -0.106 1.00 90.81 488 HIS A N 1
ATOM 3440 C CA . HIS A 1 488 ? 12.467 -12.417 0.691 1.00 90.81 488 HIS A CA 1
ATOM 3441 C C . HIS A 1 488 ? 11.398 -13.102 -0.172 1.00 90.81 488 HIS A C 1
ATOM 3443 O O . HIS A 1 488 ? 10.422 -13.630 0.347 1.00 90.81 488 HIS A O 1
ATOM 3449 N N . GLY A 1 489 ? 11.536 -13.053 -1.501 1.00 94.81 489 GLY A N 1
ATOM 3450 C CA . GLY A 1 489 ? 10.552 -13.628 -2.413 1.00 94.81 489 GLY A CA 1
ATOM 3451 C C . GLY A 1 489 ? 9.301 -12.772 -2.633 1.00 94.81 489 GLY A C 1
ATOM 3452 O O . GLY A 1 489 ? 8.344 -13.252 -3.230 1.00 94.81 489 GLY A O 1
ATOM 3453 N N . GLN A 1 490 ? 9.286 -11.504 -2.201 1.00 95.31 490 GLN A N 1
ATOM 3454 C CA . GLN A 1 490 ? 8.104 -10.630 -2.252 1.00 95.31 490 GLN A CA 1
ATOM 3455 C C . GLN A 1 490 ? 7.571 -10.334 -3.668 1.00 95.31 490 GLN A C 1
ATOM 3457 O O . GLN A 1 490 ? 6.424 -9.907 -3.815 1.00 95.31 490 GLN A O 1
ATOM 3462 N N . VAL A 1 491 ? 8.345 -10.613 -4.723 1.00 96.38 491 VAL A N 1
ATOM 3463 C CA . VAL A 1 491 ? 7.888 -10.528 -6.121 1.00 96.38 491 VAL A CA 1
ATOM 3464 C C . VAL A 1 491 ? 7.123 -11.788 -6.548 1.00 96.38 491 VAL A C 1
ATOM 3466 O O . VAL A 1 491 ? 6.229 -11.695 -7.383 1.00 96.38 491 VAL A O 1
ATOM 3469 N N . GLY A 1 492 ? 7.415 -12.958 -5.969 1.00 94.94 492 GLY A N 1
ATOM 3470 C CA . GLY A 1 492 ? 6.640 -14.190 -6.181 1.00 94.94 492 GLY A CA 1
ATOM 3471 C C . GLY A 1 492 ? 6.965 -14.988 -7.455 1.00 94.94 492 GLY A C 1
ATOM 3472 O O . GLY A 1 492 ? 6.134 -15.773 -7.908 1.00 94.94 492 GLY A O 1
ATOM 3473 N N . VAL A 1 493 ? 8.130 -14.768 -8.083 1.00 86.88 493 VAL A N 1
ATOM 3474 C CA . VAL A 1 493 ? 8.487 -15.303 -9.425 1.00 86.88 493 VAL A CA 1
ATOM 3475 C C . VAL A 1 493 ? 9.748 -16.183 -9.455 1.00 86.88 493 VAL A C 1
ATOM 3477 O O . VAL A 1 493 ? 10.348 -16.386 -10.517 1.00 86.88 493 VAL A O 1
ATOM 3480 N N . GLY A 1 494 ? 10.197 -16.693 -8.311 1.00 74.06 494 GLY A N 1
ATOM 3481 C CA . GLY A 1 494 ? 11.401 -17.522 -8.209 1.00 74.06 494 GLY A CA 1
ATOM 3482 C C . GLY A 1 494 ? 12.023 -17.488 -6.812 1.00 74.06 494 GLY A C 1
ATOM 3483 O O . GLY A 1 494 ? 11.501 -16.789 -5.944 1.00 74.06 494 GLY A O 1
ATOM 3484 N N . PRO A 1 495 ? 13.146 -18.202 -6.600 1.00 75.44 495 PRO A N 1
ATOM 3485 C CA . PRO A 1 495 ? 13.671 -18.450 -5.263 1.00 75.44 495 PRO A CA 1
ATOM 3486 C C . PRO A 1 495 ? 14.063 -17.154 -4.552 1.00 75.44 495 PRO A C 1
ATOM 3488 O O . PRO A 1 495 ? 14.777 -16.316 -5.114 1.00 75.44 495 PRO A O 1
ATOM 3491 N N . ALA A 1 496 ? 13.633 -17.024 -3.298 1.00 77.44 496 ALA A N 1
ATOM 3492 C CA . ALA A 1 496 ? 14.053 -15.952 -2.403 1.00 77.44 496 ALA A CA 1
ATOM 3493 C C . ALA A 1 496 ? 15.539 -16.112 -2.053 1.00 77.44 496 ALA A C 1
ATOM 3495 O O . ALA A 1 496 ? 15.949 -17.141 -1.512 1.00 77.44 496 ALA A O 1
ATOM 3496 N N . ARG A 1 497 ? 16.363 -15.111 -2.385 1.00 75.38 497 ARG A N 1
ATOM 3497 C CA . ARG A 1 497 ? 17.774 -15.040 -1.971 1.00 75.38 497 ARG A CA 1
ATOM 3498 C C . ARG A 1 497 ? 18.194 -13.579 -1.790 1.00 75.38 497 ARG A C 1
ATOM 3500 O O . ARG A 1 497 ? 17.765 -12.746 -2.593 1.00 75.38 497 ARG A O 1
ATOM 3507 N N . PRO A 1 498 ? 19.069 -13.262 -0.818 1.00 77.12 498 PRO A N 1
ATOM 3508 C CA . PRO A 1 498 ? 19.565 -11.903 -0.615 1.00 77.12 498 PRO A CA 1
ATOM 3509 C C . PRO A 1 498 ? 20.123 -11.277 -1.900 1.00 77.12 498 PRO A C 1
ATOM 3511 O O . PRO A 1 498 ? 20.918 -11.900 -2.604 1.00 77.12 498 PRO A O 1
ATOM 3514 N N . GLY A 1 499 ? 19.709 -10.042 -2.198 1.00 75.62 499 GLY A N 1
ATOM 3515 C CA . GLY A 1 499 ? 20.215 -9.270 -3.339 1.00 75.62 499 GLY A CA 1
ATOM 3516 C C . GLY A 1 499 ? 19.612 -9.635 -4.701 1.00 75.62 499 GLY A C 1
ATOM 3517 O O . GLY A 1 499 ? 20.048 -9.095 -5.717 1.00 75.62 499 GLY A O 1
ATOM 3518 N N . VAL A 1 500 ? 18.616 -10.525 -4.760 1.00 84.88 500 VAL A N 1
ATOM 3519 C CA . VAL A 1 500 ? 17.891 -10.808 -6.007 1.00 84.88 500 VAL A CA 1
ATOM 3520 C C . VAL A 1 500 ? 16.944 -9.655 -6.328 1.00 84.88 500 VAL A C 1
ATOM 3522 O O . VAL A 1 500 ? 16.087 -9.299 -5.521 1.00 84.88 500 VAL A O 1
ATOM 3525 N N . LEU A 1 501 ? 17.070 -9.114 -7.540 1.00 88.88 501 LEU A N 1
ATOM 3526 C CA . LEU A 1 501 ? 16.238 -8.034 -8.067 1.00 88.88 501 LEU A CA 1
ATOM 3527 C C . LEU A 1 501 ? 15.517 -8.489 -9.338 1.00 88.88 501 LEU A C 1
ATOM 3529 O O . LEU A 1 501 ? 16.096 -9.154 -10.200 1.00 88.88 501 LEU A O 1
ATOM 3533 N N . VAL A 1 502 ? 14.256 -8.092 -9.473 1.00 92.19 502 VAL A N 1
ATOM 3534 C CA . VAL A 1 502 ? 13.449 -8.268 -10.683 1.00 92.19 502 VAL A CA 1
ATOM 3535 C C . VAL A 1 502 ? 13.246 -6.886 -11.291 1.00 92.19 502 VAL A C 1
ATOM 3537 O O . VAL A 1 502 ? 12.391 -6.134 -10.852 1.00 92.19 502 VAL A O 1
ATOM 3540 N N . TRP A 1 503 ? 14.055 -6.513 -12.279 1.00 90.44 503 TRP A N 1
ATOM 3541 C CA . TRP A 1 503 ? 14.112 -5.126 -12.768 1.00 90.44 503 TRP A CA 1
ATOM 3542 C C . TRP A 1 503 ? 12.873 -4.654 -13.534 1.00 90.44 503 TRP A C 1
ATOM 3544 O O . TRP A 1 503 ? 12.574 -3.463 -13.557 1.00 90.44 503 TRP A O 1
ATOM 3554 N N . GLN A 1 504 ? 12.160 -5.576 -14.175 1.00 92.56 504 GLN A N 1
ATOM 3555 C CA . GLN A 1 504 ? 11.010 -5.280 -15.026 1.00 92.56 504 GLN A CA 1
ATOM 3556 C C . GLN A 1 504 ? 9.796 -6.106 -14.602 1.00 92.56 504 GLN A C 1
ATOM 3558 O O . GLN A 1 504 ? 9.990 -7.203 -14.070 1.00 92.56 504 GLN A O 1
ATOM 3563 N N . PRO A 1 505 ? 8.561 -5.625 -14.861 1.00 96.75 505 PRO A N 1
ATOM 3564 C CA . PRO A 1 505 ? 7.346 -6.364 -14.540 1.00 96.75 505 PRO A CA 1
ATOM 3565 C C . PRO A 1 505 ? 7.408 -7.810 -15.030 1.00 96.75 505 PRO A C 1
ATOM 3567 O O . PRO A 1 505 ? 7.554 -8.066 -16.226 1.00 96.75 505 PRO A O 1
ATOM 3570 N N . ARG A 1 506 ? 7.254 -8.760 -14.104 1.00 95.88 506 ARG A N 1
ATOM 3571 C CA . ARG A 1 506 ? 7.185 -10.190 -14.404 1.00 95.88 506 ARG A CA 1
ATOM 3572 C C . ARG A 1 506 ? 5.870 -10.761 -13.897 1.00 95.88 506 ARG A C 1
ATOM 3574 O O . ARG A 1 506 ? 5.457 -10.479 -12.77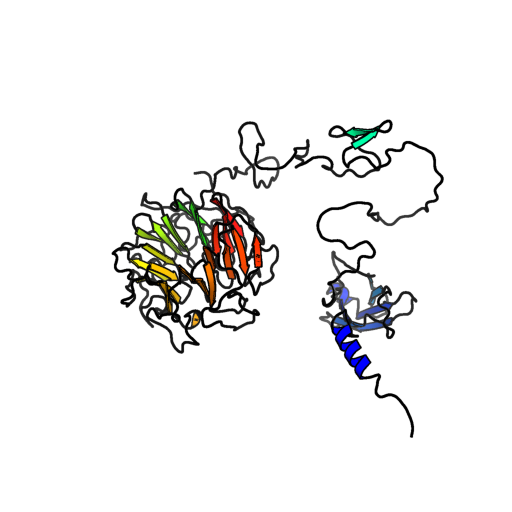5 1.00 95.88 506 ARG A O 1
ATOM 3581 N N . ARG A 1 507 ? 5.213 -11.559 -14.738 1.00 96.38 507 ARG A N 1
ATOM 3582 C CA . ARG A 1 507 ? 3.937 -12.195 -14.401 1.00 96.38 507 ARG A CA 1
ATOM 3583 C C . ARG A 1 507 ? 4.114 -13.171 -13.238 1.00 96.38 507 ARG A C 1
ATOM 3585 O O . ARG A 1 507 ? 5.061 -13.961 -13.237 1.00 96.38 507 ARG A O 1
ATOM 3592 N N . VAL A 1 508 ? 3.196 -13.116 -12.279 1.00 97.31 508 VAL A N 1
ATOM 3593 C CA . VAL A 1 508 ? 3.168 -13.956 -11.078 1.00 97.31 508 VAL A CA 1
ATOM 3594 C C . VAL A 1 508 ? 2.081 -15.012 -11.235 1.00 97.31 508 VAL A C 1
ATOM 3596 O O . VAL A 1 508 ? 0.898 -14.687 -11.313 1.00 97.31 508 VAL A O 1
ATOM 3599 N N . GLY A 1 509 ? 2.478 -16.285 -11.260 1.00 92.56 509 GLY A N 1
ATOM 3600 C CA . GLY A 1 509 ? 1.544 -17.406 -11.389 1.00 92.56 509 GLY A CA 1
ATOM 3601 C C . GLY A 1 509 ? 0.737 -17.401 -12.695 1.00 92.56 509 GLY A C 1
ATOM 3602 O O . GLY A 1 509 ? 1.108 -16.757 -13.681 1.00 92.56 509 GLY A O 1
ATOM 3603 N N . SER A 1 510 ? -0.355 -18.174 -12.707 1.00 92.81 510 SER A N 1
ATOM 3604 C CA . SER A 1 510 ? -1.259 -18.329 -13.855 1.00 92.81 510 SER A CA 1
ATOM 3605 C C . SER A 1 510 ? -2.578 -17.556 -13.737 1.00 92.81 510 SER A C 1
ATOM 3607 O O . SER A 1 510 ? -3.136 -17.219 -14.780 1.00 92.81 510 SER A O 1
ATOM 3609 N N . ASN A 1 511 ? -3.029 -17.249 -12.513 1.00 93.69 511 ASN A N 1
ATOM 3610 C CA . ASN A 1 511 ? -4.300 -16.570 -12.228 1.00 93.69 511 ASN A CA 1
ATOM 3611 C C . ASN A 1 511 ? -4.393 -15.185 -12.894 1.00 93.69 511 ASN A C 1
ATOM 3613 O O . ASN A 1 511 ? -3.407 -14.450 -12.980 1.00 93.69 511 ASN A O 1
ATOM 3617 N N . ASP A 1 512 ? -5.598 -14.822 -13.323 1.00 95.62 512 ASP A N 1
ATOM 3618 C CA . ASP A 1 512 ? -5.891 -13.644 -14.145 1.00 95.62 512 ASP A CA 1
ATOM 3619 C C . ASP A 1 512 ? -7.109 -12.841 -13.657 1.00 95.62 512 ASP A C 1
ATOM 3621 O O . ASP A 1 512 ? -7.638 -11.997 -14.377 1.00 95.62 512 ASP A O 1
ATOM 3625 N N . ASP A 1 513 ? -7.542 -13.070 -12.418 1.00 96.81 513 ASP A N 1
ATOM 3626 C CA . ASP A 1 513 ? -8.743 -12.490 -11.821 1.00 96.81 513 ASP A CA 1
ATOM 3627 C C . ASP A 1 513 ? -8.489 -11.810 -10.466 1.00 96.81 513 ASP A C 1
ATOM 3629 O O . ASP A 1 513 ? -9.407 -11.667 -9.649 1.00 96.81 513 ASP A O 1
ATOM 3633 N N . TYR A 1 514 ? -7.258 -11.361 -10.213 1.00 97.81 514 TYR A N 1
ATOM 3634 C CA . TYR A 1 514 ? -6.963 -10.519 -9.056 1.00 97.81 514 TYR A CA 1
ATOM 3635 C C . TYR A 1 514 ? -7.674 -9.164 -9.169 1.00 97.81 514 TYR A C 1
ATOM 3637 O O . TYR A 1 514 ? -7.770 -8.574 -10.246 1.00 97.81 514 TYR A O 1
ATOM 3645 N N . ASN A 1 515 ? -8.182 -8.652 -8.046 1.00 95.81 515 ASN A N 1
ATOM 3646 C CA . ASN A 1 515 ? -8.889 -7.367 -7.990 1.00 95.81 515 ASN A CA 1
ATOM 3647 C C . ASN A 1 515 ? -8.403 -6.426 -6.878 1.00 95.81 515 ASN A C 1
ATOM 3649 O O . ASN A 1 515 ? -8.679 -5.227 -6.951 1.00 95.81 515 ASN A O 1
ATOM 3653 N N . ALA A 1 516 ? -7.664 -6.924 -5.884 1.00 96.19 516 ALA A N 1
ATOM 3654 C CA . ALA A 1 516 ? -7.010 -6.091 -4.879 1.00 96.19 516 ALA A CA 1
ATOM 3655 C C . ALA A 1 516 ? -5.573 -6.554 -4.627 1.00 96.19 516 ALA A C 1
ATOM 3657 O O . ALA A 1 516 ? -5.286 -7.749 -4.643 1.00 96.19 516 ALA A O 1
ATOM 3658 N N . LEU A 1 517 ? -4.689 -5.588 -4.377 1.00 98.00 517 LEU A N 1
ATOM 3659 C CA . LEU A 1 517 ? -3.272 -5.785 -4.085 1.00 98.00 517 LEU A CA 1
ATOM 3660 C C . LEU A 1 517 ? -2.891 -4.953 -2.866 1.00 98.00 517 LEU A C 1
ATOM 3662 O O . LEU A 1 517 ? -3.349 -3.815 -2.739 1.00 98.00 517 LEU A O 1
ATOM 3666 N N . ALA A 1 518 ? -2.013 -5.494 -2.030 1.00 97.88 518 ALA A N 1
ATOM 3667 C CA . ALA A 1 518 ? -1.320 -4.743 -0.998 1.00 97.88 518 ALA A CA 1
ATOM 3668 C C . ALA A 1 518 ? 0.119 -5.218 -0.858 1.00 97.88 518 ALA A C 1
ATOM 3670 O O . ALA A 1 518 ? 0.409 -6.413 -0.939 1.00 97.88 518 ALA A O 1
ATOM 3671 N N . LEU A 1 519 ? 1.011 -4.261 -0.648 1.00 96.94 519 LEU A N 1
ATOM 3672 C CA . LEU A 1 519 ? 2.439 -4.487 -0.537 1.00 96.94 519 LEU A CA 1
ATOM 3673 C C . LEU A 1 519 ? 2.932 -3.832 0.747 1.00 96.94 519 LEU A C 1
ATOM 3675 O O . LEU A 1 519 ? 2.555 -2.704 1.044 1.00 96.94 519 LEU A O 1
ATOM 3679 N N . GLY A 1 520 ? 3.759 -4.561 1.490 1.00 92.81 520 GLY A N 1
ATOM 3680 C CA . GLY A 1 520 ? 4.430 -4.072 2.691 1.00 92.81 520 GLY A CA 1
ATOM 3681 C C . GLY A 1 520 ? 5.903 -3.771 2.432 1.00 92.81 520 GLY A C 1
ATOM 3682 O O . GLY A 1 520 ? 6.305 -3.447 1.312 1.00 92.81 520 GLY A O 1
ATOM 3683 N N . GLN A 1 521 ? 6.734 -3.934 3.468 1.00 90.19 521 GLN A N 1
ATOM 3684 C CA . GLN A 1 521 ? 8.186 -3.776 3.323 1.00 90.19 521 GLN A CA 1
ATOM 3685 C C . GLN A 1 521 ? 8.803 -4.874 2.445 1.00 90.19 521 GLN A C 1
ATOM 3687 O O . GLN A 1 521 ? 9.538 -4.581 1.507 1.00 90.19 521 GLN A O 1
ATOM 3692 N N . SER A 1 522 ? 8.483 -6.129 2.760 1.00 93.75 522 SER A N 1
ATOM 3693 C CA . SER A 1 522 ? 9.071 -7.315 2.124 1.00 93.75 522 SER A CA 1
ATOM 3694 C C . SER A 1 522 ? 8.029 -8.414 1.911 1.00 93.75 522 SER A C 1
ATOM 3696 O O . SER A 1 522 ? 8.364 -9.594 1.933 1.00 93.75 522 SER A O 1
ATOM 3698 N N . ALA A 1 523 ? 6.757 -8.047 1.766 1.00 97.25 523 ALA A N 1
ATOM 3699 C CA . ALA A 1 523 ? 5.651 -8.980 1.582 1.00 97.25 523 ALA A CA 1
ATOM 3700 C C . ALA A 1 523 ? 4.606 -8.407 0.623 1.00 97.25 523 ALA A C 1
ATOM 3702 O O . ALA A 1 523 ? 4.485 -7.187 0.465 1.00 97.25 523 ALA A O 1
ATOM 3703 N N . THR A 1 524 ? 3.848 -9.303 0.006 1.00 98.50 524 THR A N 1
ATOM 3704 C CA . THR A 1 524 ? 2.778 -8.997 -0.938 1.00 98.50 524 THR A CA 1
ATOM 3705 C C . THR A 1 524 ? 1.576 -9.859 -0.615 1.00 98.50 524 THR A C 1
ATOM 3707 O O . THR A 1 524 ? 1.716 -11.058 -0.387 1.00 98.50 524 THR A O 1
ATOM 3710 N N . CYS A 1 525 ? 0.390 -9.263 -0.652 1.00 98.44 525 CYS A N 1
ATOM 3711 C CA . CYS A 1 525 ? -0.858 -10.001 -0.676 1.00 98.44 525 CYS A CA 1
ATOM 3712 C C . CYS A 1 525 ? -1.736 -9.552 -1.841 1.00 98.44 525 CYS A C 1
ATOM 3714 O O . CYS A 1 525 ? -1.739 -8.385 -2.244 1.00 98.44 525 CYS A O 1
ATOM 3716 N N . ALA A 1 526 ? -2.521 -10.487 -2.358 1.00 98.19 526 ALA A N 1
ATOM 3717 C CA . ALA A 1 526 ? -3.454 -10.265 -3.444 1.00 98.19 526 ALA A CA 1
ATOM 3718 C C . ALA A 1 526 ? -4.770 -10.997 -3.174 1.00 98.19 526 ALA A C 1
ATOM 3720 O O . ALA A 1 526 ? -4.784 -12.127 -2.681 1.00 98.19 526 ALA A O 1
ATOM 3721 N N . VAL A 1 527 ? -5.876 -10.345 -3.520 1.00 97.94 527 VAL A N 1
ATOM 3722 C CA . VAL A 1 527 ? -7.226 -10.902 -3.414 1.00 97.94 527 VAL A CA 1
ATOM 3723 C C . VAL A 1 527 ? -7.765 -11.140 -4.817 1.00 97.94 527 VAL A C 1
ATOM 3725 O O . VAL A 1 527 ? -7.631 -10.282 -5.697 1.00 97.94 527 VAL A O 1
ATOM 3728 N N . ARG A 1 528 ? -8.343 -12.321 -5.032 1.00 96.94 528 ARG A N 1
ATOM 3729 C CA . ARG A 1 528 ? -9.057 -12.677 -6.264 1.00 96.94 528 ARG A CA 1
ATOM 3730 C C . ARG A 1 528 ? -10.497 -12.173 -6.219 1.00 96.94 528 ARG A C 1
ATOM 3732 O O . ARG A 1 528 ? -11.078 -12.015 -5.145 1.00 96.94 528 ARG A O 1
ATOM 3739 N N . ARG A 1 529 ? -11.140 -12.022 -7.380 1.00 95.38 529 ARG A N 1
ATOM 3740 C CA . ARG A 1 529 ? -12.580 -11.700 -7.466 1.00 95.38 529 ARG A CA 1
ATOM 3741 C C . ARG A 1 529 ? -13.489 -12.714 -6.779 1.00 95.38 529 ARG A C 1
ATOM 3743 O O . ARG A 1 529 ? -14.598 -12.349 -6.401 1.00 95.38 529 ARG A O 1
ATOM 3750 N N . SER A 1 530 ? -13.054 -13.954 -6.601 1.00 93.69 530 SER A N 1
ATOM 3751 C CA . SER A 1 530 ? -13.738 -14.973 -5.790 1.00 93.69 530 SER A CA 1
ATOM 3752 C C . SER A 1 530 ? -13.743 -14.641 -4.291 1.00 93.69 530 SER A C 1
ATOM 3754 O O . SER A 1 530 ? -14.662 -15.030 -3.577 1.00 93.69 530 SER A O 1
ATOM 3756 N N . GLY A 1 531 ? -12.775 -13.848 -3.824 1.00 94.19 531 GLY A N 1
ATOM 3757 C CA . GLY A 1 531 ? -12.520 -13.559 -2.415 1.00 94.19 531 GLY A CA 1
ATOM 3758 C C . GLY A 1 531 ? -11.392 -14.397 -1.809 1.00 94.19 531 GLY A C 1
ATOM 3759 O O . GLY A 1 531 ? -11.138 -14.264 -0.613 1.00 94.19 531 GLY A O 1
ATOM 3760 N N . GLU A 1 532 ? -10.717 -15.241 -2.595 1.00 95.38 532 GLU A N 1
ATOM 3761 C CA . GLU A 1 532 ? -9.508 -15.955 -2.164 1.00 95.38 532 GLU A CA 1
ATOM 3762 C C . GLU A 1 532 ? -8.376 -14.959 -1.864 1.00 95.38 532 GLU A C 1
ATOM 3764 O O . GLU A 1 532 ? -8.121 -14.047 -2.657 1.00 95.38 532 GLU A O 1
ATOM 3769 N N . LEU A 1 533 ? -7.677 -15.160 -0.744 1.00 96.81 533 LEU A N 1
ATOM 3770 C CA . LEU A 1 533 ? -6.533 -14.346 -0.325 1.00 96.81 533 LEU A CA 1
ATOM 3771 C C . LEU A 1 533 ? -5.244 -15.148 -0.488 1.00 96.81 533 LEU A C 1
ATOM 3773 O O . LEU A 1 533 ? -5.130 -16.261 0.031 1.00 96.81 533 LEU A O 1
ATOM 3777 N N . TYR A 1 534 ? -4.268 -14.545 -1.156 1.00 97.94 534 TYR A N 1
ATOM 3778 C CA . TYR A 1 534 ? -2.908 -15.055 -1.278 1.00 97.94 534 TYR A CA 1
ATOM 3779 C C . TYR A 1 534 ? -1.928 -14.061 -0.675 1.00 97.94 534 TYR A C 1
ATOM 3781 O O . TYR A 1 534 ? -2.072 -12.864 -0.905 1.00 97.94 534 TYR A O 1
ATOM 3789 N N . CYS A 1 535 ? -0.923 -14.559 0.036 1.00 98.19 535 CYS A N 1
ATOM 3790 C CA . CYS A 1 535 ? 0.152 -13.765 0.618 1.00 98.19 535 CYS A CA 1
ATOM 3791 C C . CYS A 1 535 ? 1.498 -14.476 0.441 1.00 98.19 535 CYS A C 1
ATOM 3793 O O . CYS A 1 535 ? 1.569 -15.704 0.480 1.00 98.19 535 CYS A O 1
ATOM 3795 N N . TRP A 1 536 ? 2.561 -13.711 0.210 1.00 98.06 536 TRP A N 1
ATOM 3796 C CA . TRP A 1 536 ? 3.927 -14.210 0.056 1.00 98.06 536 TRP A CA 1
ATOM 3797 C C . TRP A 1 536 ? 4.962 -13.134 0.397 1.00 98.06 536 TRP A C 1
ATOM 3799 O O . TRP A 1 536 ? 4.630 -11.965 0.588 1.00 98.06 536 TRP A O 1
ATOM 3809 N N . GLY A 1 537 ? 6.225 -13.533 0.482 1.00 97.44 537 GLY A N 1
ATOM 3810 C CA . GLY A 1 537 ? 7.349 -12.737 0.951 1.00 97.44 537 GLY A CA 1
ATOM 3811 C C . GLY A 1 537 ? 7.790 -13.136 2.360 1.00 97.44 537 GLY A C 1
ATOM 3812 O O . GLY A 1 537 ? 7.652 -14.288 2.771 1.00 97.44 537 GLY A O 1
ATOM 3813 N N . SER A 1 538 ? 8.292 -12.154 3.105 1.00 95.06 538 SER A N 1
ATOM 3814 C CA . SER A 1 538 ? 8.740 -12.305 4.490 1.00 95.06 538 SER A CA 1
ATOM 3815 C C . SER A 1 538 ? 7.584 -12.634 5.440 1.00 95.06 538 SER A C 1
ATOM 3817 O O . SER A 1 538 ? 6.519 -12.016 5.365 1.00 95.06 538 SER A O 1
ATOM 3819 N N . ASN A 1 539 ? 7.816 -13.576 6.355 1.00 94.88 539 ASN A N 1
ATOM 3820 C CA . ASN A 1 539 ? 6.853 -14.065 7.335 1.00 94.88 539 ASN A CA 1
ATOM 3821 C C . ASN A 1 539 ? 7.454 -14.291 8.738 1.00 94.88 539 ASN A C 1
ATOM 3823 O O . ASN A 1 539 ? 6.857 -14.984 9.557 1.00 94.88 539 ASN A O 1
ATOM 3827 N N . ASP A 1 540 ? 8.619 -13.725 9.043 1.00 88.38 540 ASP A N 1
ATOM 3828 C CA . ASP A 1 540 ? 9.375 -13.928 10.291 1.00 88.38 540 ASP A CA 1
ATOM 3829 C C . ASP A 1 540 ? 8.582 -13.683 11.595 1.00 88.38 540 ASP A C 1
ATOM 3831 O O . ASP A 1 540 ? 8.972 -14.131 12.673 1.00 88.38 540 ASP A O 1
ATOM 3835 N N . ILE A 1 541 ? 7.443 -12.999 11.516 1.00 86.56 541 ILE A N 1
ATOM 3836 C CA . ILE A 1 541 ? 6.546 -12.690 12.639 1.00 86.56 541 ILE A CA 1
ATOM 3837 C C . ILE A 1 541 ? 5.081 -13.062 12.359 1.00 86.56 541 ILE A C 1
ATOM 3839 O O . ILE A 1 541 ? 4.196 -12.682 13.127 1.00 86.56 541 ILE A O 1
ATOM 3843 N N . GLY A 1 542 ? 4.813 -13.813 11.290 1.00 90.94 542 GLY A N 1
ATOM 3844 C CA . GLY A 1 542 ? 3.468 -14.251 10.920 1.00 90.94 542 GLY A CA 1
ATOM 3845 C C . GLY A 1 542 ? 2.655 -13.221 10.130 1.00 90.94 542 GLY A C 1
ATOM 3846 O O . GLY A 1 542 ? 1.433 -13.337 10.075 1.00 90.94 542 GLY A O 1
ATOM 3847 N N . GLN A 1 543 ? 3.291 -12.209 9.527 1.00 93.69 543 GLN A N 1
ATOM 3848 C CA . GLN A 1 543 ? 2.634 -11.145 8.755 1.00 93.69 543 GLN A CA 1
ATOM 3849 C C . GLN A 1 543 ? 1.910 -11.643 7.492 1.00 93.69 543 GLN A C 1
ATOM 3851 O O . GLN A 1 543 ? 1.069 -10.926 6.951 1.00 93.69 543 GLN A O 1
ATOM 3856 N N . LEU A 1 544 ? 2.156 -12.879 7.045 1.00 96.12 544 LEU A N 1
ATOM 3857 C CA . LEU A 1 544 ? 1.410 -13.492 5.943 1.00 96.12 544 LEU A CA 1
ATOM 3858 C C . LEU A 1 544 ? 0.100 -14.164 6.385 1.00 96.12 544 LEU A C 1
ATOM 3860 O O . LEU A 1 544 ? -0.749 -14.424 5.539 1.00 96.12 544 LEU A O 1
ATOM 3864 N N . GLY A 1 545 ? -0.102 -14.415 7.683 1.00 92.12 545 GLY A N 1
ATOM 3865 C CA . GLY A 1 545 ? -1.380 -14.924 8.202 1.00 92.12 545 GLY A CA 1
ATOM 3866 C C . GLY A 1 545 ? -1.603 -16.425 8.000 1.00 92.12 545 GLY A C 1
ATOM 3867 O O . GLY A 1 545 ? -2.746 -16.867 7.957 1.00 92.12 545 GLY A O 1
ATOM 3868 N N . LEU A 1 546 ? -0.524 -17.194 7.844 1.00 85.25 546 LEU A N 1
ATOM 3869 C CA . LEU A 1 546 ? -0.542 -18.618 7.481 1.00 85.25 546 LEU A CA 1
ATOM 3870 C C . LEU A 1 546 ? -0.442 -19.574 8.681 1.00 85.25 546 LEU A C 1
ATOM 3872 O O . LEU A 1 546 ? -0.371 -20.782 8.491 1.00 85.25 546 LEU A O 1
ATOM 3876 N N . GLY A 1 547 ? -0.403 -19.052 9.911 1.00 85.69 547 GLY A N 1
ATOM 3877 C CA . GLY A 1 547 ? -0.260 -19.861 11.128 1.00 85.69 547 GLY A CA 1
ATOM 3878 C C . GLY A 1 547 ? 1.176 -20.275 11.465 1.00 85.69 547 GLY A C 1
ATOM 3879 O O . GLY A 1 547 ? 1.399 -20.909 12.490 1.00 85.69 547 GLY A O 1
ATOM 3880 N N . ASP A 1 548 ? 2.162 -19.869 10.663 1.00 86.19 548 ASP A N 1
ATOM 3881 C CA . ASP A 1 548 ? 3.585 -20.134 10.893 1.00 86.19 548 ASP A CA 1
ATOM 3882 C C . ASP A 1 548 ? 4.431 -18.845 10.838 1.00 86.19 548 ASP A C 1
ATOM 3884 O O . ASP A 1 548 ? 3.898 -17.735 10.931 1.00 86.19 548 ASP A O 1
ATOM 3888 N N . ARG A 1 549 ? 5.763 -18.990 10.784 1.00 89.81 549 ARG A N 1
ATOM 3889 C CA . ARG A 1 549 ? 6.724 -17.889 10.571 1.00 89.81 549 ARG A CA 1
ATOM 3890 C C . ARG A 1 549 ? 7.666 -18.148 9.393 1.00 89.81 549 ARG A C 1
ATOM 3892 O O . ARG A 1 549 ? 8.836 -17.781 9.435 1.00 89.81 549 ARG A O 1
ATOM 3899 N N . LEU A 1 550 ? 7.184 -18.873 8.387 1.00 89.12 550 LEU A N 1
ATOM 3900 C CA . LEU A 1 550 ? 7.991 -19.292 7.246 1.00 89.12 550 LEU A CA 1
ATOM 3901 C C . LEU A 1 550 ? 7.746 -18.374 6.054 1.00 89.12 550 LEU A C 1
ATOM 3903 O O . LEU A 1 550 ? 6.602 -18.225 5.613 1.00 89.12 550 LEU A O 1
ATOM 3907 N N . ASP A 1 551 ? 8.822 -17.771 5.550 1.00 89.56 551 ASP A N 1
ATOM 3908 C CA . ASP A 1 551 ? 8.817 -16.977 4.321 1.00 89.56 551 ASP A CA 1
ATOM 3909 C C . ASP A 1 551 ? 8.287 -17.811 3.149 1.00 89.56 551 ASP A C 1
ATOM 3911 O O . ASP A 1 551 ? 8.510 -19.022 3.072 1.00 89.56 551 ASP A O 1
ATOM 3915 N N . ARG A 1 552 ? 7.593 -17.159 2.216 1.00 93.00 552 ARG A N 1
ATOM 3916 C CA . ARG A 1 552 ? 7.052 -17.799 1.011 1.00 93.00 552 ARG A CA 1
ATOM 3917 C C . ARG A 1 552 ? 7.572 -17.067 -0.211 1.00 93.00 552 ARG A C 1
ATOM 3919 O O . ARG A 1 552 ? 7.327 -15.880 -0.369 1.00 93.00 552 ARG A O 1
ATOM 3926 N N . ASP A 1 553 ? 8.251 -17.764 -1.106 1.00 93.88 553 ASP A N 1
ATOM 3927 C CA . ASP A 1 553 ? 8.817 -17.170 -2.324 1.00 93.88 553 ASP A CA 1
ATOM 3928 C C . ASP A 1 553 ? 7.854 -17.162 -3.524 1.00 93.88 553 ASP A C 1
ATOM 3930 O O . ASP A 1 553 ? 8.187 -16.710 -4.622 1.00 93.88 553 ASP A O 1
ATOM 3934 N N . SER A 1 554 ? 6.640 -17.650 -3.297 1.00 93.69 554 SER A N 1
ATOM 3935 C CA . SER A 1 554 ? 5.559 -17.759 -4.264 1.00 93.69 554 SER A CA 1
ATOM 3936 C C . SER A 1 554 ? 4.210 -17.566 -3.562 1.00 93.69 554 SER A C 1
ATOM 3938 O O . SER A 1 554 ? 4.117 -17.794 -2.351 1.00 93.69 554 SER A O 1
ATOM 3940 N N . PRO A 1 555 ? 3.156 -17.130 -4.285 1.00 96.56 555 PRO A N 1
ATOM 3941 C CA . PRO A 1 555 ? 1.843 -16.891 -3.696 1.00 96.56 555 PRO A CA 1
ATOM 3942 C C . PRO A 1 555 ? 1.312 -18.090 -2.909 1.00 96.56 555 PRO A C 1
ATOM 3944 O O . PRO A 1 555 ? 0.927 -19.105 -3.488 1.00 96.56 555 PRO A O 1
ATOM 3947 N N . ALA A 1 556 ? 1.226 -17.947 -1.586 1.00 94.94 556 ALA A N 1
ATOM 3948 C CA . ALA A 1 556 ? 0.636 -18.949 -0.716 1.00 94.94 556 ALA A CA 1
ATOM 3949 C C . ALA A 1 556 ? -0.799 -18.565 -0.360 1.00 94.94 556 ALA A C 1
ATOM 3951 O O . ALA A 1 556 ? -1.101 -17.419 -0.027 1.00 94.94 556 ALA A O 1
ATOM 3952 N N . ARG A 1 557 ? -1.700 -19.538 -0.441 1.00 93.56 557 ARG A N 1
ATOM 3953 C CA . ARG A 1 557 ? -3.119 -19.347 -0.154 1.00 93.56 557 ARG A CA 1
ATOM 3954 C C . ARG A 1 557 ? -3.340 -19.227 1.357 1.00 93.56 557 ARG A C 1
ATOM 3956 O O . ARG A 1 557 ? -3.005 -20.146 2.093 1.00 93.56 557 ARG A O 1
ATOM 3963 N N . VAL A 1 558 ? -3.942 -18.122 1.791 1.00 89.69 558 VAL A N 1
ATOM 3964 C CA . VAL A 1 558 ? -4.308 -17.846 3.194 1.00 89.69 558 VAL A CA 1
ATOM 3965 C C . VAL A 1 558 ? -5.768 -18.209 3.468 1.00 89.69 558 VAL A C 1
ATOM 3967 O O . VAL A 1 558 ? -6.097 -18.719 4.531 1.00 89.69 558 VAL A O 1
ATOM 3970 N N . SER A 1 559 ? -6.660 -17.935 2.511 1.00 87.31 559 SER A N 1
ATOM 3971 C CA . SER A 1 559 ? -8.103 -18.177 2.642 1.00 87.31 559 SER A CA 1
ATOM 3972 C C . SER A 1 559 ? -8.718 -18.572 1.304 1.00 87.31 559 SER A C 1
ATOM 3974 O O . SER A 1 559 ? -8.270 -18.110 0.250 1.00 87.31 559 SER A O 1
ATOM 3976 N N . LEU A 1 560 ? -9.766 -19.396 1.356 1.00 78.62 560 LEU A N 1
ATOM 3977 C CA . LEU A 1 560 ? -10.520 -19.850 0.184 1.00 78.62 560 LEU A CA 1
ATOM 3978 C C . LEU A 1 560 ? -11.591 -18.857 -0.271 1.00 78.62 560 LEU A C 1
ATOM 3980 O O . LEU A 1 560 ? -11.991 -18.901 -1.425 1.00 78.62 560 LEU A O 1
ATOM 3984 N N . GLU A 1 561 ? -12.035 -17.945 0.590 1.00 80.69 561 GLU A N 1
ATOM 3985 C CA . GLU A 1 561 ? -13.029 -16.943 0.215 1.00 80.69 561 GLU A CA 1
ATOM 3986 C C . GLU A 1 561 ? -13.111 -15.795 1.227 1.00 80.69 561 GLU A C 1
ATOM 3988 O O . GLU A 1 561 ? -12.369 -15.732 2.215 1.00 80.69 561 GLU A O 1
ATOM 3993 N N . GLY A 1 562 ? -14.042 -14.880 0.956 1.00 87.00 562 GLY A N 1
ATOM 3994 C CA . GLY A 1 562 ? -14.521 -13.911 1.928 1.00 87.00 562 GLY A CA 1
ATOM 3995 C C . GLY A 1 562 ? -13.732 -12.613 2.000 1.00 87.00 562 GLY A C 1
ATOM 3996 O O . GLY A 1 562 ? -14.177 -11.732 2.717 1.00 87.00 562 GLY A O 1
ATOM 3997 N N . TRP A 1 563 ? -12.634 -12.417 1.268 1.00 93.56 563 TRP A N 1
ATOM 3998 C CA . TRP A 1 563 ? -11.872 -11.160 1.310 1.00 93.56 563 TRP A CA 1
ATOM 3999 C C . TRP A 1 563 ? -12.318 -10.159 0.237 1.00 93.56 563 TRP A C 1
ATOM 4001 O O . TRP A 1 563 ? -12.769 -10.531 -0.849 1.00 93.56 563 TRP A O 1
ATOM 4011 N N . GLN A 1 564 ? -12.227 -8.868 0.561 1.00 92.62 564 GLN A N 1
ATOM 4012 C CA . GLN A 1 564 ? -12.565 -7.760 -0.340 1.00 92.62 564 GLN A CA 1
ATOM 4013 C C . GLN A 1 564 ? -11.409 -6.769 -0.486 1.00 92.62 564 GLN A C 1
ATOM 4015 O O . GLN A 1 564 ? -11.124 -6.321 -1.594 1.00 92.62 564 GLN A O 1
ATOM 4020 N N . ALA A 1 565 ? -10.767 -6.408 0.623 1.00 94.06 565 ALA A N 1
ATOM 4021 C CA . ALA A 1 565 ? -9.640 -5.486 0.637 1.00 94.06 565 ALA A CA 1
ATOM 4022 C C . ALA A 1 565 ? -8.565 -5.983 1.599 1.00 94.06 565 ALA A C 1
ATOM 4024 O O . ALA A 1 565 ? -8.848 -6.712 2.549 1.00 94.06 565 ALA A O 1
ATOM 4025 N N . ILE A 1 566 ? -7.331 -5.574 1.346 1.00 97.31 566 ILE A N 1
ATOM 4026 C CA . ILE A 1 566 ? -6.155 -5.948 2.119 1.00 97.31 566 ILE A CA 1
ATOM 4027 C C . ILE A 1 566 ? -5.206 -4.746 2.132 1.00 97.31 566 ILE A C 1
ATOM 4029 O O . ILE A 1 566 ? -5.196 -3.964 1.182 1.00 97.31 566 ILE A O 1
ATOM 4033 N N . ALA A 1 567 ? -4.449 -4.583 3.208 1.00 97.81 567 ALA A N 1
ATOM 4034 C CA . ALA A 1 567 ? -3.408 -3.585 3.380 1.00 97.81 567 ALA A CA 1
ATOM 4035 C C . ALA A 1 567 ? -2.260 -4.196 4.177 1.00 97.81 567 ALA A C 1
ATOM 4037 O O . ALA A 1 567 ? -2.481 -4.892 5.170 1.00 97.81 567 ALA A O 1
ATOM 4038 N N . LEU A 1 568 ? -1.037 -3.934 3.732 1.00 96.19 568 LEU A N 1
ATOM 4039 C CA . LEU A 1 568 ? 0.176 -4.419 4.367 1.00 96.19 568 LEU A CA 1
ATOM 4040 C C . LEU A 1 568 ? 0.952 -3.219 4.877 1.00 96.19 568 LEU A C 1
ATOM 4042 O O . LEU A 1 568 ? 1.246 -2.302 4.119 1.00 96.19 568 LEU A O 1
ATOM 4046 N N . GLY A 1 569 ? 1.276 -3.255 6.161 1.00 94.62 569 GLY A N 1
ATOM 4047 C CA . GLY A 1 569 ? 2.231 -2.348 6.758 1.00 94.62 569 GLY A CA 1
ATOM 4048 C C . GLY A 1 569 ? 3.652 -2.873 6.613 1.00 94.62 569 GLY A C 1
ATOM 4049 O O . GLY A 1 569 ? 3.957 -3.763 5.813 1.00 94.62 569 GLY A O 1
ATOM 4050 N N . ARG A 1 570 ? 4.556 -2.357 7.446 1.00 91.88 570 ARG A N 1
ATOM 4051 C CA . ARG A 1 570 ? 5.949 -2.831 7.463 1.00 91.88 570 ARG A CA 1
ATOM 4052 C C . ARG A 1 570 ? 6.047 -4.304 7.874 1.00 91.88 570 ARG A C 1
ATOM 4054 O O . ARG A 1 570 ? 6.839 -5.051 7.306 1.00 91.88 570 ARG A O 1
ATOM 4061 N N . ARG A 1 571 ? 5.270 -4.684 8.890 1.00 94.00 571 ARG A N 1
ATOM 4062 C CA . ARG A 1 571 ? 5.378 -5.950 9.633 1.00 94.00 571 ARG A CA 1
ATOM 4063 C C . ARG A 1 571 ? 4.018 -6.495 10.094 1.00 94.00 571 ARG A C 1
ATOM 4065 O O . ARG A 1 571 ? 3.936 -7.412 10.903 1.00 94.00 571 ARG A O 1
ATOM 4072 N N . HIS A 1 572 ? 2.924 -5.944 9.594 1.00 97.00 572 HIS A N 1
ATOM 4073 C CA . HIS A 1 572 ? 1.576 -6.396 9.917 1.00 97.00 572 HIS A CA 1
ATOM 4074 C C . HIS A 1 572 ? 0.683 -6.271 8.696 1.00 97.00 572 HIS A C 1
ATOM 4076 O O . HIS A 1 572 ? 0.992 -5.543 7.754 1.00 97.00 572 HIS A O 1
ATOM 4082 N N . THR A 1 573 ? -0.431 -6.980 8.735 1.00 98.25 573 THR A N 1
ATOM 4083 C CA . THR A 1 573 ? -1.393 -7.031 7.648 1.00 98.25 573 THR A CA 1
ATOM 4084 C C . THR A 1 573 ? -2.780 -6.867 8.228 1.00 98.25 573 THR A C 1
ATOM 4086 O O . THR A 1 573 ? -3.110 -7.462 9.252 1.00 98.25 573 THR A O 1
ATOM 4089 N N . CYS A 1 574 ? -3.596 -6.064 7.563 1.00 97.75 574 CYS A N 1
ATOM 4090 C CA . CYS A 1 574 ? -4.996 -5.893 7.894 1.00 97.75 574 CYS A CA 1
ATOM 4091 C C . CYS A 1 574 ? -5.840 -6.006 6.633 1.00 97.75 574 CYS A C 1
ATOM 4093 O O . CYS A 1 574 ? -5.416 -5.615 5.551 1.00 97.75 574 CYS A O 1
ATOM 4095 N N . GLY A 1 575 ? -7.056 -6.515 6.748 1.00 95.31 575 GLY A N 1
ATOM 4096 C CA . GLY A 1 575 ? -7.939 -6.685 5.610 1.00 95.31 575 GLY A CA 1
ATOM 4097 C C . GLY A 1 575 ? -9.402 -6.652 5.995 1.00 95.31 575 GLY A C 1
ATOM 4098 O O . GLY A 1 575 ? -9.785 -6.862 7.145 1.00 95.31 575 GLY A O 1
ATOM 4099 N N . VAL A 1 576 ? -10.219 -6.386 4.989 1.00 93.50 576 VAL A N 1
ATOM 4100 C CA . VAL A 1 576 ? -11.668 -6.314 5.089 1.00 93.50 576 VAL A CA 1
ATOM 4101 C C . VAL A 1 576 ? -12.250 -7.529 4.391 1.00 93.50 576 VAL A C 1
ATOM 4103 O O . VAL A 1 576 ? -11.965 -7.784 3.212 1.00 93.50 576 VAL A O 1
ATOM 4106 N N . ARG A 1 577 ? -13.091 -8.266 5.112 1.00 90.81 577 ARG A N 1
ATOM 4107 C CA . ARG A 1 577 ? -13.900 -9.336 4.537 1.00 90.81 577 ARG A CA 1
ATOM 4108 C C . ARG A 1 577 ? -15.191 -8.793 3.923 1.00 90.81 577 ARG A C 1
ATOM 4110 O O . ARG A 1 577 ? -15.698 -7.742 4.314 1.00 90.81 577 ARG A O 1
ATOM 4117 N N . ARG A 1 578 ? -15.766 -9.545 2.987 1.00 86.62 578 ARG A N 1
ATOM 4118 C CA . ARG A 1 578 ? -17.140 -9.370 2.505 1.00 86.62 578 ARG A CA 1
ATOM 4119 C C . ARG A 1 578 ? -18.075 -9.390 3.714 1.00 86.62 578 ARG A C 1
ATOM 4121 O O . ARG A 1 578 ? -17.923 -10.222 4.599 1.00 86.62 578 ARG A O 1
ATOM 4128 N N . GLY A 1 579 ? -18.988 -8.429 3.780 1.00 81.19 579 GLY A N 1
ATOM 4129 C CA . GLY A 1 579 ? -19.772 -8.152 4.991 1.00 81.19 579 GLY A CA 1
ATOM 4130 C C . GLY A 1 579 ? -19.187 -7.046 5.875 1.00 81.19 579 GLY A C 1
ATOM 4131 O O . GLY A 1 579 ? -19.848 -6.627 6.813 1.00 81.19 579 GLY A O 1
ATOM 4132 N N . GLY A 1 580 ? -17.998 -6.523 5.551 1.00 86.06 580 GLY A N 1
ATOM 4133 C CA . GLY A 1 580 ? -17.435 -5.310 6.154 1.00 86.06 580 GLY A CA 1
ATOM 4134 C C . GLY A 1 580 ? -16.600 -5.531 7.418 1.00 86.06 580 GLY A C 1
ATOM 4135 O O . GLY A 1 580 ? -16.045 -4.575 7.955 1.00 86.06 580 GLY A O 1
ATOM 4136 N N . THR A 1 581 ? -16.448 -6.774 7.882 1.00 87.69 581 THR A N 1
ATOM 4137 C CA . THR A 1 581 ? -15.614 -7.056 9.062 1.00 87.69 581 THR A CA 1
ATOM 4138 C C . THR A 1 581 ? -14.130 -6.813 8.792 1.00 87.69 581 THR A C 1
ATOM 4140 O O . THR A 1 581 ? -13.614 -7.204 7.741 1.00 87.69 581 THR A O 1
ATOM 4143 N N . LEU A 1 582 ? -13.445 -6.189 9.752 1.00 91.19 582 LEU A N 1
ATOM 4144 C CA . LEU A 1 582 ? -12.014 -5.893 9.697 1.00 91.19 582 LEU A CA 1
ATOM 4145 C C . LEU A 1 582 ? -11.210 -6.928 10.496 1.00 91.19 582 LEU A C 1
ATOM 4147 O O . LEU A 1 582 ? -11.604 -7.321 11.593 1.00 91.19 582 LEU A O 1
ATOM 4151 N N . TRP A 1 583 ? -10.072 -7.346 9.949 1.00 92.88 583 TRP A N 1
ATOM 4152 C CA . TRP A 1 583 ? -9.189 -8.360 10.521 1.00 92.88 583 TRP A CA 1
ATOM 4153 C C . TRP A 1 583 ? -7.736 -7.915 10.403 1.00 92.88 583 TRP A C 1
ATOM 4155 O O . TRP A 1 583 ? -7.361 -7.390 9.361 1.00 92.88 583 TRP A O 1
ATOM 4165 N N . CYS A 1 584 ? -6.917 -8.162 11.423 1.00 96.19 584 CYS A N 1
ATOM 4166 C CA . CYS A 1 584 ? -5.495 -7.822 11.442 1.00 96.19 584 CYS A CA 1
ATOM 4167 C C . CYS A 1 584 ? -4.638 -8.965 12.010 1.00 96.19 584 CYS A C 1
ATOM 4169 O O . CYS A 1 584 ? -5.101 -9.752 12.838 1.00 96.19 584 CYS A O 1
ATOM 4171 N N . TRP A 1 585 ? -3.392 -9.074 11.546 1.00 96.50 585 TRP A N 1
ATOM 4172 C CA . TRP A 1 585 ? -2.384 -10.038 11.999 1.00 96.50 585 TRP A CA 1
ATOM 4173 C C . TRP A 1 585 ? -0.950 -9.538 11.744 1.00 96.50 585 TRP A C 1
ATOM 4175 O O . TRP A 1 585 ? -0.739 -8.518 11.092 1.00 96.50 585 TRP A O 1
ATOM 4185 N N . GLY A 1 586 ? 0.050 -10.244 12.267 1.00 96.88 586 GLY A N 1
ATOM 4186 C CA . GLY A 1 586 ? 1.465 -9.869 12.267 1.00 96.88 586 GLY A CA 1
ATOM 4187 C C . GLY A 1 586 ? 1.898 -9.193 13.570 1.00 96.88 586 GLY A C 1
ATOM 4188 O O . GLY A 1 586 ? 1.431 -9.553 14.653 1.00 96.88 586 GLY A O 1
ATOM 4189 N N . GLU A 1 587 ? 2.821 -8.234 13.479 1.00 95.12 587 GLU A N 1
ATOM 4190 C CA . GLU A 1 587 ? 3.381 -7.508 14.626 1.00 95.12 587 GLU A CA 1
ATOM 4191 C C . GLU A 1 587 ? 2.320 -6.688 15.370 1.00 95.12 587 GLU A C 1
ATOM 4193 O O . GLU A 1 587 ? 1.493 -6.037 14.743 1.00 95.12 587 GLU A O 1
ATOM 4198 N N . ASN A 1 588 ? 2.389 -6.655 16.708 1.00 94.75 588 ASN A N 1
ATOM 4199 C CA . ASN A 1 588 ? 1.512 -5.815 17.540 1.00 94.75 588 ASN A CA 1
ATOM 4200 C C . ASN A 1 588 ? 2.252 -5.012 18.626 1.00 94.75 588 ASN A C 1
ATOM 4202 O O . ASN A 1 588 ? 1.658 -4.568 19.608 1.00 94.75 588 ASN A O 1
ATOM 4206 N N . THR A 1 589 ? 3.567 -4.827 18.501 1.00 91.44 589 THR A N 1
ATOM 4207 C CA . THR A 1 589 ? 4.373 -4.148 19.536 1.00 91.44 589 THR A CA 1
ATOM 4208 C C . THR A 1 589 ? 3.923 -2.701 19.772 1.00 91.44 589 THR A C 1
ATOM 4210 O O . THR A 1 589 ? 3.987 -2.200 20.898 1.00 91.44 589 THR A O 1
ATOM 4213 N N . ARG A 1 590 ? 3.379 -2.053 18.739 1.00 93.19 590 ARG A N 1
ATOM 4214 C CA . ARG A 1 590 ? 2.795 -0.707 18.762 1.00 93.19 590 ARG A CA 1
ATOM 4215 C C . ARG A 1 590 ? 1.271 -0.714 18.771 1.00 93.19 590 ARG A C 1
ATOM 4217 O O . ARG A 1 590 ? 0.685 0.341 18.630 1.00 93.19 590 ARG A O 1
ATOM 4224 N N . GLY A 1 591 ? 0.610 -1.853 18.981 1.00 94.12 591 GLY A N 1
ATOM 4225 C CA . GLY A 1 591 ? -0.855 -1.909 18.995 1.00 94.12 591 GLY A CA 1
ATOM 4226 C C . GLY A 1 591 ? -1.477 -1.807 17.602 1.00 94.12 591 GLY A C 1
ATOM 4227 O O . GLY A 1 591 ? -2.684 -1.631 17.496 1.00 94.12 591 GLY A O 1
ATOM 4228 N N . GLN A 1 592 ? -0.677 -1.922 16.535 1.00 95.25 592 GLN A N 1
ATOM 4229 C CA . GLN A 1 592 ? -1.089 -1.735 15.140 1.00 95.25 592 GLN A CA 1
ATOM 4230 C C . GLN A 1 592 ? -2.128 -2.754 14.636 1.00 95.25 592 GLN A C 1
ATOM 4232 O O . GLN A 1 592 ? -2.693 -2.564 13.557 1.00 95.25 592 GLN A O 1
ATOM 4237 N N . LEU A 1 593 ? -2.422 -3.804 15.414 1.00 94.94 593 LEU A N 1
ATOM 4238 C CA . LEU A 1 593 ? -3.518 -4.733 15.131 1.00 94.94 593 LEU A CA 1
ATOM 4239 C C . LEU A 1 593 ? -4.869 -4.274 15.696 1.00 94.94 593 LEU A C 1
ATOM 4241 O O . LEU A 1 593 ? -5.890 -4.779 15.246 1.00 94.94 593 LEU A O 1
ATOM 4245 N N . GLY A 1 594 ? -4.904 -3.341 16.653 1.00 92.81 594 GLY A N 1
ATOM 4246 C CA . GLY A 1 594 ? -6.163 -2.778 17.167 1.00 92.81 594 GLY A CA 1
ATOM 4247 C C . GLY A 1 594 ? -6.978 -3.746 18.031 1.00 92.81 594 GLY A C 1
ATOM 4248 O O . GLY A 1 594 ? -8.199 -3.648 18.082 1.00 92.81 594 GLY A O 1
ATOM 4249 N N . LEU A 1 595 ? -6.315 -4.716 18.666 1.00 86.19 595 LEU A N 1
ATOM 4250 C CA . LEU A 1 595 ? -6.953 -5.825 19.390 1.00 86.19 595 LEU A CA 1
ATOM 4251 C C . LEU A 1 595 ? -7.110 -5.576 20.902 1.00 86.19 595 LEU A C 1
ATOM 4253 O O . LEU A 1 595 ? -7.545 -6.468 21.626 1.00 86.19 595 LEU A O 1
ATOM 4257 N N . GLY A 1 596 ? -6.734 -4.394 21.390 1.00 85.56 596 GLY A N 1
ATOM 4258 C CA . GLY A 1 596 ? -6.739 -4.055 22.811 1.00 85.56 596 GLY A CA 1
ATOM 4259 C C . GLY A 1 596 ? -5.472 -4.466 23.565 1.00 85.56 596 GLY A C 1
ATOM 4260 O O . GLY A 1 596 ? -4.509 -5.002 23.002 1.00 85.56 596 GLY A O 1
ATOM 4261 N N . ALA A 1 597 ? -5.476 -4.165 24.863 1.00 79.44 597 ALA A N 1
ATOM 4262 C CA . ALA A 1 597 ? -4.321 -4.322 25.736 1.00 79.44 597 ALA A CA 1
ATOM 4263 C C . ALA A 1 597 ? -3.923 -5.785 25.963 1.00 79.44 597 ALA A C 1
ATOM 4265 O O . ALA A 1 597 ? -4.753 -6.694 25.973 1.00 79.44 597 ALA A O 1
ATOM 4266 N N . GLY A 1 598 ? -2.619 -6.008 26.148 1.00 74.94 598 GLY A N 1
ATOM 4267 C CA . GLY A 1 598 ? -2.052 -7.331 26.436 1.00 74.94 598 GLY A CA 1
ATOM 4268 C C . GLY A 1 598 ? -1.993 -8.287 25.238 1.00 74.94 598 GLY A C 1
ATOM 4269 O O . GLY A 1 598 ? -1.580 -9.435 25.393 1.00 74.94 598 GLY A O 1
ATOM 4270 N N . GLN A 1 599 ? -2.368 -7.841 24.036 1.00 80.44 599 GLN A N 1
ATOM 4271 C CA . GLN A 1 599 ? -2.329 -8.678 22.838 1.00 80.44 599 GLN A CA 1
ATOM 4272 C C . GLN A 1 599 ? -0.933 -8.688 22.201 1.00 80.44 599 GLN A C 1
ATOM 4274 O O . GLN A 1 599 ? -0.403 -7.650 21.804 1.00 80.44 599 GLN A O 1
ATOM 4279 N N . GLY A 1 600 ? -0.348 -9.879 22.058 1.00 84.00 600 GLY A N 1
ATOM 4280 C CA . GLY A 1 600 ? 0.895 -10.089 21.311 1.00 84.00 600 GLY A CA 1
ATOM 4281 C C . GLY A 1 600 ? 0.705 -10.070 19.790 1.00 84.00 600 GLY A C 1
ATOM 4282 O O . GLY A 1 600 ? -0.373 -9.759 19.280 1.00 84.00 600 GLY A O 1
ATOM 4283 N N . LEU A 1 601 ? 1.764 -10.443 19.063 1.00 89.94 601 LEU A N 1
ATOM 4284 C CA . LEU A 1 601 ? 1.676 -10.701 17.621 1.00 89.94 601 LEU A CA 1
ATOM 4285 C C . LEU A 1 601 ? 0.652 -11.810 17.332 1.00 89.94 601 LEU A C 1
ATOM 4287 O O . LEU A 1 601 ? 0.441 -12.701 18.161 1.00 89.94 601 LEU A O 1
ATOM 4291 N N . LYS A 1 602 ? 0.056 -11.793 16.138 1.00 88.56 602 LYS A N 1
ATOM 4292 C CA . LYS A 1 602 ? -0.879 -12.833 15.681 1.00 88.56 602 LYS A CA 1
ATOM 4293 C C . LYS A 1 602 ? -0.390 -13.437 14.373 1.00 88.56 602 LYS A C 1
ATOM 4295 O O . LYS A 1 602 ? -0.078 -12.708 13.447 1.00 88.56 602 LYS A O 1
ATOM 4300 N N . GLN A 1 603 ? -0.345 -14.761 14.279 1.00 87.38 603 GLN A N 1
ATOM 4301 C CA . GLN A 1 603 ? 0.086 -15.461 13.055 1.00 87.38 603 GLN A CA 1
ATOM 4302 C C . GLN A 1 603 ? -1.085 -15.820 12.132 1.00 87.38 603 GLN A C 1
ATOM 4304 O O . GLN A 1 603 ? -0.876 -16.339 11.039 1.00 87.38 603 GLN A O 1
ATOM 4309 N N . LEU A 1 604 ? -2.312 -15.558 12.584 1.00 87.62 604 LEU A N 1
ATOM 4310 C CA . LEU A 1 604 ? -3.558 -15.781 11.863 1.00 87.62 604 LEU A CA 1
ATOM 4311 C C . LEU A 1 604 ? -4.411 -14.507 11.915 1.00 87.62 604 LEU A C 1
ATOM 4313 O O . LEU A 1 604 ? -4.353 -13.786 12.923 1.00 87.62 604 LEU A O 1
ATOM 4317 N N . PRO A 1 605 ? -5.226 -14.239 10.878 1.00 88.12 605 PRO A N 1
ATOM 4318 C CA . PRO A 1 605 ? -6.174 -13.134 10.885 1.00 88.12 605 PRO A CA 1
ATOM 4319 C C . PRO A 1 605 ? -7.036 -13.126 12.148 1.00 88.12 605 PRO A C 1
ATOM 4321 O O . PRO A 1 605 ? -7.741 -14.091 12.432 1.00 88.12 605 PRO A O 1
ATOM 4324 N N . THR A 1 606 ? -7.004 -12.021 12.892 1.00 86.38 606 THR A N 1
ATOM 4325 C CA . THR A 1 606 ? -7.796 -11.830 14.115 1.00 86.38 606 THR A CA 1
ATOM 4326 C C . THR A 1 606 ? -8.735 -10.640 13.940 1.00 86.38 606 THR A C 1
ATOM 4328 O O . THR A 1 606 ? -8.325 -9.599 13.427 1.00 86.38 606 THR A O 1
ATOM 4331 N N . ARG A 1 607 ? -10.006 -10.795 14.322 1.00 88.31 607 ARG A N 1
ATOM 4332 C CA . ARG A 1 607 ? -11.039 -9.770 14.126 1.00 88.31 607 ARG A CA 1
ATOM 4333 C C . ARG A 1 607 ? -10.743 -8.527 14.969 1.00 88.31 607 ARG A C 1
ATOM 4335 O O . ARG A 1 607 ? -10.427 -8.642 16.149 1.00 88.31 607 ARG A O 1
ATOM 4342 N N . VAL A 1 608 ? -10.882 -7.354 14.357 1.00 88.06 608 VAL A N 1
ATOM 4343 C CA . VAL A 1 608 ? -10.756 -6.046 15.013 1.00 88.06 608 VAL A CA 1
ATOM 4344 C C . VAL A 1 608 ? -12.143 -5.527 15.362 1.00 88.06 608 VAL A C 1
ATOM 4346 O O . VAL A 1 608 ? -13.049 -5.545 14.523 1.00 88.06 608 VAL A O 1
ATOM 4349 N N . CYS A 1 609 ? -12.300 -5.041 16.590 1.00 81.94 609 CYS A N 1
ATOM 4350 C CA . CYS A 1 609 ? -13.539 -4.437 17.060 1.00 81.94 609 CYS A CA 1
ATOM 4351 C C . CYS A 1 609 ? -13.372 -2.932 17.252 1.00 81.94 609 CYS A C 1
ATOM 4353 O O . CYS A 1 609 ? -12.296 -2.447 17.596 1.00 81.94 609 CYS A O 1
ATOM 4355 N N . PHE A 1 610 ? -14.458 -2.200 17.019 1.00 74.00 610 PHE A N 1
ATOM 4356 C CA . PHE A 1 610 ? -14.501 -0.752 17.163 1.00 74.00 610 PHE A CA 1
ATOM 4357 C C . PHE A 1 610 ? -15.298 -0.400 18.418 1.00 74.00 610 PHE A C 1
ATOM 4359 O O . PHE A 1 610 ? -16.295 -1.075 18.698 1.00 74.00 610 PHE A O 1
ATOM 4366 N N . PRO A 1 611 ? -14.871 0.622 19.178 1.00 60.16 611 PRO A N 1
ATOM 4367 C CA . PRO A 1 611 ? -15.653 1.117 20.301 1.00 60.16 611 PRO A CA 1
ATOM 4368 C C . PRO A 1 611 ? -17.027 1.604 19.818 1.00 60.16 611 PRO A C 1
ATOM 4370 O O . PRO A 1 611 ? -17.156 2.115 18.703 1.00 60.16 611 PRO A O 1
ATOM 4373 N N . ALA A 1 612 ? -18.051 1.422 20.657 1.00 50.00 612 ALA A N 1
ATOM 4374 C CA . ALA A 1 612 ? -19.373 1.985 20.403 1.00 50.00 612 ALA A CA 1
ATOM 4375 C C . ALA A 1 612 ? -19.282 3.529 20.330 1.00 50.00 612 ALA A C 1
ATOM 4377 O O . ALA A 1 612 ? -18.450 4.101 21.039 1.00 50.00 612 ALA A O 1
ATOM 4378 N N . PRO A 1 613 ? -20.076 4.179 19.457 1.00 46.62 613 PRO A N 1
ATOM 4379 C CA . PRO A 1 613 ? -20.066 5.626 19.261 1.00 46.62 613 PRO A CA 1
ATOM 4380 C C . PRO A 1 613 ? -20.519 6.416 20.489 1.00 46.62 613 PRO A C 1
ATOM 4382 O O . PRO A 1 613 ? -21.303 5.867 21.300 1.00 46.62 613 PRO A O 1
#

Secondary structure (DSSP, 8-state):
-----S-SHHHHHHHHHHHTTSS---S--EEEEEEE--HHHHTT--EEEEEEEETTSSEEEEEEEE--SS-EEEEEEESS-TT--TT--EEEEEEEE-TTS-EEEEEEEESS----SSS-EEEE-----------SS----SS---S-PPPPPSS----------------TT---TTEEEETTEEEEPPTTPPPSSS---TTTT-SS-B-SS-B----SS--SSTT----------SS--------S---EEEEEE-SSEEEEEESSTT-BEEEEEEE-GGGTT-S-TT--SEEEEEEE---S--PPEEEEEE-SSEEEEEETTS-EEEEE--TTSTT-SS--S-EEEEEEPSS-EEEEEE-SSEEEEEESSSS--EEEEE-SSSTTTTS-TTPPPEEEEEE------EEEEEE-SSEEEEEETT--EEEEE-GGGS-SSSSS-SS-EEEEEE-SS---EEEEEE-SSEEEEEETTTEEEEEEE-TTSTT-SS---TT-EEEEEEE-SS---EEEEEE-SSEEEEEETT--EEEEE--TTSTT-SSS---EEEEEEEESS-EEEEEE-SSEEEEEETTS-EEEEE--TTSTT---TT---EEEEEE------

pLDDT: mean 71.21, std 27.06, range [22.75, 98.56]

Radius of gyration: 32.65 Å; chains: 1; bounding box: 72×92×68 Å